Protein AF-0000000076349949 (afdb_homodimer)

Foldseek 3Di:
DPPVVVVVLVVLVVQQAAWEDFAFQELQETETPNQLVVLLQVLLLVQFFKHWDDKDKDAPDQVPFDHHPADHPPRHRGGHAMEMETEMEGAPPDDPVVSVVSSVVSNVVSCVLQRHRYDYYHYDYDYHDYPVCRNPDPPDPPPPPDPPQPPPPPPPPDDPDLQVLLQVLLVVQAFFPHFDQSVHDQKDWDFPDPPDDLGFIEIEGETEGESVHHNSVSQSSSQVRSLVSGPSSHHYHYYHRHYD/DPPVVVVVLVVLVVQQAAWEDFAFQELQETETPNQLVVLLQVLLLVQFFKHWDDKDKDAPDQVPFDHHPADHPPRHRGGHAMEMETEMEGAPPDDPVVSVVSSVVSNVVSCVLQRHRYDYYHYDYDYHDYPVCRNPDPPDPPPPPDPPQPPPPPPPPDDPDLQVLLQVLLVVQAFFPHFDQSVHDQKDWDFPDPPDDLGFIEIEGETEGESVHHNSVSQSSSQVRSLVSGPSSHHYHYYHRHYD

pLDDT: mean 86.03, std 18.36, range [30.42, 98.69]

Secondary structure (DSSP, 8-state):
--HHHHHHHHHHHHHH--EEEPS-TTT-EEEEHHHHHHHHHHHHTTSTTEEEEEEEEEES-GGG----SSPPPTTBPPSS-EEEEEEEEEETTS-HHHHHHHHHHHHHHHHHHHT--EEEEEEEEEEEEPGGGGGS---------------------S---HHHHHHHHHHTSTTEEEE--TTS-SEEEEPPPTTSSS---EEEEEEEE-SSS-HHHHHHHHHHHHHHHSTT--EEEEEEEEE-/--HHHHHHHHHHHHHH--EEEPS-TTT-EEEEHHHHHHHHHHHHTTSTTEEEEEEEEEES-GGG----SSPPPTTBPPSS-EEEEEEEEEETTS-HHHHHHHHHHHHHHHHHHHT--EEEEEEEEEEEEPGGGGG----------------------S---HHHHHHHHHHTSTTEEEE--TTS-SEEEEPPPTTSSS---EEEEEEEE-SSS-HHHHHHHHHHHHHHHSTT--EEEEEEEEE-

Structure (mmCIF, N/CA/C/O backbone):
data_AF-0000000076349949-model_v1
#
loop_
_entity.id
_entity.type
_entity.pdbx_description
1 polymer 'Nucleopolyhedrovirus P10 family protein'
#
loop_
_atom_site.group_PDB
_atom_site.id
_atom_site.type_symbol
_atom_site.label_atom_id
_atom_site.label_alt_id
_atom_site.label_comp_id
_atom_site.label_asym_id
_atom_site.label_entity_id
_atom_site.label_seq_id
_atom_site.pdbx_PDB_ins_code
_atom_site.Cartn_x
_atom_site.Cartn_y
_atom_site.Cartn_z
_atom_site.occupancy
_atom_site.B_iso_or_equiv
_atom_site.auth_seq_id
_atom_site.auth_comp_id
_atom_site.auth_asym_id
_atom_site.auth_atom_id
_atom_site.pdbx_PDB_model_num
ATOM 1 N N . MET A 1 1 ? -25.75 19.453 9.922 1 50.38 1 MET A N 1
ATOM 2 C CA . MET A 1 1 ? -25.016 19.578 8.664 1 50.38 1 MET A CA 1
ATOM 3 C C . MET A 1 1 ? -25.766 18.891 7.531 1 50.38 1 MET A C 1
ATOM 5 O O . MET A 1 1 ? -26.281 17.781 7.703 1 50.38 1 MET A O 1
ATOM 9 N N . THR A 1 2 ? -26.109 19.594 6.531 1 60.91 2 THR A N 1
ATOM 10 C CA . THR A 1 2 ? -26.844 18.969 5.434 1 60.91 2 THR A CA 1
ATOM 11 C C . THR A 1 2 ? -26.031 17.828 4.816 1 60.91 2 THR A C 1
ATOM 13 O O . THR A 1 2 ? -24.812 17.75 5.035 1 60.91 2 THR A O 1
ATOM 16 N N . GLY A 1 3 ? -26.688 16.828 4.199 1 65.12 3 GLY A N 1
ATOM 17 C CA . GLY A 1 3 ? -26.078 15.703 3.508 1 65.12 3 GLY A CA 1
ATOM 18 C C . GLY A 1 3 ? -24.906 16.109 2.629 1 65.12 3 GLY A C 1
ATOM 19 O O . GLY A 1 3 ? -23.859 15.445 2.635 1 65.12 3 GLY A O 1
ATOM 20 N N . GLU A 1 4 ? -24.984 17.234 2.047 1 73.5 4 GLU A N 1
ATOM 21 C CA . GLU A 1 4 ? -23.953 17.75 1.141 1 73.5 4 GLU A CA 1
ATOM 22 C C . GLU A 1 4 ? -22.75 18.266 1.91 1 73.5 4 GLU A C 1
ATOM 24 O O . GLU A 1 4 ? -21.609 18.062 1.489 1 73.5 4 GLU A O 1
ATOM 29 N N . GLY A 1 5 ? -23.094 18.875 3.004 1 77.94 5 GLY A N 1
ATOM 30 C CA . GLY A 1 5 ? -22.016 19.391 3.824 1 77.94 5 GLY A CA 1
ATOM 31 C C . GLY A 1 5 ? -21.125 18.312 4.395 1 77.94 5 GLY A C 1
ATOM 32 O O . GLY A 1 5 ? -19.891 18.453 4.402 1 77.94 5 GLY A O 1
ATOM 33 N N . TRP A 1 6 ? -21.734 17.297 4.746 1 81.62 6 TRP A N 1
ATOM 34 C CA . TRP A 1 6 ? -20.984 16.172 5.285 1 81.62 6 TRP A CA 1
ATOM 35 C C . TRP A 1 6 ? -20.109 15.531 4.215 1 81.62 6 TRP A C 1
ATOM 37 O O . TRP A 1 6 ? -18.938 15.234 4.461 1 81.62 6 TRP A O 1
ATOM 47 N N . THR A 1 7 ? -20.641 15.359 3.012 1 84.56 7 THR A N 1
ATOM 48 C CA . THR A 1 7 ? -19.906 14.766 1.902 1 84.56 7 THR A CA 1
ATOM 49 C C . THR A 1 7 ? -18.672 15.594 1.561 1 84.56 7 THR A C 1
ATOM 51 O O . THR A 1 7 ? -17.594 15.047 1.309 1 84.56 7 THR A O 1
ATOM 54 N N . GLN A 1 8 ? -18.844 16.844 1.572 1 85 8 GLN A N 1
ATOM 55 C CA . GLN A 1 8 ? -17.734 17.734 1.272 1 85 8 GLN A CA 1
ATOM 56 C C . GLN A 1 8 ? -16.656 17.656 2.357 1 85 8 GLN A C 1
ATOM 58 O O . GLN A 1 8 ? -15.469 17.672 2.061 1 85 8 GLN A O 1
ATOM 63 N N . ALA A 1 9 ? -17.141 17.578 3.557 1 84.06 9 ALA A N 1
ATOM 64 C CA . ALA A 1 9 ? -16.203 17.469 4.676 1 84.06 9 ALA A CA 1
ATOM 65 C C . ALA A 1 9 ? -15.414 16.172 4.594 1 84.06 9 ALA A C 1
ATOM 67 O O . ALA A 1 9 ? -14.203 16.156 4.836 1 84.06 9 ALA A O 1
ATOM 68 N N . VAL A 1 10 ? -16.094 15.172 4.234 1 88.12 10 VAL A N 1
ATOM 69 C CA . VAL A 1 10 ? -15.43 13.867 4.117 1 88.12 10 VAL A CA 1
ATOM 70 C C . VAL A 1 10 ? -14.438 13.898 2.957 1 88.12 10 VAL A C 1
ATOM 72 O O . VAL A 1 10 ? -13.32 13.398 3.08 1 88.12 10 VAL A O 1
ATOM 75 N N . ARG A 1 11 ? -14.836 14.484 1.86 1 88.06 11 ARG A N 1
ATOM 76 C CA . ARG A 1 11 ? -13.945 14.586 0.71 1 88.06 11 ARG A CA 1
ATOM 77 C C . ARG A 1 11 ? -12.68 15.367 1.064 1 88.06 11 ARG A C 1
ATOM 79 O O . ARG A 1 11 ? -11.586 14.992 0.647 1 88.06 11 ARG A O 1
ATOM 86 N N . ARG A 1 12 ? -12.891 16.375 1.789 1 87 12 ARG A N 1
ATOM 87 C CA . ARG A 1 12 ? -11.75 17.172 2.229 1 87 12 ARG A CA 1
ATOM 88 C C . ARG A 1 12 ? -10.82 16.344 3.111 1 87 12 ARG A C 1
ATOM 90 O O . ARG A 1 12 ? -9.594 16.375 2.932 1 87 12 ARG A O 1
ATOM 97 N N . GLN A 1 13 ? -11.453 15.688 4.012 1 86.94 13 GLN A N 1
ATOM 98 C CA . GLN A 1 13 ? -10.672 14.852 4.914 1 86.94 13 GLN A CA 1
ATOM 99 C C . GLN A 1 13 ? -9.906 13.781 4.145 1 86.94 13 GLN A C 1
ATOM 101 O O . GLN A 1 13 ? -8.742 13.508 4.438 1 86.94 13 GLN A O 1
ATOM 106 N N . LEU A 1 14 ? -10.57 13.148 3.197 1 89.81 14 LEU A N 1
ATOM 107 C CA . LEU A 1 14 ? -9.922 12.141 2.371 1 89.81 14 LEU A CA 1
ATOM 108 C C . LEU A 1 14 ? -8.781 12.75 1.566 1 89.81 14 LEU A C 1
ATOM 110 O O . LEU A 1 14 ? -7.75 12.102 1.354 1 89.81 14 LEU A O 1
ATOM 114 N N . GLY A 1 15 ? -8.922 13.945 1.173 1 91.31 15 GLY A N 1
ATOM 115 C CA . GLY A 1 15 ? -7.883 14.648 0.44 1 91.31 15 GLY A CA 1
ATOM 116 C C . GLY A 1 15 ? -6.652 14.93 1.277 1 91.31 15 GLY A C 1
ATOM 117 O O . GLY A 1 15 ? -5.531 14.953 0.758 1 91.31 15 GLY A O 1
ATOM 118 N N . LEU A 1 16 ? -6.871 15.164 2.58 1 93.06 16 LEU A N 1
ATOM 119 C CA . LEU A 1 16 ? -5.766 15.422 3.496 1 93.06 16 LEU A CA 1
ATOM 120 C C . LEU A 1 16 ? -4.992 14.141 3.787 1 93.06 16 LEU A C 1
ATOM 122 O O . LEU A 1 16 ? -3.785 14.18 4.031 1 93.06 16 LEU A O 1
ATOM 126 N N . GLY A 1 17 ? -5.707 12.984 3.656 1 93.88 17 GLY A N 1
ATOM 127 C CA . GLY A 1 17 ? -5.109 11.719 4.039 1 93.88 17 GLY A CA 1
ATOM 128 C C . GLY A 1 17 ? -4.91 11.578 5.535 1 93.88 17 GLY A C 1
ATOM 129 O O . GLY A 1 17 ? -5.551 12.281 6.32 1 93.88 17 GLY A O 1
ATOM 130 N N . ARG A 1 18 ? -4.098 10.703 5.93 1 94.06 18 ARG A N 1
ATOM 131 C CA . ARG A 1 18 ? -3.789 10.469 7.336 1 94.06 18 ARG A CA 1
ATOM 132 C C . ARG A 1 18 ? -3.102 11.688 7.949 1 94.06 18 ARG A C 1
ATOM 134 O O . ARG A 1 18 ? -2.561 12.531 7.23 1 94.06 18 ARG A O 1
ATOM 141 N N . VAL A 1 19 ? -3.227 11.758 9.219 1 96.56 19 VAL A N 1
ATOM 142 C CA . VAL A 1 19 ? -2.492 12.758 9.992 1 96.56 19 VAL A CA 1
ATOM 143 C C . VAL A 1 19 ? -1.3 12.102 10.688 1 96.56 19 VAL A C 1
ATOM 145 O O . VAL A 1 19 ? -1.471 11.336 11.641 1 96.56 19 VAL A O 1
ATOM 148 N N . LEU A 1 20 ? -0.158 12.391 10.203 1 97.88 20 LEU A N 1
ATOM 149 C CA . LEU A 1 20 ? 1.065 11.672 10.531 1 97.88 20 LEU A CA 1
ATOM 150 C C . LEU A 1 20 ? 1.826 12.375 11.648 1 97.88 20 LEU A C 1
ATOM 152 O O . LEU A 1 20 ? 1.926 13.602 11.664 1 97.88 20 LEU A O 1
ATOM 156 N N . PRO A 1 21 ? 2.381 11.586 12.562 1 97.81 21 PRO A N 1
ATOM 157 C CA . PRO A 1 21 ? 3.258 12.227 13.547 1 97.81 21 PRO A CA 1
ATOM 158 C C . PRO A 1 21 ? 4.555 12.742 12.93 1 97.81 21 PRO A C 1
ATOM 160 O O . PRO A 1 21 ? 5.168 12.062 12.102 1 97.81 21 PRO A O 1
ATOM 163 N N . LEU A 1 22 ? 4.844 13.883 13.242 1 97.38 22 LEU A N 1
ATOM 164 C CA . LEU A 1 22 ? 6.117 14.484 12.867 1 97.38 22 LEU A CA 1
ATOM 165 C C . LEU A 1 22 ? 7.07 14.516 14.062 1 97.38 22 LEU A C 1
ATOM 167 O O . LEU A 1 22 ? 6.77 15.133 15.086 1 97.38 22 LEU A O 1
ATOM 171 N N . GLY A 1 23 ? 8.195 13.844 13.953 1 96.38 23 GLY A N 1
ATOM 172 C CA . GLY A 1 23 ? 9.086 13.719 15.094 1 96.38 23 GLY A CA 1
ATOM 173 C C . GLY A 1 23 ? 8.656 12.648 16.078 1 96.38 23 GLY A C 1
ATOM 174 O O . GLY A 1 23 ? 8.164 11.594 15.68 1 96.38 23 GLY A O 1
ATOM 175 N N . GLY A 1 24 ? 8.922 12.852 17.344 1 95.19 24 GLY A N 1
ATOM 176 C CA . GLY A 1 24 ? 8.641 11.859 18.375 1 95.19 24 GLY A CA 1
ATOM 177 C C . GLY A 1 24 ? 7.414 12.188 19.203 1 95.19 24 GLY A C 1
ATOM 178 O O . GLY A 1 24 ? 6.75 13.203 18.953 1 95.19 24 GLY A O 1
ATOM 179 N N . ALA A 1 25 ? 7.113 11.359 20.156 1 94.94 25 ALA A N 1
ATOM 180 C CA . ALA A 1 25 ? 5.914 11.422 20.984 1 94.94 25 ALA A CA 1
ATOM 181 C C . ALA A 1 25 ? 5.855 12.734 21.766 1 94.94 25 ALA A C 1
ATOM 183 O O . ALA A 1 25 ? 4.77 13.242 22.047 1 94.94 25 ALA A O 1
ATOM 184 N N . ALA A 1 26 ? 6.977 13.289 22.078 1 95.56 26 ALA A N 1
ATOM 185 C CA . ALA A 1 26 ? 7.031 14.461 22.953 1 95.56 26 ALA A CA 1
ATOM 186 C C . ALA A 1 26 ? 6.867 15.742 22.141 1 95.56 26 ALA A C 1
ATOM 188 O O . ALA A 1 26 ? 6.648 16.812 22.719 1 95.56 26 ALA A O 1
ATOM 189 N N . ASP A 1 27 ? 6.859 15.711 20.906 1 96.38 27 ASP A N 1
ATOM 190 C CA . ASP A 1 27 ? 7.027 16.906 20.078 1 96.38 27 ASP A CA 1
ATOM 191 C C . ASP A 1 27 ? 5.695 17.641 19.891 1 96.38 27 ASP A C 1
ATOM 193 O O . ASP A 1 27 ? 5.668 18.859 19.734 1 96.38 27 ASP A O 1
ATOM 197 N N . GLY A 1 28 ? 4.543 16.875 19.844 1 96.81 28 GLY A N 1
ATOM 198 C CA . GLY A 1 28 ? 3.238 17.5 19.703 1 96.81 28 GLY A CA 1
ATOM 199 C C . GLY A 1 28 ? 3.01 18.125 18.344 1 96.81 28 GLY A C 1
ATOM 200 O O . GLY A 1 28 ? 2.324 19.141 18.219 1 96.81 28 GLY A O 1
ATOM 201 N N . VAL A 1 29 ? 3.623 17.594 17.281 1 97.94 29 VAL A N 1
ATOM 202 C CA . VAL A 1 29 ? 3.527 18.109 15.93 1 97.94 29 VAL A CA 1
ATOM 203 C C . VAL A 1 29 ? 3.102 16.984 14.977 1 97.94 29 VAL A C 1
ATOM 205 O O . VAL A 1 29 ? 3.52 15.836 15.141 1 97.94 29 VAL A O 1
ATOM 208 N N . TRP A 1 30 ? 2.275 17.375 14.031 1 98.12 30 TRP A N 1
ATOM 209 C CA . TRP A 1 30 ? 1.759 16.438 13.039 1 98.12 30 TRP A CA 1
ATOM 210 C C . TRP A 1 30 ? 1.784 17.047 11.641 1 98.12 30 TRP A C 1
ATOM 212 O O . TRP A 1 30 ? 1.993 18.25 11.492 1 98.12 30 TRP A O 1
ATOM 222 N N . MET A 1 31 ? 1.613 16.219 10.688 1 98 31 MET A N 1
ATOM 223 C CA . MET A 1 31 ? 1.549 16.625 9.289 1 98 31 MET A CA 1
ATOM 224 C C . MET A 1 31 ? 0.515 15.805 8.531 1 98 31 MET A C 1
ATOM 226 O O . MET A 1 31 ? 0.372 14.609 8.773 1 98 31 MET A O 1
ATOM 230 N N . THR A 1 32 ? -0.203 16.453 7.625 1 97.25 32 THR A N 1
ATOM 231 C CA . THR A 1 32 ? -1.118 15.68 6.785 1 97.25 32 THR A CA 1
ATOM 232 C C . THR A 1 32 ? -0.348 14.836 5.777 1 97.25 32 THR A C 1
ATOM 234 O O . THR A 1 32 ? 0.725 15.227 5.316 1 97.25 32 THR A O 1
ATOM 237 N N . GLU A 1 33 ? -0.917 13.703 5.387 1 97.06 33 GLU A N 1
ATOM 238 C CA . GLU A 1 33 ? -0.312 12.82 4.395 1 97.06 33 GLU A CA 1
ATOM 239 C C . GLU A 1 33 ? -0.15 13.516 3.051 1 97.06 33 GLU A C 1
ATOM 241 O O . GLU A 1 33 ? 0.842 13.305 2.352 1 97.06 33 GLU A O 1
ATOM 246 N N . SER A 1 34 ? -1.111 14.352 2.676 1 95.62 34 SER A N 1
ATOM 247 C CA . SER A 1 34 ? -1.037 15.086 1.415 1 95.62 34 SER A CA 1
ATOM 248 C C . SER A 1 34 ? 0.166 16.016 1.391 1 95.62 34 SER A C 1
ATOM 250 O O . SER A 1 34 ? 0.83 16.156 0.361 1 95.62 34 SER A O 1
ATOM 252 N N . ALA A 1 35 ? 0.419 16.672 2.529 1 96.94 35 ALA A N 1
ATOM 253 C CA . ALA A 1 35 ? 1.593 17.531 2.617 1 96.94 35 ALA A CA 1
ATOM 254 C C . ALA A 1 35 ? 2.879 16.734 2.447 1 96.94 35 ALA A C 1
ATOM 256 O O . ALA A 1 35 ? 3.785 17.141 1.72 1 96.94 35 ALA A O 1
ATOM 257 N N . ALA A 1 36 ? 2.945 15.641 3.139 1 98 36 ALA A N 1
ATOM 258 C CA . ALA A 1 36 ? 4.109 14.773 3.012 1 98 36 ALA A CA 1
ATOM 259 C C . ALA A 1 36 ? 4.262 14.266 1.581 1 98 36 ALA A C 1
ATOM 261 O O . ALA A 1 36 ? 5.363 14.273 1.024 1 98 36 ALA A O 1
ATOM 262 N N . ASP A 1 37 ? 3.186 13.781 1.003 1 96.75 37 ASP A N 1
ATOM 263 C CA . ASP A 1 37 ? 3.193 13.25 -0.356 1 96.75 37 ASP A CA 1
ATOM 264 C C . ASP A 1 37 ? 3.725 14.281 -1.348 1 96.75 37 ASP A C 1
ATOM 266 O O . ASP A 1 37 ? 4.5 13.945 -2.244 1 96.75 37 ASP A O 1
ATOM 270 N N . GLY A 1 38 ? 3.246 15.484 -1.176 1 96.06 38 GLY A N 1
ATOM 271 C CA . GLY A 1 38 ? 3.744 16.547 -2.031 1 96.06 38 GLY A CA 1
ATOM 272 C C . GLY A 1 38 ? 5.254 16.688 -1.994 1 96.06 38 GLY A C 1
ATOM 273 O O . GLY A 1 38 ? 5.898 16.797 -3.039 1 96.06 38 GLY A O 1
ATOM 274 N N . ALA A 1 39 ? 5.766 16.656 -0.831 1 95.81 39 ALA A N 1
ATOM 275 C CA . ALA A 1 39 ? 7.211 16.781 -0.67 1 95.81 39 ALA A CA 1
ATOM 276 C C . ALA A 1 39 ? 7.93 15.555 -1.242 1 95.81 39 ALA A C 1
ATOM 278 O O . ALA A 1 39 ? 8.977 15.688 -1.874 1 95.81 39 ALA A O 1
ATOM 279 N N . LEU A 1 40 ? 7.402 14.398 -1.033 1 97.25 40 LEU A N 1
ATOM 280 C CA . LEU A 1 40 ? 7.988 13.172 -1.555 1 97.25 40 LEU A CA 1
ATOM 281 C C . LEU A 1 40 ? 8.016 13.188 -3.08 1 97.25 40 LEU A C 1
ATOM 283 O O . LEU A 1 40 ? 9.031 12.844 -3.688 1 97.25 40 LEU A O 1
ATOM 287 N N . ARG A 1 41 ? 6.961 13.594 -3.678 1 96.31 41 ARG A N 1
ATOM 288 C CA . ARG A 1 41 ? 6.859 13.633 -5.133 1 96.31 41 ARG A CA 1
ATOM 289 C C . ARG A 1 41 ? 7.844 14.633 -5.723 1 96.31 41 ARG A C 1
ATOM 291 O O . ARG A 1 41 ? 8.453 14.375 -6.762 1 96.31 41 ARG A O 1
ATOM 298 N N . GLN A 1 42 ? 7.914 15.695 -5.078 1 95.06 42 GLN A N 1
ATOM 299 C CA . GLN A 1 42 ? 8.852 16.703 -5.555 1 95.06 42 GLN A CA 1
ATOM 300 C C . GL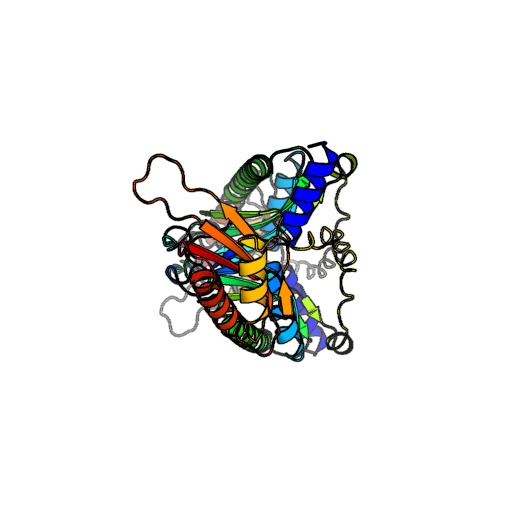N A 1 42 ? 10.281 16.172 -5.57 1 95.06 42 GLN A C 1
ATOM 302 O O . GLN A 1 42 ? 11.023 16.406 -6.523 1 95.06 42 GLN A O 1
ATOM 307 N N . MET A 1 43 ? 10.641 15.477 -4.535 1 95.94 43 MET A N 1
ATOM 308 C CA . MET A 1 43 ? 11.969 14.883 -4.48 1 95.94 43 MET A CA 1
ATOM 309 C C . MET A 1 43 ? 12.117 13.773 -5.516 1 95.94 43 MET A C 1
ATOM 311 O O . MET A 1 43 ? 13.148 13.664 -6.172 1 95.94 43 MET A O 1
ATOM 315 N N . ALA A 1 44 ? 11.125 12.984 -5.672 1 96.94 44 ALA A N 1
ATOM 316 C CA . ALA A 1 44 ? 11.141 11.867 -6.613 1 96.94 44 ALA A CA 1
ATOM 317 C C . ALA A 1 44 ? 11.336 12.359 -8.047 1 96.94 44 ALA A C 1
ATOM 319 O O . ALA A 1 44 ? 11.93 11.656 -8.867 1 96.94 44 ALA A O 1
ATOM 320 N N . GLU A 1 45 ? 10.797 13.508 -8.32 1 95.31 45 GLU A N 1
ATOM 321 C CA . GLU A 1 45 ? 10.914 14.078 -9.656 1 95.31 45 GLU A CA 1
ATOM 322 C C . GLU A 1 45 ? 12.375 14.305 -10.031 1 95.31 45 GLU A C 1
ATOM 324 O O . GLU A 1 45 ? 12.711 14.406 -11.211 1 95.31 45 GLU A O 1
ATOM 329 N N . ARG A 1 46 ? 13.203 14.375 -9.078 1 95.19 46 ARG A N 1
ATOM 330 C CA . ARG A 1 46 ? 14.625 14.617 -9.32 1 95.19 46 ARG A CA 1
ATOM 331 C C . ARG A 1 46 ? 15.359 13.32 -9.641 1 95.19 46 ARG A C 1
ATOM 333 O O . ARG A 1 46 ? 16.531 13.336 -10 1 95.19 46 ARG A O 1
ATOM 340 N N . VAL A 1 47 ? 14.75 12.203 -9.5 1 96.06 47 VAL A N 1
ATOM 341 C CA . VAL A 1 47 ? 15.367 10.906 -9.742 1 96.06 47 VAL A CA 1
ATOM 342 C C . VAL A 1 47 ? 15.172 10.5 -11.195 1 96.06 47 VAL A C 1
ATOM 344 O O . VAL A 1 47 ? 14.047 10.211 -11.625 1 96.06 47 VAL A O 1
ATOM 347 N N . PRO A 1 48 ? 16.219 10.453 -11.945 1 92.94 48 PRO A N 1
ATOM 348 C CA . PRO A 1 48 ? 16.078 10.109 -13.359 1 92.94 48 PRO A CA 1
ATOM 349 C C . PRO A 1 48 ? 15.547 8.688 -13.562 1 92.94 48 PRO A C 1
ATOM 351 O O . PRO A 1 48 ? 15.883 7.785 -12.797 1 92.94 48 PRO A O 1
ATOM 354 N N . GLY A 1 49 ? 14.688 8.586 -14.562 1 92.81 49 GLY A N 1
ATOM 355 C CA . GLY A 1 49 ? 14.289 7.281 -15.07 1 92.81 49 GLY A CA 1
ATOM 356 C C . GLY A 1 49 ? 13.188 6.633 -14.25 1 92.81 49 GLY A C 1
ATOM 357 O O . GLY A 1 49 ? 12.922 5.438 -14.383 1 92.81 49 GLY A O 1
ATOM 358 N N . VAL A 1 50 ? 12.68 7.34 -13.266 1 95.69 50 VAL A N 1
ATOM 359 C CA . VAL A 1 50 ? 11.602 6.754 -12.469 1 95.69 50 VAL A CA 1
ATOM 360 C C . VAL A 1 50 ? 10.438 7.734 -12.367 1 95.69 50 VAL A C 1
ATOM 362 O O . VAL A 1 50 ? 10.633 8.945 -12.5 1 95.69 50 VAL A O 1
ATOM 365 N N . ARG A 1 51 ? 9.312 7.203 -12.195 1 96.06 51 ARG A N 1
ATOM 366 C CA . ARG A 1 51 ? 8.102 7.953 -11.883 1 96.06 51 ARG A CA 1
ATOM 367 C C . ARG A 1 51 ? 7.395 7.367 -10.664 1 96.06 51 ARG A C 1
ATOM 369 O O . ARG A 1 51 ? 7.004 6.199 -10.664 1 96.06 51 ARG A O 1
ATOM 376 N N . LEU A 1 52 ? 7.23 8.203 -9.711 1 96.69 52 LEU A N 1
ATOM 377 C CA . LEU A 1 52 ? 6.555 7.781 -8.492 1 96.69 52 LEU A CA 1
ATOM 378 C C . LEU A 1 52 ? 5.043 7.73 -8.695 1 96.69 52 LEU A C 1
ATOM 380 O O . LEU A 1 52 ? 4.453 8.664 -9.234 1 96.69 52 LEU A O 1
ATOM 384 N N . GLY A 1 53 ? 4.418 6.648 -8.367 1 94.25 53 GLY A N 1
ATOM 385 C CA . GLY A 1 53 ? 2.973 6.477 -8.406 1 94.25 53 GLY A CA 1
ATOM 386 C C . GLY A 1 53 ? 2.316 6.676 -7.055 1 94.25 53 GLY A C 1
ATOM 387 O O . GLY A 1 53 ? 2.643 7.617 -6.328 1 94.25 53 GLY A O 1
ATOM 388 N N . ALA A 1 54 ? 1.354 5.797 -6.723 1 91.25 54 ALA A N 1
ATOM 389 C CA . ALA A 1 54 ? 0.625 5.887 -5.461 1 91.25 54 ALA A CA 1
ATOM 390 C C . ALA A 1 54 ? 1.564 5.719 -4.27 1 91.25 54 ALA A C 1
ATOM 392 O O . ALA A 1 54 ? 2.475 4.887 -4.305 1 91.25 54 ALA A O 1
ATOM 393 N N . VAL A 1 55 ? 1.319 6.469 -3.27 1 94.31 55 VAL A N 1
ATOM 394 C CA . VAL A 1 55 ? 2.113 6.426 -2.045 1 94.31 55 VAL A CA 1
ATOM 395 C C . VAL A 1 55 ? 1.192 6.293 -0.835 1 94.31 55 VAL A C 1
ATOM 397 O O . VAL A 1 55 ? 0.125 6.91 -0.787 1 94.31 55 VAL A O 1
ATOM 400 N N . ARG A 1 56 ? 1.598 5.492 0.098 1 92.19 56 ARG A N 1
ATOM 401 C CA . ARG A 1 56 ? 0.91 5.34 1.376 1 92.19 56 ARG A CA 1
ATOM 402 C C . ARG A 1 56 ? 1.892 5.43 2.541 1 92.19 56 ARG A C 1
ATOM 404 O O . ARG A 1 56 ? 3.002 4.902 2.465 1 92.19 56 ARG A O 1
ATOM 411 N N . ILE A 1 57 ? 1.463 6.09 3.549 1 95.56 57 ILE A N 1
ATOM 412 C CA . ILE A 1 57 ? 2.283 6.211 4.75 1 95.56 57 ILE A CA 1
ATOM 413 C C . ILE A 1 57 ? 1.508 5.691 5.957 1 95.56 57 ILE A C 1
ATOM 415 O O . ILE A 1 57 ? 0.353 6.07 6.172 1 95.56 57 ILE A O 1
ATOM 419 N N . ALA A 1 58 ? 2.104 4.805 6.719 1 92.56 58 ALA A N 1
ATOM 420 C CA . ALA A 1 58 ? 1.469 4.207 7.891 1 92.56 58 ALA A CA 1
ATOM 421 C C . ALA A 1 58 ? 2.49 3.951 8.992 1 92.56 58 ALA A C 1
ATOM 423 O O . ALA A 1 58 ? 3.697 4.039 8.766 1 92.56 58 ALA A O 1
ATOM 424 N N . LEU A 1 59 ? 1.973 3.713 10.156 1 93.31 59 LEU A N 1
ATOM 425 C CA . LEU A 1 59 ? 2.863 3.266 11.219 1 93.31 59 LEU A CA 1
ATOM 426 C C . LEU A 1 59 ? 3.484 1.915 10.883 1 93.31 59 LEU A C 1
ATOM 428 O O . LEU A 1 59 ? 2.791 1.008 10.414 1 93.31 59 LEU A O 1
ATOM 432 N N . ALA A 1 60 ? 4.758 1.784 11.07 1 90.19 60 ALA A N 1
ATOM 433 C CA . ALA A 1 60 ? 5.441 0.517 10.828 1 90.19 60 ALA A CA 1
ATOM 434 C C . ALA A 1 60 ? 4.98 -0.552 11.812 1 90.19 60 ALA A C 1
ATOM 436 O O . ALA A 1 60 ? 4.934 -1.738 11.477 1 90.19 60 ALA A O 1
ATOM 437 N N . ALA A 1 61 ? 4.684 -0.092 13.008 1 88.31 61 ALA A N 1
ATOM 438 C CA . ALA A 1 61 ? 4.188 -0.959 14.078 1 88.31 61 ALA A CA 1
ATOM 439 C C . ALA A 1 61 ? 3.018 -0.311 14.812 1 88.31 61 ALA A C 1
ATOM 441 O O . ALA A 1 61 ? 3.191 0.236 15.906 1 88.31 61 ALA A O 1
ATOM 442 N N . PRO A 1 62 ? 1.851 -0.462 14.289 1 86.31 62 PRO A N 1
ATOM 443 C CA . PRO A 1 62 ? 0.688 0.228 14.859 1 86.31 62 PRO A CA 1
ATOM 444 C C . PRO A 1 62 ? 0.401 -0.183 16.297 1 86.31 62 PRO A C 1
ATOM 446 O O . PRO A 1 62 ? -0.089 0.627 17.094 1 86.31 62 PRO A O 1
ATOM 449 N N . ASP A 1 63 ? 0.654 -1.489 16.594 1 86.12 63 ASP A N 1
ATOM 450 C CA . ASP A 1 63 ? 0.343 -1.999 17.938 1 86.12 63 ASP A CA 1
ATOM 451 C C . ASP A 1 63 ? 1.317 -1.45 18.969 1 86.12 63 ASP A C 1
ATOM 453 O O . ASP A 1 63 ? 1.106 -1.615 20.172 1 86.12 63 ASP A O 1
ATOM 457 N N . ARG A 1 64 ? 2.35 -0.734 18.547 1 89 64 ARG A N 1
ATOM 458 C CA . ARG A 1 64 ? 3.365 -0.214 19.453 1 89 64 ARG A CA 1
ATOM 459 C C . ARG A 1 64 ? 3.393 1.311 19.438 1 89 64 ARG A C 1
ATOM 461 O O . ARG A 1 64 ? 4.379 1.925 19.844 1 89 64 ARG A O 1
ATOM 468 N N . ALA A 1 65 ? 2.371 1.905 18.969 1 91.88 65 ALA A N 1
ATOM 469 C CA . ALA A 1 65 ? 2.299 3.363 18.906 1 91.88 65 ALA A CA 1
ATOM 470 C C . ALA A 1 65 ? 2.402 3.977 20.297 1 91.88 65 ALA A C 1
ATOM 472 O O . ALA A 1 65 ? 1.842 3.447 21.266 1 91.88 65 ALA A O 1
ATOM 473 N N . GLY A 1 66 ? 3.057 5.113 20.453 1 94.12 66 GLY A N 1
ATOM 474 C CA . GLY A 1 66 ? 3.205 5.809 21.719 1 94.12 66 GLY A CA 1
ATOM 475 C C . GLY A 1 66 ? 2.029 6.707 22.047 1 94.12 66 GLY A C 1
ATOM 476 O O . GLY A 1 66 ? 1.004 6.672 21.359 1 94.12 66 GLY A O 1
ATOM 477 N N . THR A 1 67 ? 2.18 7.371 23.109 1 95 67 THR A N 1
ATOM 478 C CA . THR A 1 67 ? 1.204 8.367 23.547 1 95 67 THR A CA 1
ATOM 479 C C . THR A 1 67 ? 1.731 9.781 23.312 1 95 67 THR A C 1
ATOM 481 O O . THR A 1 67 ? 2.822 10.117 23.766 1 95 67 THR A O 1
ATOM 484 N N . PRO A 1 68 ? 1.02 10.516 22.594 1 95.19 68 PRO A N 1
ATOM 485 C CA . PRO A 1 68 ? 1.487 11.891 22.359 1 95.19 68 PRO A CA 1
ATOM 486 C C . PRO A 1 68 ? 1.489 12.734 23.625 1 95.19 68 PRO A C 1
ATOM 488 O O . PRO A 1 68 ? 0.67 12.516 24.531 1 95.19 68 PRO A O 1
ATOM 491 N N . ALA A 1 69 ? 2.291 13.734 23.672 1 94.19 69 ALA A N 1
ATOM 492 C CA . ALA A 1 69 ? 2.457 14.609 24.828 1 94.19 69 ALA A CA 1
ATOM 493 C C . ALA A 1 69 ? 1.304 15.602 24.938 1 94.19 69 ALA A C 1
ATOM 495 O O . ALA A 1 69 ? 1.07 16.188 26 1 94.19 69 ALA A O 1
ATOM 496 N N . VAL A 1 70 ? 0.666 15.891 23.859 1 94.38 70 VAL A N 1
ATOM 497 C CA . VAL A 1 70 ? -0.458 16.828 23.828 1 94.38 70 VAL A CA 1
ATOM 498 C C . VAL A 1 70 ? -1.625 16.188 23.062 1 94.38 70 VAL A C 1
ATOM 500 O O . VAL A 1 70 ? -1.442 15.219 22.328 1 94.38 70 VAL A O 1
ATOM 503 N N . PRO A 1 71 ? -2.811 16.688 23.344 1 93 71 PRO A N 1
ATOM 504 C CA . PRO A 1 71 ? -3.941 16.156 22.578 1 93 71 PRO A CA 1
ATOM 505 C C . PRO A 1 71 ? -3.721 16.234 21.062 1 93 71 PRO A C 1
ATOM 507 O O . PRO A 1 71 ? -3.41 17.312 20.547 1 93 71 PRO A O 1
ATOM 510 N N . PRO A 1 72 ? -3.834 15.125 20.375 1 94.81 72 PRO A N 1
ATOM 511 C CA . PRO A 1 72 ? -3.611 15.117 18.922 1 94.81 72 PRO A CA 1
ATOM 512 C C . PRO A 1 72 ? -4.785 15.703 18.141 1 94.81 72 PRO A C 1
ATOM 514 O O . PRO A 1 72 ? -5.906 15.758 18.656 1 94.81 72 PRO A O 1
ATOM 517 N N . PRO A 1 73 ? -4.516 16.203 16.938 1 93.44 73 PRO A N 1
ATOM 518 C CA . PRO A 1 73 ? -5.641 16.531 16.062 1 93.44 73 PRO A CA 1
ATOM 519 C C . PRO A 1 73 ? -6.543 15.328 15.789 1 93.44 73 PRO A C 1
ATOM 521 O O . PRO A 1 73 ? -6.152 14.188 16.047 1 93.44 73 PRO A O 1
ATOM 524 N N . PRO A 1 74 ? -7.73 15.617 15.328 1 88.25 74 PRO A N 1
ATOM 525 C CA . PRO A 1 74 ? -8.656 14.523 15.023 1 88.25 74 PRO A CA 1
ATOM 526 C C . PRO A 1 74 ? -8.062 13.5 14.047 1 88.25 74 PRO A C 1
ATOM 528 O O . PRO A 1 74 ? -7.438 13.883 13.055 1 88.25 74 PRO A O 1
ATOM 531 N N . SER A 1 75 ? -8.156 12.203 14.352 1 88.38 75 SER A N 1
ATOM 532 C CA . SER A 1 75 ? -7.828 11.062 13.508 1 88.38 75 SER A CA 1
ATOM 533 C C . SER A 1 75 ? -6.32 10.938 13.312 1 88.38 75 SER A C 1
ATOM 535 O O . SER A 1 75 ? -5.863 10.234 12.414 1 88.38 75 SER A O 1
ATOM 537 N N . ALA A 1 76 ? -5.527 11.641 14.141 1 95.56 76 ALA A N 1
ATOM 538 C CA . ALA A 1 76 ? -4.07 11.562 14.039 1 95.56 76 ALA A CA 1
ATOM 539 C C . ALA A 1 76 ? -3.574 10.164 14.406 1 95.56 76 ALA A C 1
ATOM 541 O O . ALA A 1 76 ? -4.086 9.547 15.344 1 95.56 76 ALA A O 1
ATOM 542 N N . LEU A 1 77 ? -2.607 9.727 13.695 1 95 77 LEU A N 1
ATOM 543 C CA . LEU A 1 77 ? -1.904 8.508 14.086 1 95 77 LEU A CA 1
ATOM 544 C C . LEU A 1 77 ? -1.102 8.734 15.367 1 95 77 LEU A C 1
ATOM 546 O O . LEU A 1 77 ? -0.628 9.844 15.625 1 95 77 LEU A O 1
ATOM 550 N N . GLY A 1 78 ? -0.964 7.668 16.172 1 95.06 78 GLY A N 1
ATOM 551 C CA . GLY A 1 78 ? -0.07 7.746 17.312 1 95.06 78 GLY A CA 1
ATOM 552 C C . GLY A 1 78 ? 1.388 7.902 16.922 1 95.06 78 GLY A C 1
ATOM 553 O O . GLY A 1 78 ? 1.764 7.625 15.781 1 95.06 78 GLY A O 1
ATOM 554 N N . PRO A 1 79 ? 2.133 8.406 17.859 1 95.75 79 PRO A N 1
ATOM 555 C CA . PRO A 1 79 ? 3.561 8.547 17.562 1 95.75 79 PRO A CA 1
ATOM 556 C C . PRO A 1 79 ? 4.246 7.203 17.344 1 95.75 79 PRO A C 1
ATOM 558 O O . PRO A 1 79 ? 3.895 6.207 17.984 1 95.75 79 PRO A O 1
ATOM 561 N N . GLY A 1 80 ? 5.223 7.215 16.438 1 94.88 80 GLY A N 1
ATOM 562 C CA . GLY A 1 80 ? 6 6.02 16.141 1 94.88 80 GLY A CA 1
ATOM 563 C C . GLY A 1 80 ? 6.609 6.035 14.742 1 94.88 80 GLY A C 1
ATOM 564 O O . GLY A 1 80 ? 6.301 6.914 13.938 1 94.88 80 GLY A O 1
ATOM 565 N N . PRO A 1 81 ? 7.465 5.051 14.547 1 95.44 81 PRO A N 1
ATOM 566 C CA . PRO A 1 81 ? 8.109 4.973 13.234 1 95.44 81 PRO A CA 1
ATOM 567 C C . PRO A 1 81 ? 7.113 4.719 12.102 1 95.44 81 PRO A C 1
ATOM 569 O O . PRO A 1 81 ? 6.117 4.02 12.297 1 95.44 81 PRO A O 1
ATOM 572 N N . LEU A 1 82 ? 7.465 5.312 10.93 1 96.81 82 LEU A N 1
ATOM 573 C CA . LEU A 1 82 ? 6.562 5.234 9.789 1 96.81 82 LEU A CA 1
ATOM 574 C C . LEU A 1 82 ? 7.16 4.367 8.688 1 96.81 82 LEU A C 1
ATOM 576 O O . LEU A 1 82 ? 8.383 4.234 8.586 1 96.81 82 LEU A O 1
ATOM 580 N N . ARG A 1 83 ? 6.281 3.789 7.969 1 94.69 83 ARG A N 1
ATOM 581 C CA . ARG A 1 83 ? 6.598 3.072 6.738 1 94.69 83 ARG A CA 1
ATOM 582 C C . ARG A 1 83 ? 5.973 3.76 5.527 1 94.69 83 ARG A C 1
ATOM 584 O O . ARG A 1 83 ? 4.797 4.129 5.555 1 94.69 83 ARG A O 1
ATOM 591 N N . ILE A 1 84 ? 6.762 3.938 4.539 1 96.31 84 ILE A N 1
ATOM 592 C CA . ILE A 1 84 ? 6.285 4.465 3.264 1 96.31 84 ILE A CA 1
ATOM 593 C C . ILE A 1 84 ? 6.191 3.336 2.242 1 96.31 84 ILE A C 1
ATOM 595 O O . ILE A 1 84 ? 7.172 2.621 2.004 1 96.31 84 ILE A O 1
ATOM 599 N N . THR A 1 85 ? 5.059 3.139 1.695 1 93.38 85 THR A N 1
ATOM 600 C CA . THR A 1 85 ? 4.879 2.215 0.581 1 93.38 85 THR A CA 1
ATOM 601 C C . THR A 1 85 ? 4.492 2.969 -0.689 1 93.38 85 THR A C 1
ATOM 603 O O . THR A 1 85 ? 3.742 3.945 -0.634 1 93.38 85 THR A O 1
ATOM 606 N N . GLY A 1 86 ? 5.047 2.549 -1.774 1 94.25 86 GLY A N 1
ATOM 607 C CA . GLY A 1 86 ? 4.75 3.242 -3.018 1 94.25 86 GLY A CA 1
ATOM 608 C C . GLY A 1 86 ? 4.949 2.375 -4.246 1 94.25 86 GLY A C 1
ATOM 609 O O . GLY A 1 86 ? 5.586 1.32 -4.172 1 94.25 86 GLY A O 1
ATOM 610 N N . GLU A 1 87 ? 4.312 2.791 -5.277 1 94.56 87 GLU A N 1
ATOM 611 C CA . GLU A 1 87 ? 4.52 2.23 -6.609 1 94.56 87 GLU A CA 1
ATOM 612 C C . GLU A 1 87 ? 5.375 3.152 -7.469 1 94.56 87 GLU A C 1
ATOM 614 O O . GLU A 1 87 ? 5.434 4.359 -7.227 1 94.56 87 GLU A O 1
ATOM 619 N N . PHE A 1 88 ? 6.074 2.494 -8.453 1 96.19 88 PHE A N 1
ATOM 620 C CA . PHE A 1 88 ? 6.816 3.332 -9.391 1 96.19 88 PHE A CA 1
ATOM 621 C C . PHE A 1 88 ? 6.949 2.645 -10.742 1 96.19 88 PHE A C 1
ATOM 623 O O . PHE A 1 88 ? 6.789 1.427 -10.844 1 96.19 88 PHE A O 1
ATOM 630 N N . ALA A 1 89 ? 7.133 3.477 -11.703 1 95.75 89 ALA A N 1
ATOM 631 C CA . ALA A 1 89 ? 7.516 3.041 -13.047 1 95.75 89 ALA A CA 1
ATOM 632 C C . ALA A 1 89 ? 8.969 3.404 -13.352 1 95.75 89 ALA A C 1
ATOM 634 O O . ALA A 1 89 ? 9.5 4.359 -12.781 1 95.75 89 ALA A O 1
ATOM 635 N N . ALA A 1 90 ? 9.539 2.617 -14.141 1 94.88 90 ALA A N 1
ATOM 636 C CA . ALA A 1 90 ? 10.938 2.852 -14.484 1 94.88 90 ALA A CA 1
ATOM 637 C C . ALA A 1 90 ? 11.156 2.723 -15.992 1 94.88 90 ALA A C 1
ATOM 639 O O . ALA A 1 90 ? 10.406 2.029 -16.672 1 94.88 90 ALA A O 1
ATOM 640 N N . VAL A 1 91 ? 12.141 3.414 -16.375 1 91.38 91 VAL A N 1
ATOM 641 C CA . VAL A 1 91 ? 12.492 3.33 -17.797 1 91.38 91 VAL A CA 1
ATOM 642 C C . VAL A 1 91 ? 13.039 1.938 -18.109 1 91.38 91 VAL A C 1
ATOM 644 O O . VAL A 1 91 ? 13.734 1.338 -17.297 1 91.38 91 VAL A O 1
ATOM 647 N N . ALA A 1 92 ? 12.664 1.606 -19.359 1 84.44 92 ALA A N 1
ATOM 648 C CA . ALA A 1 92 ? 13.172 0.32 -19.844 1 84.44 92 ALA A CA 1
ATOM 649 C C . ALA A 1 92 ? 14.688 0.354 -20 1 84.44 92 ALA A C 1
ATOM 651 O O . ALA A 1 92 ? 15.258 1.396 -20.328 1 84.44 92 ALA A O 1
ATOM 652 N N . GLY A 1 93 ? 15.375 -0.742 -19.688 1 79.94 93 GLY A N 1
ATOM 653 C CA . GLY A 1 93 ? 16.812 -0.833 -19.938 1 79.94 93 GLY A CA 1
ATOM 654 C C . GLY A 1 93 ? 17.641 -0.711 -18.672 1 79.94 93 GLY A C 1
ATOM 655 O O . GLY A 1 93 ? 18.844 -0.976 -18.688 1 79.94 93 GLY A O 1
ATOM 656 N N . GLU A 1 94 ? 17.109 -0.169 -17.672 1 83.06 94 GLU A N 1
ATOM 657 C CA . GLU A 1 94 ? 17.812 -0.11 -16.391 1 83.06 94 GLU A CA 1
ATOM 658 C C . GLU A 1 94 ? 17.312 -1.197 -15.438 1 83.06 94 GLU A C 1
ATOM 660 O O . GLU A 1 94 ? 16.125 -1.531 -15.43 1 83.06 94 GLU A O 1
ATOM 665 N N . PRO A 1 95 ? 18.297 -1.71 -14.695 1 88.44 95 PRO A N 1
ATOM 666 C CA . PRO A 1 95 ? 17.859 -2.693 -13.703 1 88.44 95 PRO A CA 1
ATOM 667 C C . PRO A 1 95 ? 16.844 -2.117 -12.703 1 88.44 95 PRO A C 1
ATOM 669 O O . PRO A 1 95 ? 17.078 -1.042 -12.141 1 88.44 95 PRO A O 1
ATOM 672 N N . LEU A 1 96 ? 15.781 -2.799 -12.531 1 92.19 96 LEU A N 1
ATOM 673 C CA . LEU A 1 96 ? 14.695 -2.328 -11.68 1 92.19 96 LEU A CA 1
ATOM 674 C C . LEU A 1 96 ? 15.172 -2.148 -10.242 1 92.19 96 LEU A C 1
ATOM 676 O O . LEU A 1 96 ? 14.828 -1.163 -9.586 1 92.19 96 LEU A O 1
ATOM 680 N N . PRO A 1 97 ? 16.062 -3.064 -9.734 1 92.06 97 PRO A N 1
ATOM 681 C CA . PRO A 1 97 ? 16.516 -2.863 -8.352 1 92.06 97 PRO A CA 1
ATOM 682 C C . PRO A 1 97 ? 17.328 -1.584 -8.188 1 92.06 97 PRO A C 1
ATOM 684 O O . PRO A 1 97 ? 17.234 -0.915 -7.156 1 92.06 97 PRO A O 1
ATOM 687 N N . ALA A 1 98 ? 18.078 -1.238 -9.164 1 94.38 98 ALA A N 1
ATOM 688 C CA . ALA A 1 98 ? 18.859 -0.015 -9.086 1 94.38 98 ALA A CA 1
ATOM 689 C C . ALA A 1 98 ? 17.969 1.221 -9.086 1 94.38 98 ALA A C 1
ATOM 691 O O . ALA A 1 98 ? 18.219 2.168 -8.336 1 94.38 98 ALA A O 1
ATOM 692 N N . ALA A 1 99 ? 17.016 1.202 -9.977 1 95 99 ALA A N 1
ATOM 693 C CA . ALA A 1 99 ? 16.047 2.297 -10.016 1 95 99 ALA A CA 1
ATOM 694 C C . ALA A 1 99 ? 15.32 2.438 -8.68 1 95 99 ALA A C 1
ATOM 696 O O . ALA A 1 99 ? 15.141 3.549 -8.18 1 95 99 ALA A O 1
ATOM 697 N N . ALA A 1 100 ? 14.938 1.342 -8.109 1 96.5 100 ALA A N 1
ATOM 698 C CA . ALA A 1 100 ? 14.258 1.347 -6.82 1 96.5 100 ALA A CA 1
ATOM 699 C C . ALA A 1 100 ? 15.156 1.929 -5.73 1 96.5 100 ALA A C 1
ATOM 701 O O . ALA A 1 100 ? 14.695 2.709 -4.891 1 96.5 100 ALA A O 1
ATOM 702 N N . ASP A 1 101 ? 16.391 1.538 -5.758 1 96.75 101 ASP A N 1
ATOM 703 C CA . ASP A 1 101 ? 17.344 2.016 -4.75 1 96.75 101 ASP A CA 1
ATOM 704 C C . ASP A 1 101 ? 17.5 3.531 -4.816 1 96.75 101 ASP A C 1
ATOM 706 O O . ASP A 1 101 ? 17.531 4.203 -3.785 1 96.75 101 ASP A O 1
ATOM 710 N N . ARG A 1 102 ? 17.562 4.023 -5.98 1 97.12 102 ARG A N 1
ATOM 711 C CA . ARG A 1 102 ? 17.672 5.465 -6.152 1 97.12 102 ARG A CA 1
ATOM 712 C C . ARG A 1 102 ? 16.438 6.184 -5.629 1 97.12 102 ARG A C 1
ATOM 714 O O . ARG A 1 102 ? 16.547 7.195 -4.93 1 97.12 102 ARG A O 1
ATOM 721 N N . LEU A 1 103 ? 15.352 5.637 -5.996 1 97.88 103 LEU A N 1
ATOM 722 C CA . LEU A 1 103 ? 14.102 6.246 -5.547 1 97.88 103 LEU A CA 1
ATOM 723 C C . LEU A 1 103 ? 13.961 6.145 -4.031 1 97.88 103 LEU A C 1
ATOM 725 O O . LEU A 1 103 ? 13.539 7.098 -3.377 1 97.88 103 LEU A O 1
ATOM 729 N N . ARG A 1 104 ? 14.336 5.027 -3.477 1 98.12 104 ARG A N 1
ATOM 730 C CA . ARG A 1 104 ? 14.281 4.832 -2.029 1 98.12 104 ARG A CA 1
ATOM 731 C C . ARG A 1 104 ? 15.141 5.871 -1.311 1 98.12 104 ARG A C 1
ATOM 733 O O . ARG A 1 104 ? 14.703 6.469 -0.323 1 98.12 104 ARG A O 1
ATOM 740 N N . ALA A 1 105 ? 16.266 6.047 -1.808 1 97.88 105 ALA A N 1
ATOM 741 C CA . ALA A 1 105 ? 17.156 7.027 -1.211 1 97.88 105 ALA A CA 1
ATOM 742 C C . ALA A 1 105 ? 16.547 8.422 -1.239 1 97.88 105 ALA A C 1
ATOM 744 O O . ALA A 1 105 ? 16.625 9.164 -0.253 1 97.88 105 ALA A O 1
ATOM 745 N N . ALA A 1 106 ? 15.938 8.766 -2.324 1 98.06 106 ALA A N 1
ATOM 746 C CA . ALA A 1 106 ? 15.297 10.07 -2.477 1 98.06 106 ALA A CA 1
ATOM 747 C C . ALA A 1 106 ? 14.141 10.234 -1.497 1 98.06 106 ALA A C 1
ATOM 749 O O . ALA A 1 106 ? 13.969 11.297 -0.895 1 98.06 106 ALA A O 1
ATOM 750 N N . LEU A 1 107 ? 13.406 9.188 -1.38 1 98.44 107 LEU A N 1
ATOM 751 C CA . LEU A 1 107 ? 12.25 9.242 -0.491 1 98.44 107 LEU A CA 1
ATOM 752 C C . LEU A 1 107 ? 12.688 9.336 0.967 1 98.44 107 LEU A C 1
ATOM 754 O O . LEU A 1 107 ? 12.078 10.055 1.761 1 98.44 107 LEU A O 1
ATOM 758 N N . TYR A 1 108 ? 13.75 8.664 1.33 1 97.88 108 TYR A N 1
ATOM 759 C CA . TYR A 1 108 ? 14.312 8.789 2.67 1 97.88 108 TYR A CA 1
ATOM 760 C C . TYR A 1 108 ? 14.781 10.211 2.934 1 97.88 108 TYR A C 1
ATOM 762 O O . TYR A 1 108 ? 14.539 10.766 4.012 1 97.88 108 TYR A O 1
ATOM 770 N N . GLU A 1 109 ? 15.43 10.695 1.979 1 97.06 109 GLU A N 1
ATOM 771 C CA . GLU A 1 109 ? 15.914 12.07 2.109 1 97.06 109 GLU A CA 1
ATOM 772 C C . GLU A 1 109 ? 14.766 13.055 2.291 1 97.06 109 GLU A C 1
ATOM 774 O O . GLU A 1 109 ? 14.828 13.938 3.145 1 97.06 109 GLU A O 1
ATOM 779 N N . ALA A 1 110 ? 13.758 12.914 1.495 1 97.44 110 ALA A N 1
ATOM 780 C CA . ALA A 1 110 ? 12.594 13.781 1.594 1 97.44 110 ALA A CA 1
ATOM 781 C C . ALA A 1 110 ? 11.93 13.656 2.961 1 97.44 110 ALA A C 1
ATOM 783 O O . ALA A 1 110 ? 11.586 14.664 3.588 1 97.44 110 ALA A O 1
ATOM 784 N N . ALA A 1 111 ? 11.758 12.43 3.387 1 98.06 111 ALA A N 1
ATOM 785 C CA . ALA A 1 111 ? 11.133 12.195 4.684 1 98.06 111 ALA A CA 1
ATOM 786 C C . ALA A 1 111 ? 11.953 12.82 5.812 1 98.06 111 ALA A C 1
ATOM 788 O O . ALA A 1 111 ? 11.391 13.461 6.707 1 98.06 111 ALA A O 1
ATOM 789 N N . ALA A 1 112 ? 13.227 12.656 5.75 1 96.38 112 ALA A N 1
ATOM 790 C CA . ALA A 1 112 ? 14.109 13.242 6.754 1 96.38 112 ALA A CA 1
ATOM 791 C C . ALA A 1 112 ? 14.023 14.766 6.746 1 96.38 112 ALA A C 1
ATOM 793 O O . ALA A 1 112 ? 14.031 15.398 7.805 1 96.38 112 ALA A O 1
ATOM 794 N N . GLY A 1 113 ? 13.938 15.266 5.59 1 96.12 113 GLY A N 1
ATOM 795 C CA . GLY A 1 113 ? 13.828 16.703 5.434 1 96.12 113 GLY A CA 1
ATOM 796 C C . GLY A 1 113 ? 12.555 17.281 6.023 1 96.12 113 GLY A C 1
ATOM 797 O O . GLY A 1 113 ? 12.492 18.469 6.34 1 96.12 113 GLY A O 1
ATOM 798 N N . LEU A 1 114 ? 11.57 16.484 6.109 1 97.81 114 LEU A N 1
ATOM 799 C CA . LEU A 1 114 ? 10.312 16.906 6.719 1 97.81 114 LEU A CA 1
ATOM 800 C C . LEU A 1 114 ? 10.336 16.656 8.227 1 97.81 114 LEU A C 1
ATOM 802 O O . LEU A 1 114 ? 9.586 17.297 8.969 1 97.81 114 LEU A O 1
ATOM 806 N N . GLY A 1 115 ? 11.133 15.727 8.672 1 97.75 115 GLY A N 1
ATOM 807 C CA . GLY A 1 115 ? 11.141 15.32 10.07 1 97.75 115 GLY A CA 1
ATOM 808 C C . GLY A 1 115 ? 10.312 14.078 10.336 1 97.75 115 GLY A C 1
ATOM 809 O O . GLY A 1 115 ? 9.953 13.805 11.484 1 97.75 115 GLY A O 1
ATOM 810 N N . LEU A 1 116 ? 9.922 13.289 9.312 1 98 116 LEU A N 1
ATOM 811 C CA . LEU A 1 116 ? 9.234 12.016 9.484 1 98 116 LEU A CA 1
ATOM 812 C C . LEU A 1 116 ? 10.203 10.93 9.938 1 98 116 LEU A C 1
ATOM 814 O O . LEU A 1 116 ? 11.266 10.742 9.328 1 98 116 LEU A O 1
ATOM 818 N N . VAL A 1 117 ? 9.859 10.281 10.992 1 97.19 117 VAL A N 1
ATOM 819 C CA . VAL A 1 117 ? 10.656 9.141 11.43 1 97.19 117 VAL A CA 1
ATOM 820 C C . VAL A 1 117 ? 10.305 7.914 10.594 1 97.19 117 VAL A C 1
ATOM 822 O O . VAL A 1 117 ? 9.344 7.199 10.906 1 97.19 117 VAL A O 1
ATOM 825 N N . THR A 1 118 ? 11.047 7.66 9.562 1 97.12 118 THR A N 1
ATOM 826 C CA . THR A 1 118 ? 10.766 6.598 8.609 1 97.12 118 THR A CA 1
ATOM 827 C C . THR A 1 118 ? 11.742 5.441 8.773 1 97.12 118 THR A C 1
ATOM 829 O O . THR A 1 118 ? 12.961 5.637 8.719 1 97.12 118 THR A O 1
ATOM 832 N N . THR A 1 119 ? 11.258 4.246 8.914 1 94.62 119 THR A N 1
ATOM 833 C CA . THR A 1 119 ? 12.148 3.104 9.102 1 94.62 119 THR A CA 1
ATOM 834 C C . THR A 1 119 ? 12.18 2.232 7.852 1 94.62 119 THR A C 1
ATOM 836 O O . THR A 1 119 ? 13.125 1.464 7.645 1 94.62 119 THR A O 1
ATOM 839 N N . GLU A 1 120 ? 11.117 2.318 7.062 1 92.75 120 GLU A N 1
ATOM 840 C CA . GLU A 1 120 ? 11.023 1.443 5.895 1 92.75 120 GLU A CA 1
ATOM 841 C C . GLU A 1 120 ? 10.414 2.176 4.703 1 92.75 120 GLU A C 1
ATOM 843 O O . GLU A 1 120 ? 9.469 2.949 4.859 1 92.75 120 GLU A O 1
ATOM 848 N N . VAL A 1 121 ? 10.969 1.981 3.631 1 95.5 121 VAL A N 1
ATOM 849 C CA . VAL A 1 121 ? 10.383 2.371 2.35 1 95.5 121 VAL A CA 1
ATOM 850 C C . VAL A 1 121 ? 10.25 1.146 1.448 1 95.5 121 VAL A C 1
ATOM 852 O O . VAL A 1 121 ? 11.25 0.593 0.987 1 95.5 121 VAL A O 1
ATOM 855 N N . ASP A 1 122 ? 9.055 0.753 1.167 1 91.75 122 ASP A N 1
ATOM 856 C CA . ASP A 1 122 ? 8.758 -0.412 0.341 1 91.75 122 ASP A CA 1
ATOM 857 C C . ASP A 1 122 ? 8.211 0.005 -1.022 1 91.75 122 ASP A C 1
ATOM 859 O O . ASP A 1 122 ? 7.094 0.512 -1.117 1 91.75 122 ASP A O 1
ATOM 863 N N . LEU A 1 123 ? 8.93 -0.29 -2.041 1 94.81 123 LEU A N 1
ATOM 864 C CA . LEU A 1 123 ? 8.57 0.14 -3.387 1 94.81 123 LEU A CA 1
ATOM 865 C C . LEU A 1 123 ? 8.25 -1.059 -4.273 1 94.81 123 LEU A C 1
ATOM 867 O O . LEU A 1 123 ? 8.945 -2.08 -4.215 1 94.81 123 LEU A O 1
ATOM 871 N N . LYS A 1 124 ? 7.27 -0.909 -5.031 1 91.69 124 LYS A N 1
ATOM 872 C CA . LYS A 1 124 ? 6.879 -1.916 -6.012 1 91.69 124 LYS A CA 1
ATOM 873 C C . LYS A 1 124 ? 6.906 -1.342 -7.426 1 91.69 124 LYS A C 1
ATOM 875 O O . LYS A 1 124 ? 6.199 -0.376 -7.723 1 91.69 124 LYS A O 1
ATOM 880 N N . ALA A 1 125 ? 7.672 -1.901 -8.258 1 93.69 125 ALA A N 1
ATOM 881 C CA . ALA A 1 125 ? 7.625 -1.534 -9.664 1 93.69 125 ALA A CA 1
ATOM 882 C C . ALA A 1 125 ? 6.344 -2.047 -10.32 1 93.69 125 ALA A C 1
ATOM 884 O O . ALA A 1 125 ? 6.008 -3.227 -10.203 1 93.69 125 ALA A O 1
ATOM 885 N N . THR A 1 126 ? 5.66 -1.2 -11.055 1 91.94 126 THR A N 1
ATOM 886 C CA . THR A 1 126 ? 4.371 -1.62 -11.602 1 91.94 126 THR A CA 1
ATOM 887 C C . THR A 1 126 ? 4.355 -1.471 -13.117 1 91.94 126 THR A C 1
ATOM 889 O O . THR A 1 126 ? 3.486 -2.029 -13.789 1 91.94 126 THR A O 1
ATOM 892 N N . ALA A 1 127 ? 5.305 -0.694 -13.656 1 92.12 127 ALA A N 1
ATOM 893 C CA . ALA A 1 127 ? 5.277 -0.455 -15.094 1 92.12 127 ALA A CA 1
ATOM 894 C C . ALA A 1 127 ? 6.664 -0.085 -15.609 1 92.12 127 ALA A C 1
ATOM 896 O O . ALA A 1 127 ? 7.543 0.296 -14.836 1 92.12 127 ALA A O 1
ATOM 897 N N . LEU A 1 128 ? 6.816 -0.305 -16.922 1 92.44 128 LEU A N 1
ATOM 898 C CA . LEU A 1 128 ? 7.988 0.197 -17.625 1 92.44 128 LEU A CA 1
ATOM 899 C C . LEU A 1 128 ? 7.641 1.429 -18.453 1 92.44 128 LEU A C 1
ATOM 901 O O . LEU A 1 128 ? 6.594 1.471 -19.094 1 92.44 128 LEU A O 1
ATOM 905 N N . LEU A 1 129 ? 8.461 2.416 -18.266 1 90.06 129 LEU A N 1
ATOM 906 C CA . LEU A 1 129 ? 8.281 3.645 -19.031 1 90.06 129 LEU A CA 1
ATOM 907 C C . LEU A 1 129 ? 8.984 3.547 -20.391 1 90.06 129 LEU A C 1
ATOM 909 O O . LEU A 1 129 ? 10.016 2.885 -20.516 1 90.06 129 LEU A O 1
ATOM 913 N N . ASP A 1 130 ? 8.289 4.098 -21.422 1 78.38 130 ASP A N 1
ATOM 914 C CA . ASP A 1 130 ? 8.992 4.23 -22.703 1 78.38 130 ASP A CA 1
ATOM 915 C C . ASP A 1 130 ? 10.109 5.262 -22.609 1 78.38 130 ASP A C 1
ATOM 917 O O . ASP A 1 130 ? 10.047 6.188 -21.797 1 78.38 130 ASP A O 1
ATOM 921 N N . GLU A 1 131 ? 11.32 4.961 -23.109 1 64.5 131 GLU A N 1
ATOM 922 C CA . GLU A 1 131 ? 12.477 5.848 -23.047 1 64.5 131 GLU A CA 1
ATOM 923 C C . GLU A 1 131 ? 12.062 7.312 -23.172 1 64.5 131 GLU A C 1
ATOM 925 O O . GLU A 1 131 ? 12.633 8.188 -22.531 1 64.5 131 GLU A O 1
ATOM 930 N N . ALA A 1 132 ? 11.188 7.598 -24.156 1 55.78 132 ALA A N 1
ATOM 931 C CA . ALA A 1 132 ? 10.797 8.984 -24.359 1 55.78 132 ALA A CA 1
ATOM 932 C C . ALA A 1 132 ? 9.953 9.5 -23.203 1 55.78 132 ALA A C 1
ATOM 934 O O . ALA A 1 132 ? 9.93 10.695 -22.922 1 55.78 132 ALA A O 1
ATOM 935 N N . ASP A 1 133 ? 9.258 8.617 -22.609 1 56.41 133 ASP A N 1
ATOM 936 C CA . ASP A 1 133 ? 8.281 8.977 -21.594 1 56.41 133 ASP A CA 1
ATOM 937 C C . ASP A 1 133 ? 8.961 9.273 -20.25 1 56.41 133 ASP A C 1
ATOM 939 O O . ASP A 1 133 ? 8.305 9.664 -19.281 1 56.41 133 ASP A O 1
ATOM 943 N N . GLY A 1 134 ? 10.188 8.836 -20.141 1 50.66 134 GLY A N 1
ATOM 944 C CA . GLY A 1 134 ? 10.781 9.047 -18.828 1 50.66 134 GLY A CA 1
ATOM 945 C C . GLY A 1 134 ? 10.664 10.484 -18.344 1 50.66 134 GLY A C 1
ATOM 946 O O . GLY A 1 134 ? 10.992 10.789 -17.203 1 50.66 134 GLY A O 1
ATOM 947 N N . THR A 1 135 ? 10.758 11.219 -19.422 1 47.97 135 THR A N 1
ATOM 948 C CA . THR A 1 135 ? 10.711 12.617 -19.031 1 47.97 135 THR A CA 1
ATOM 949 C C . THR A 1 135 ? 9.266 13.094 -18.906 1 47.97 135 THR A C 1
ATOM 951 O O . THR A 1 135 ? 9.016 14.266 -18.609 1 47.97 135 THR A O 1
ATOM 954 N N . ASP A 1 136 ? 8.398 12.203 -19.516 1 47.28 136 ASP A N 1
ATOM 955 C CA . ASP A 1 136 ? 7.102 12.867 -19.625 1 47.28 136 ASP A CA 1
ATOM 956 C C . ASP A 1 136 ? 6.387 12.891 -18.266 1 47.28 136 ASP A C 1
ATOM 958 O O . ASP A 1 136 ? 6.375 11.883 -17.547 1 47.28 136 ASP A O 1
ATOM 962 N N . GLU A 1 137 ? 6.156 13.977 -17.812 1 42.44 137 GLU A N 1
ATOM 963 C CA . GLU A 1 137 ? 5.398 14.328 -16.609 1 42.44 137 GLU A CA 1
ATOM 964 C C . GLU A 1 137 ? 4.035 13.641 -16.609 1 42.44 137 GLU A C 1
ATOM 966 O O . GLU A 1 137 ? 3.287 13.719 -17.578 1 42.44 137 GLU A O 1
ATOM 971 N N . ALA A 1 138 ? 3.807 12.5 -16.078 1 43.41 138 ALA A N 1
ATOM 972 C CA . ALA A 1 138 ? 2.434 12.031 -15.906 1 43.41 138 ALA A CA 1
ATOM 973 C C . ALA A 1 138 ? 1.465 13.211 -15.805 1 43.41 138 ALA A C 1
ATOM 975 O O . ALA A 1 138 ? 1.763 14.219 -15.164 1 43.41 138 ALA A O 1
ATOM 976 N N . PRO A 1 139 ? 0.454 13.289 -16.688 1 38.12 139 PRO A N 1
ATOM 977 C CA . PRO A 1 139 ? -0.426 14.438 -16.453 1 38.12 139 PRO A CA 1
ATOM 978 C C . PRO A 1 139 ? -0.88 14.531 -15 1 38.12 139 PRO A C 1
ATOM 980 O O . PRO A 1 139 ? -1.174 13.516 -14.367 1 38.12 139 PRO A O 1
ATOM 983 N N . ALA A 1 140 ? -0.513 15.445 -14.312 1 34.28 140 ALA A N 1
ATOM 984 C CA . ALA A 1 140 ? -1.006 15.758 -12.969 1 34.28 140 ALA A CA 1
ATOM 985 C C . ALA A 1 140 ? -2.514 15.539 -12.875 1 34.28 140 ALA A C 1
ATOM 987 O O . ALA A 1 140 ? -3.258 15.898 -13.789 1 34.28 140 ALA A O 1
ATOM 988 N N . ARG A 1 141 ? -2.996 14.367 -12.398 1 37.78 141 ARG A N 1
ATOM 989 C CA . ARG A 1 141 ? -4.426 14.445 -12.109 1 37.78 141 ARG A CA 1
ATOM 990 C C . ARG A 1 141 ? -4.848 15.891 -11.844 1 37.78 141 ARG A C 1
ATOM 992 O O . ARG A 1 141 ? -4.121 16.641 -11.188 1 37.78 141 ARG A O 1
ATOM 999 N N . PRO A 1 142 ? -5.742 16.484 -12.656 1 30.75 142 PRO A N 1
ATOM 1000 C CA . PRO A 1 142 ? -6.156 17.844 -12.305 1 30.75 142 PRO A CA 1
ATOM 1001 C C . PRO A 1 142 ? -6.387 18.016 -10.805 1 30.75 142 PRO A C 1
ATOM 1003 O O . PRO A 1 142 ? -7.082 17.219 -10.188 1 30.75 142 PRO A O 1
ATOM 1006 N N . ALA A 1 143 ? -5.402 18.438 -10.039 1 33.97 143 ALA A N 1
ATOM 1007 C CA . ALA A 1 143 ? -5.734 18.844 -8.672 1 33.97 143 ALA A CA 1
ATOM 1008 C C . ALA A 1 143 ? -7.082 19.562 -8.633 1 33.97 143 ALA A C 1
ATOM 1010 O O . ALA A 1 143 ? -7.395 20.375 -9.508 1 33.97 143 ALA A O 1
ATOM 1011 N N . ASP A 1 144 ? -8.18 18.859 -8.391 1 36.75 144 ASP A N 1
ATOM 1012 C CA . ASP A 1 144 ? -9.234 19.812 -8.094 1 36.75 144 ASP A CA 1
ATOM 1013 C C . ASP A 1 144 ? -8.656 21.125 -7.566 1 36.75 144 ASP A C 1
ATOM 1015 O O . ASP A 1 144 ? -7.625 21.125 -6.895 1 36.75 144 ASP A O 1
ATOM 1019 N N . GLY A 1 145 ? -8.805 22.281 -8.273 1 33.75 145 GLY A N 1
ATOM 1020 C CA . GLY A 1 145 ? -8.352 23.594 -7.832 1 33.75 145 GLY A CA 1
ATOM 1021 C C . GLY A 1 145 ? -8.203 23.703 -6.328 1 33.75 145 GLY A C 1
ATOM 1022 O O . GLY A 1 145 ? -8.727 22.875 -5.586 1 33.75 145 GLY A O 1
ATOM 1023 N N . PRO A 1 146 ? -7.105 24.219 -5.867 1 37.19 146 PRO A N 1
ATOM 1024 C CA . PRO A 1 146 ? -7 24.453 -4.426 1 37.19 146 PRO A CA 1
ATOM 1025 C C . PRO A 1 146 ? -8.352 24.734 -3.771 1 37.19 146 PRO A C 1
ATOM 1027 O O . PRO A 1 146 ? -9.258 25.266 -4.422 1 37.19 146 PRO A O 1
ATOM 1030 N N . PRO A 1 147 ? -8.844 23.891 -3.027 1 39.78 147 PRO A N 1
ATOM 1031 C CA . PRO A 1 147 ? -10.055 24.422 -2.398 1 39.78 147 PRO A CA 1
ATOM 1032 C C . PRO A 1 147 ? -10.031 25.938 -2.264 1 39.78 147 PRO A C 1
ATOM 1034 O O . PRO A 1 147 ? -8.961 26.531 -2.178 1 39.78 147 PRO A O 1
ATOM 1037 N N . HIS A 1 148 ? -10.914 26.688 -3.006 1 38.94 148 HIS A N 1
ATOM 1038 C CA . HIS A 1 148 ? -11.055 28.109 -2.754 1 38.94 148 HIS A CA 1
ATOM 1039 C C . HIS A 1 148 ? -10.766 28.453 -1.294 1 38.94 148 HIS A C 1
ATOM 1041 O O . HIS A 1 148 ? -11.18 27.719 -0.393 1 38.94 148 HIS A O 1
ATOM 1047 N N . PRO A 1 149 ? -9.664 29.141 -1.048 1 39.91 149 PRO A N 1
ATOM 1048 C CA . PRO A 1 149 ? -9.539 29.562 0.351 1 39.91 149 PRO A CA 1
ATOM 1049 C C . PRO A 1 149 ? -10.875 29.938 0.975 1 39.91 149 PRO A C 1
ATOM 1051 O O . PRO A 1 149 ? -11.703 30.578 0.321 1 39.91 149 PRO A O 1
ATOM 1054 N N . SER A 1 150 ? -11.516 29.109 1.598 1 42.28 150 SER A N 1
ATOM 1055 C CA . SER A 1 150 ? -12.664 29.672 2.311 1 42.28 150 SER A CA 1
ATOM 1056 C C . SER A 1 150 ? -12.398 31.125 2.732 1 42.28 150 SER A C 1
ATOM 1058 O O . SER A 1 150 ? -11.266 31.469 3.072 1 42.28 150 SER A O 1
ATOM 1060 N N . PRO A 1 151 ? -13.188 32.062 2.225 1 40.53 151 PRO A N 1
ATOM 1061 C CA . PRO A 1 151 ? -12.938 33.438 2.67 1 40.53 151 PRO A CA 1
ATOM 1062 C C . PRO A 1 151 ? -12.469 33.5 4.121 1 40.53 151 PRO A C 1
ATOM 1064 O O . PRO A 1 151 ? -12.961 32.75 4.973 1 40.53 151 PRO A O 1
ATOM 1067 N N . GLU A 1 152 ? -11.125 33.719 4.293 1 43.31 152 GLU A N 1
ATOM 1068 C CA . GLU A 1 152 ? -10.672 34.031 5.645 1 43.31 152 GLU A CA 1
ATOM 1069 C C . GLU A 1 152 ? -11.688 34.875 6.395 1 43.31 152 GLU A C 1
ATOM 1071 O O . GLU A 1 152 ? -12.25 35.844 5.836 1 43.31 152 GLU A O 1
ATOM 1076 N N . PRO A 1 153 ? -12.453 34.375 7.285 1 43.22 153 PRO A N 1
ATOM 1077 C CA . PRO A 1 153 ? -13.297 35.344 7.965 1 43.22 153 PRO A CA 1
ATOM 1078 C C . PRO A 1 153 ? -12.602 36.719 8.141 1 43.22 153 PRO A C 1
ATOM 1080 O O . PRO A 1 153 ? -11.367 36.781 8.195 1 43.22 153 PRO A O 1
ATOM 1083 N N . PRO A 1 154 ? -13.141 37.781 7.66 1 43.03 154 PRO A N 1
ATOM 1084 C CA . PRO A 1 154 ? -12.523 39.094 7.859 1 43.03 154 PRO A CA 1
ATOM 1085 C C . PRO A 1 154 ? -11.805 39.219 9.203 1 43.03 154 PRO A C 1
ATOM 1087 O O . PRO A 1 154 ? -12.195 38.562 10.172 1 43.03 154 PRO A O 1
ATOM 1090 N N . PRO A 1 155 ? -10.492 39.5 9.156 1 41.81 155 PRO A N 1
ATOM 1091 C CA . PRO A 1 155 ? -9.859 39.75 10.453 1 41.81 155 PRO A CA 1
ATOM 1092 C C . PRO A 1 155 ? -10.766 40.469 11.43 1 41.81 155 PRO A C 1
ATOM 1094 O O . PRO A 1 155 ? -11.422 41.469 11.047 1 41.81 155 PRO A O 1
ATOM 1097 N N . ALA A 1 156 ? -11.445 39.844 12.234 1 39.62 156 ALA A N 1
ATOM 1098 C CA . ALA A 1 156 ? -12.086 40.688 13.242 1 39.62 156 ALA A CA 1
ATOM 1099 C C . ALA A 1 156 ? -11.18 41.844 13.633 1 39.62 156 ALA A C 1
ATOM 1101 O O . ALA A 1 156 ? -9.969 41.688 13.797 1 39.62 156 ALA A O 1
ATOM 1102 N N . GLU A 1 157 ? -11.414 43.031 13.367 1 42.81 157 GLU A N 1
ATOM 1103 C CA . GLU A 1 157 ? -10.68 44.25 13.773 1 42.81 157 GLU A CA 1
ATOM 1104 C C . GLU A 1 157 ? -9.82 43.969 15.008 1 42.81 157 GLU A C 1
ATOM 1106 O O . GLU A 1 157 ? -8.625 43.688 14.898 1 42.81 157 GLU A O 1
ATOM 1111 N N . GLY A 1 158 ? -9.984 44.969 16.172 1 44.84 158 GLY A N 1
ATOM 1112 C CA . GLY A 1 158 ? -9.352 45.656 17.281 1 44.84 158 GLY A CA 1
ATOM 1113 C C . GLY A 1 158 ? -9.023 44.75 18.453 1 44.84 158 GLY A C 1
ATOM 1114 O O . GLY A 1 158 ? -8.477 45.219 19.469 1 44.84 158 GLY A O 1
ATOM 1115 N N . ALA A 1 159 ? -9.867 43.75 18.953 1 54.12 159 ALA A N 1
ATOM 1116 C CA . ALA A 1 159 ? -9.742 43.219 20.297 1 54.12 159 ALA A CA 1
ATOM 1117 C C . ALA A 1 159 ? -8.672 42.125 20.359 1 54.12 159 ALA A C 1
ATOM 1119 O O . ALA A 1 159 ? -8.562 41.312 19.453 1 54.12 159 ALA A O 1
ATOM 1120 N N . ASP A 1 160 ? -7.41 42.281 21 1 71.12 160 ASP A N 1
ATOM 1121 C CA . ASP A 1 160 ? -6.273 41.469 21.406 1 71.12 160 ASP A CA 1
ATOM 1122 C C . ASP A 1 160 ? -6.734 40.094 21.938 1 71.12 160 ASP A C 1
ATOM 1124 O O . ASP A 1 160 ? -6.598 39.812 23.125 1 71.12 160 ASP A O 1
ATOM 1128 N N . THR A 1 161 ? -7.496 39.281 21.062 1 88.38 161 THR A N 1
ATOM 1129 C CA . THR A 1 161 ? -7.953 37.969 21.5 1 88.38 161 THR A CA 1
ATOM 1130 C C . THR A 1 161 ? -6.793 37 21.547 1 88.38 161 THR A C 1
ATOM 1132 O O . THR A 1 161 ? -5.727 37.25 20.969 1 88.38 161 THR A O 1
ATOM 1135 N N . ASP A 1 162 ? -6.988 36.062 22.281 1 90.38 162 ASP A N 1
ATOM 1136 C CA . ASP A 1 162 ? -5.992 35 22.375 1 90.38 162 ASP A CA 1
ATOM 1137 C C . ASP A 1 162 ? -5.715 34.375 21.016 1 90.38 162 ASP A C 1
ATOM 1139 O O . ASP A 1 162 ? -4.578 34 20.703 1 90.38 162 ASP A O 1
ATOM 1143 N N . GLU A 1 163 ? -6.703 34.219 20.172 1 91.75 163 GLU A N 1
ATOM 1144 C CA . GLU A 1 163 ? -6.547 33.688 18.828 1 91.75 163 GLU A CA 1
ATOM 1145 C C . GLU A 1 163 ? -5.621 34.562 17.984 1 91.75 163 GLU A C 1
ATOM 1147 O O . GLU A 1 163 ? -4.738 34.062 17.297 1 91.75 163 GLU A O 1
ATOM 1152 N N . ALA A 1 164 ? -5.836 35.812 18.078 1 92.88 164 ALA A N 1
ATOM 1153 C CA . ALA A 1 164 ? -5.016 36.75 17.312 1 92.88 164 ALA A CA 1
ATOM 1154 C C . ALA A 1 164 ? -3.561 36.688 17.766 1 92.88 164 ALA A C 1
ATOM 1156 O O . ALA A 1 164 ? -2.641 36.781 16.953 1 92.88 164 ALA A O 1
ATOM 1157 N N . ARG A 1 165 ? -3.391 36.656 19.062 1 94.88 165 ARG A N 1
ATOM 1158 C CA . ARG A 1 165 ? -2.041 36.562 19.625 1 94.88 165 ARG A CA 1
ATOM 1159 C C . ARG A 1 165 ? -1.326 35.312 19.125 1 94.88 165 ARG A C 1
ATOM 1161 O O . ARG A 1 165 ? -0.157 35.375 18.734 1 94.88 165 ARG A O 1
ATOM 1168 N N . ALA A 1 166 ? -2.002 34.188 19.172 1 95.88 166 ALA A N 1
ATOM 1169 C CA . ALA A 1 166 ? -1.434 32.938 18.703 1 95.88 166 ALA A CA 1
ATOM 1170 C C . ALA A 1 166 ? -1.089 33 17.219 1 95.88 166 ALA A C 1
ATOM 1172 O O . ALA A 1 166 ? -0.038 32.531 16.797 1 95.88 166 ALA A O 1
ATOM 1173 N N . GLU A 1 167 ? -1.943 33.562 16.422 1 96.75 167 GLU A N 1
ATOM 1174 C CA . GLU A 1 167 ? -1.721 33.688 14.977 1 96.75 167 GLU A CA 1
ATOM 1175 C C . GLU A 1 167 ? -0.475 34.531 14.688 1 96.75 167 GLU A C 1
ATOM 1177 O O . GLU A 1 167 ? 0.351 34.125 13.852 1 96.75 167 GLU A O 1
ATOM 1182 N N . ARG A 1 168 ? -0.422 35.656 15.359 1 96.5 168 ARG A N 1
ATOM 1183 C CA . ARG A 1 168 ? 0.732 36.531 15.164 1 96.5 168 ARG A CA 1
ATOM 1184 C C . ARG A 1 168 ? 2.025 35.844 15.555 1 96.5 168 ARG A C 1
ATOM 1186 O O . ARG A 1 168 ? 3.033 35.938 14.852 1 96.5 168 ARG A O 1
ATOM 1193 N N . ALA A 1 169 ? 1.956 35.125 16.656 1 97.62 169 ALA A N 1
ATOM 1194 C CA . ALA A 1 169 ? 3.133 34.406 17.125 1 97.62 169 ALA A CA 1
ATOM 1195 C C . ALA A 1 169 ? 3.555 33.344 16.109 1 97.62 169 ALA A C 1
ATOM 1197 O O . ALA A 1 169 ? 4.738 33.219 15.789 1 97.62 169 ALA A O 1
ATOM 1198 N N . ALA A 1 170 ? 2.633 32.562 15.586 1 98.19 170 ALA A N 1
ATOM 1199 C CA . ALA A 1 170 ? 2.916 31.516 14.617 1 98.19 170 ALA A CA 1
ATOM 1200 C C . ALA A 1 170 ? 3.514 32.094 13.336 1 98.19 170 ALA A C 1
ATOM 1202 O O . ALA A 1 170 ? 4.496 31.578 12.805 1 98.19 170 ALA A O 1
ATOM 1203 N N . LEU A 1 171 ? 2.957 33.156 12.852 1 97.94 171 LEU A N 1
ATOM 1204 C CA . LEU A 1 171 ? 3.367 33.781 11.594 1 97.94 171 LEU A CA 1
ATOM 1205 C C . LEU A 1 171 ? 4.75 34.406 11.719 1 97.94 171 LEU A C 1
ATOM 1207 O O . LEU A 1 171 ? 5.41 34.688 10.711 1 97.94 171 LEU A O 1
ATOM 1211 N N . SER A 1 172 ? 5.113 34.719 12.922 1 97.88 172 SER A N 1
ATOM 1212 C CA . SER A 1 172 ? 6.406 35.344 13.141 1 97.88 172 SER A CA 1
ATOM 1213 C C . SER A 1 172 ? 7.547 34.344 13.039 1 97.88 172 SER A C 1
ATOM 1215 O O . SER A 1 172 ? 8.719 34.719 12.938 1 97.88 172 SER A O 1
ATOM 1217 N N . VAL A 1 173 ? 7.285 33.062 13.055 1 98.5 173 VAL A N 1
ATOM 1218 C CA . VAL A 1 173 ? 8.305 32.031 13.039 1 98.5 173 VAL A CA 1
ATOM 1219 C C . VAL A 1 173 ? 8.844 31.859 11.617 1 98.5 173 VAL A C 1
ATOM 1221 O O . VAL A 1 173 ? 8.078 31.625 10.68 1 98.5 173 VAL A O 1
ATOM 1224 N N . PRO A 1 174 ? 10.188 31.953 11.453 1 98.25 174 PRO A N 1
ATOM 1225 C CA . PRO A 1 174 ? 10.758 31.688 10.125 1 98.25 174 PRO A CA 1
ATOM 1226 C C . PRO A 1 174 ? 10.375 30.312 9.586 1 98.25 174 PRO A C 1
ATOM 1228 O O . PRO A 1 174 ? 10.414 29.328 10.32 1 98.25 174 PRO A O 1
ATOM 1231 N N . GLY A 1 175 ? 9.969 30.266 8.273 1 98.44 175 GLY A N 1
ATOM 1232 C CA . GLY A 1 175 ? 9.586 29.016 7.621 1 98.44 175 GLY A CA 1
ATOM 1233 C C . GLY A 1 175 ? 8.086 28.859 7.477 1 98.44 175 GLY A C 1
ATOM 1234 O O . GLY A 1 175 ? 7.621 28.031 6.688 1 98.44 175 GLY A O 1
ATOM 1235 N N . VAL A 1 176 ? 7.328 29.562 8.352 1 98.5 176 VAL A N 1
ATOM 1236 C CA . VAL A 1 176 ? 5.879 29.562 8.195 1 98.5 176 VAL A CA 1
ATOM 1237 C C . VAL A 1 176 ? 5.492 30.422 6.988 1 98.5 176 VAL A C 1
ATOM 1239 O O . VAL A 1 176 ? 5.848 31.594 6.91 1 98.5 176 VAL A O 1
ATOM 1242 N N . THR A 1 177 ? 4.797 29.875 6.047 1 97.88 177 THR A N 1
ATOM 1243 C CA . THR A 1 177 ? 4.406 30.625 4.859 1 97.88 177 THR A CA 1
ATOM 1244 C C . THR A 1 177 ? 3.008 31.219 5.023 1 97.88 177 THR A C 1
ATOM 1246 O O . THR A 1 177 ? 2.717 32.312 4.504 1 97.88 177 THR A O 1
ATOM 1249 N N . ARG A 1 178 ? 2.148 30.484 5.691 1 97.56 178 ARG A N 1
ATOM 1250 C CA . ARG A 1 178 ? 0.803 30.953 5.996 1 97.56 178 ARG A CA 1
ATOM 1251 C C . ARG A 1 178 ? 0.126 30.047 7.023 1 97.56 178 ARG A C 1
ATOM 1253 O O . ARG A 1 178 ? 0.568 28.922 7.258 1 97.56 178 ARG A O 1
ATOM 1260 N N . LEU A 1 179 ? -0.861 30.562 7.645 1 97.44 179 LEU A N 1
ATOM 1261 C CA . LEU A 1 179 ? -1.739 29.734 8.453 1 97.44 179 LEU A CA 1
ATOM 1262 C C . LEU A 1 179 ? -2.799 29.062 7.59 1 97.44 179 LEU A C 1
ATOM 1264 O O . LEU A 1 179 ? -3.17 29.578 6.539 1 97.44 179 LEU A O 1
ATOM 1268 N N . THR A 1 180 ? -3.215 27.891 7.98 1 95.25 180 THR A N 1
ATOM 1269 C CA . THR A 1 180 ? -4.203 27.109 7.23 1 95.25 180 THR A CA 1
ATOM 1270 C C . THR A 1 180 ? -5.352 26.672 8.141 1 95.25 180 THR A C 1
ATOM 1272 O O . THR A 1 180 ? -5.285 26.859 9.359 1 95.25 180 THR A O 1
ATOM 1275 N N . GLY A 1 181 ? -6.477 26.266 7.586 1 92.25 181 GLY A N 1
ATOM 1276 C CA . GLY A 1 181 ? -7.648 25.844 8.336 1 92.25 181 GLY A CA 1
ATOM 1277 C C . GLY A 1 181 ? -8.352 24.656 7.723 1 92.25 181 GLY A C 1
ATOM 1278 O O . GLY A 1 181 ? -9.57 24.688 7.508 1 92.25 181 GLY A O 1
ATOM 1279 N N . VAL A 1 182 ? -7.574 23.656 7.453 1 89.19 182 VAL A N 1
ATOM 1280 C CA . VAL A 1 182 ? -8.148 22.516 6.742 1 89.19 182 VAL A CA 1
ATOM 1281 C C . VAL A 1 182 ? -9.07 21.734 7.672 1 89.19 182 VAL A C 1
ATOM 1283 O O . VAL A 1 182 ? -9.977 21.031 7.211 1 89.19 182 VAL A O 1
ATOM 1286 N N . LEU A 1 183 ? -8.852 21.719 8.922 1 84.69 183 LEU A N 1
ATOM 1287 C CA . LEU A 1 183 ? -9.719 21.062 9.898 1 84.69 183 LEU A CA 1
ATOM 1288 C C . LEU A 1 183 ? -10.688 22.062 10.516 1 84.69 183 LEU A C 1
ATOM 1290 O O . LEU A 1 183 ? -11.414 21.734 11.461 1 84.69 183 LEU A O 1
ATOM 1294 N N . GLY A 1 184 ? -10.703 23.266 10.023 1 83.5 184 GLY A N 1
ATOM 1295 C CA . GLY A 1 184 ? -11.523 24.359 10.531 1 83.5 184 GLY A CA 1
ATOM 1296 C C . GLY A 1 184 ? -10.789 25.688 10.57 1 83.5 184 GLY A C 1
ATOM 1297 O O . GLY A 1 184 ? -10.344 26.188 9.531 1 83.5 184 GLY A O 1
ATOM 1298 N N . ARG A 1 185 ? -10.555 26.062 11.906 1 86.44 185 ARG A N 1
ATOM 1299 C CA . ARG A 1 185 ? -9.844 27.328 12.07 1 86.44 185 ARG A CA 1
ATOM 1300 C C . ARG A 1 185 ? -8.344 27.094 12.211 1 86.44 185 ARG A C 1
ATOM 1302 O O . ARG A 1 185 ? -7.914 26.047 12.703 1 86.44 185 ARG A O 1
ATOM 1309 N N . ALA A 1 186 ? -7.641 28.078 11.781 1 88.06 186 ALA A N 1
ATOM 1310 C CA . ALA A 1 186 ? -6.184 27.984 11.836 1 88.06 186 ALA A CA 1
ATOM 1311 C C . ALA A 1 186 ? -5.699 27.812 13.273 1 88.06 186 ALA A C 1
ATOM 1313 O O . ALA A 1 186 ? -4.754 27.078 13.539 1 88.06 186 ALA A O 1
ATOM 1314 N N . VAL A 1 187 ? -6.332 28.5 14.148 1 90.62 187 VAL A N 1
ATOM 1315 C CA . VAL A 1 187 ? -6.074 28.359 15.578 1 90.62 187 VAL A CA 1
ATOM 1316 C C . VAL A 1 187 ? -7.359 27.938 16.297 1 90.62 187 VAL A C 1
ATOM 1318 O O . VAL A 1 187 ? -8.383 28.625 16.203 1 90.62 187 VAL A O 1
ATOM 1321 N N . HIS A 1 188 ? -7.234 26.797 16.938 1 91.19 188 HIS A N 1
ATOM 1322 C CA . HIS A 1 188 ? -8.383 26.234 17.641 1 91.19 188 HIS A CA 1
ATOM 1323 C C . HIS A 1 188 ? -8.062 26 19.109 1 91.19 188 HIS A C 1
ATOM 1325 O O . HIS A 1 188 ? -7.051 25.359 19.438 1 91.19 188 HIS A O 1
ATOM 1331 N N . PHE A 1 189 ? -8.93 26.516 19.969 1 90.94 189 PHE A N 1
ATOM 1332 C CA . PHE A 1 189 ? -8.742 26.312 21.391 1 90.94 189 PHE A CA 1
ATOM 1333 C C . PHE A 1 189 ? -9.766 25.297 21.922 1 90.94 189 PHE A C 1
ATOM 1335 O O . PHE A 1 189 ? -10.93 25.328 21.531 1 90.94 189 PHE A O 1
ATOM 1342 N N . GLU A 1 190 ? -9.281 24.391 22.562 1 86.5 190 GLU A N 1
ATOM 1343 C CA . GLU A 1 190 ? -10.172 23.484 23.281 1 86.5 190 GLU A CA 1
ATOM 1344 C C . GLU A 1 190 ? -10.016 23.656 24.781 1 86.5 190 GLU A C 1
ATOM 1346 O O . GLU A 1 190 ? -8.898 23.766 25.297 1 86.5 190 GLU A O 1
ATOM 1351 N N . GLU A 1 191 ? -11.164 23.781 25.406 1 77.5 191 GLU A N 1
ATOM 1352 C CA . GLU A 1 191 ? -11.18 23.859 26.859 1 77.5 191 GLU A CA 1
ATOM 1353 C C . GLU A 1 191 ? -11.109 22.484 27.484 1 77.5 191 GLU A C 1
ATOM 1355 O O . GLU A 1 191 ? -11.734 21.531 26.984 1 77.5 191 GLU A O 1
ATOM 1360 N N . PRO A 1 192 ? -10.133 22.25 28.406 1 66.69 192 PRO A N 1
ATOM 1361 C CA . PRO A 1 192 ? -10.047 20.953 29.078 1 66.69 192 PRO A CA 1
ATOM 1362 C C . PRO A 1 192 ? -11.359 20.547 29.75 1 66.69 192 PRO A C 1
ATOM 1364 O O . PRO A 1 192 ? -12.172 21.422 30.078 1 66.69 192 PRO A O 1
ATOM 1367 N N . PRO A 1 193 ? -11.625 19.172 29.656 1 58.16 193 PRO A N 1
ATOM 1368 C CA . PRO A 1 193 ? -12.797 18.812 30.453 1 58.16 193 PRO A CA 1
ATOM 1369 C C . PRO A 1 193 ? -12.672 19.234 31.922 1 58.16 193 PRO A C 1
ATOM 1371 O O . PRO A 1 193 ? -11.555 19.375 32.438 1 58.16 193 PRO A O 1
ATOM 1374 N N . ALA A 1 194 ? -13.703 19.844 32.5 1 57.38 194 ALA A N 1
ATOM 1375 C CA . ALA A 1 194 ? -13.852 20.391 33.844 1 57.38 194 ALA A CA 1
ATOM 1376 C C . ALA A 1 194 ? -13.203 19.5 34.875 1 57.38 194 ALA A C 1
ATOM 1378 O O . ALA A 1 194 ? -12.914 19.938 36 1 57.38 194 ALA A O 1
ATOM 1379 N N . THR A 1 195 ? -13.273 18.234 34.656 1 53.84 195 THR A N 1
ATOM 1380 C CA . THR A 1 195 ? -13.008 17.422 35.844 1 53.84 195 THR A CA 1
ATOM 1381 C C . THR A 1 195 ? -11.539 17.547 36.25 1 53.84 195 THR A C 1
ATOM 1383 O O . THR A 1 195 ? -11.148 17.094 37.344 1 53.84 195 THR A O 1
ATOM 1386 N N . GLY A 1 196 ? -10.617 17.75 35.375 1 50.25 196 GLY A N 1
ATOM 1387 C CA . GLY A 1 196 ? -9.258 17.719 35.906 1 50.25 196 GLY A CA 1
ATOM 1388 C C . GLY A 1 196 ? -8.828 19.031 36.531 1 50.25 196 GLY A C 1
ATOM 1389 O O . GLY A 1 196 ? -9.516 20.047 36.406 1 50.25 196 GLY A O 1
ATOM 1390 N N . THR A 1 197 ? -8 19.062 37.75 1 51.09 197 THR A N 1
ATOM 1391 C CA . THR A 1 197 ? -7.473 20.234 38.438 1 51.09 197 THR A CA 1
ATOM 1392 C C . THR A 1 197 ? -7.203 21.375 37.469 1 51.09 197 THR A C 1
ATOM 1394 O O . THR A 1 197 ? -7.676 22.484 37.688 1 51.09 197 THR A O 1
ATOM 1397 N N . LEU A 1 198 ? -5.93 21.75 37.125 1 52.81 198 LEU A N 1
ATOM 1398 C CA . LEU A 1 198 ? -5.492 22.891 36.344 1 52.81 198 LEU A CA 1
ATOM 1399 C C . LEU A 1 198 ? -5.57 22.578 34.844 1 52.81 198 LEU A C 1
ATOM 1401 O O . LEU A 1 198 ? -4.586 22.141 34.25 1 52.81 198 LEU A O 1
ATOM 1405 N N . PRO A 1 199 ? -6.766 22.344 34.375 1 59.03 199 PRO A N 1
ATOM 1406 C CA . PRO A 1 199 ? -6.855 21.922 32.969 1 59.03 199 PRO A CA 1
ATOM 1407 C C . PRO A 1 199 ? -6.289 22.969 32.031 1 59.03 199 PRO A C 1
ATOM 1409 O O . PRO A 1 199 ? -6.559 24.156 32.156 1 59.03 199 PRO A O 1
ATOM 1412 N N . ARG A 1 200 ? -5.051 22.891 31.609 1 78.06 200 ARG A N 1
ATOM 1413 C CA . ARG A 1 200 ? -4.52 23.844 30.656 1 78.06 200 ARG A CA 1
ATOM 1414 C C . ARG A 1 200 ? -5.254 23.734 29.312 1 78.06 200 ARG A C 1
ATOM 1416 O O . ARG A 1 200 ? -5.688 22.656 28.922 1 78.06 200 ARG A O 1
ATOM 1423 N N . ARG A 1 201 ? -5.629 24.922 28.891 1 90 201 ARG A N 1
ATOM 1424 C CA . ARG A 1 201 ? -6.219 25.016 27.562 1 90 201 ARG A CA 1
ATOM 1425 C C . ARG A 1 201 ? -5.297 24.391 26.516 1 90 201 ARG A C 1
ATOM 1427 O O . ARG A 1 201 ? -4.102 24.219 26.766 1 90 201 ARG A O 1
ATOM 1434 N N . HIS A 1 202 ? -5.949 23.891 25.609 1 93.31 202 HIS A N 1
ATOM 1435 C CA . HIS A 1 202 ? -5.207 23.312 24.5 1 93.31 202 HIS A CA 1
ATOM 1436 C C . HIS A 1 202 ? -5.438 24.078 23.203 1 93.31 202 HIS A C 1
ATOM 1438 O O . HIS A 1 202 ? -6.574 24.422 22.875 1 93.31 202 HIS A O 1
ATOM 1444 N N . ALA A 1 203 ? -4.348 24.422 22.609 1 94.88 203 ALA A N 1
ATOM 1445 C CA . ALA A 1 203 ? -4.43 25.109 21.328 1 94.88 203 ALA A CA 1
ATOM 1446 C C . ALA A 1 203 ? -3.9 24.219 20.203 1 94.88 203 ALA A C 1
ATOM 1448 O O . ALA A 1 203 ? -2.896 23.531 20.359 1 94.88 203 ALA A O 1
ATOM 1449 N N . ARG A 1 204 ? -4.547 24.234 19.062 1 96.25 204 ARG A N 1
ATOM 1450 C CA . ARG A 1 204 ? -4.078 23.609 17.828 1 96.25 204 ARG A CA 1
ATOM 1451 C C . ARG A 1 204 ? -3.859 24.656 16.75 1 96.25 204 ARG A C 1
ATOM 1453 O O . ARG A 1 204 ? -4.766 25.438 16.438 1 96.25 204 ARG A O 1
ATOM 1460 N N . VAL A 1 205 ? -2.721 24.672 16.156 1 97.62 205 VAL A N 1
ATOM 1461 C CA . VAL A 1 205 ? -2.363 25.625 15.117 1 97.62 205 VAL A CA 1
ATOM 1462 C C . VAL A 1 205 ? -2.111 24.891 13.805 1 97.62 205 VAL A C 1
ATOM 1464 O O . VAL A 1 205 ? -1.355 23.922 13.758 1 97.62 205 VAL A O 1
ATOM 1467 N N . GLU A 1 206 ? -2.744 25.281 12.75 1 97.75 206 GLU A N 1
ATOM 1468 C CA . GLU A 1 206 ? -2.547 24.719 11.414 1 97.75 206 GLU A CA 1
ATOM 1469 C C . GLU A 1 206 ? -1.792 25.688 10.508 1 97.75 206 GLU A C 1
ATOM 1471 O O . GLU A 1 206 ? -2.123 26.875 10.445 1 97.75 206 GLU A O 1
ATOM 1476 N N . LEU A 1 207 ? -0.811 25.141 9.75 1 98.12 207 LEU A N 1
ATOM 1477 C CA . LEU A 1 207 ? 0.008 26.078 8.984 1 98.12 207 LEU A CA 1
ATOM 1478 C C . LEU A 1 207 ? 0.669 25.375 7.801 1 98.12 207 LEU A C 1
ATOM 1480 O O . LEU A 1 207 ? 0.629 24.156 7.695 1 98.12 207 LEU A O 1
ATOM 1484 N N . ALA A 1 208 ? 1.152 26.141 6.891 1 98 208 ALA A N 1
ATOM 1485 C CA . ALA A 1 208 ? 2.01 25.734 5.781 1 98 208 ALA A CA 1
ATOM 1486 C C . ALA A 1 208 ? 3.455 26.156 6.016 1 98 208 ALA A C 1
ATOM 1488 O O . ALA A 1 208 ? 3.709 27.234 6.57 1 98 208 ALA A O 1
ATOM 1489 N N . THR A 1 209 ? 4.355 25.328 5.621 1 98.19 209 THR A N 1
ATOM 1490 C CA . THR A 1 209 ? 5.773 25.656 5.75 1 98.19 209 THR A CA 1
ATOM 1491 C C . THR A 1 209 ? 6.438 25.734 4.379 1 98.19 209 THR A C 1
ATOM 1493 O O . THR A 1 209 ? 5.918 25.188 3.398 1 98.19 209 THR A O 1
ATOM 1496 N N . ASP A 1 210 ? 7.531 26.406 4.332 1 96.94 210 ASP A N 1
ATOM 1497 C CA . ASP A 1 210 ? 8.328 26.438 3.109 1 96.94 210 ASP A CA 1
ATOM 1498 C C . ASP A 1 210 ? 9.227 25.203 3.012 1 96.94 210 ASP A C 1
ATOM 1500 O O . ASP A 1 210 ? 9.25 24.375 3.922 1 96.94 210 ASP A O 1
ATOM 1504 N N . ARG A 1 211 ? 9.93 25.062 1.908 1 94.5 211 ARG A N 1
ATOM 1505 C CA . ARG A 1 211 ? 10.734 23.875 1.656 1 94.5 211 ARG A CA 1
ATOM 1506 C C . ARG A 1 211 ? 12.172 24.062 2.125 1 94.5 211 ARG A C 1
ATOM 1508 O O . ARG A 1 211 ? 12.961 23.125 2.131 1 94.5 211 ARG A O 1
ATOM 1515 N N . GLU A 1 212 ? 12.5 25.188 2.52 1 94.06 212 GLU A N 1
ATOM 1516 C CA . GLU A 1 212 ? 13.883 25.484 2.883 1 94.06 212 GLU A CA 1
ATOM 1517 C C . GLU A 1 212 ? 14.18 25.078 4.32 1 94.06 212 GLU A C 1
ATOM 1519 O O . GLU A 1 212 ? 15.312 24.734 4.652 1 94.06 212 GLU A O 1
ATOM 1524 N N . HIS A 1 213 ? 13.156 25.125 5.148 1 96.31 213 HIS A N 1
ATOM 1525 C CA . HIS A 1 213 ? 13.289 24.719 6.543 1 96.31 213 HIS A CA 1
ATOM 1526 C C . HIS A 1 213 ? 12.711 23.328 6.77 1 96.31 213 HIS A C 1
ATOM 1528 O O . HIS A 1 213 ? 11.75 22.938 6.105 1 96.31 213 HIS A O 1
ATOM 1534 N N . ARG A 1 214 ? 13.328 22.609 7.68 1 97.5 214 ARG A N 1
ATOM 1535 C CA . ARG A 1 214 ? 12.734 21.344 8.102 1 97.5 214 ARG A CA 1
ATOM 1536 C C . ARG A 1 214 ? 11.391 21.578 8.781 1 97.5 214 ARG A C 1
ATOM 1538 O O . ARG A 1 214 ? 11.305 22.312 9.773 1 97.5 214 ARG A O 1
ATOM 1545 N N . ALA A 1 215 ? 10.414 20.953 8.234 1 98.31 215 ALA A N 1
ATOM 1546 C CA . ALA A 1 215 ? 9.055 21.172 8.719 1 98.31 215 ALA A CA 1
ATOM 1547 C C . ALA A 1 215 ? 8.953 20.922 10.219 1 98.31 215 ALA A C 1
ATOM 1549 O O . ALA A 1 215 ? 8.281 21.672 10.938 1 98.31 215 ALA A O 1
ATOM 1550 N N . LEU A 1 216 ? 9.602 19.906 10.695 1 98.5 216 LEU A N 1
ATOM 1551 C CA . LEU A 1 216 ? 9.594 19.609 12.125 1 98.5 216 LEU A CA 1
ATOM 1552 C C . LEU A 1 216 ? 10.133 20.781 12.938 1 98.5 216 LEU A C 1
ATOM 1554 O O . LEU A 1 216 ? 9.523 21.172 13.938 1 98.5 216 LEU A O 1
ATOM 1558 N N . ASP A 1 217 ? 11.203 21.328 12.555 1 98.44 217 ASP A N 1
ATOM 1559 C CA . ASP A 1 217 ? 11.828 22.422 13.281 1 98.44 217 ASP A CA 1
ATOM 1560 C C . ASP A 1 217 ? 10.922 23.656 13.305 1 98.44 217 ASP A C 1
ATOM 1562 O O . ASP A 1 217 ? 10.805 24.328 14.328 1 98.44 217 ASP A O 1
ATOM 1566 N N . VAL A 1 218 ? 10.352 23.922 12.133 1 98.69 218 VAL A N 1
ATOM 1567 C CA . VAL A 1 218 ? 9.43 25.062 12.047 1 98.69 218 VAL A CA 1
ATOM 1568 C C . VAL A 1 218 ? 8.258 24.844 13.008 1 98.69 218 VAL A C 1
ATOM 1570 O O . VAL A 1 218 ? 7.902 25.75 13.766 1 98.69 218 VAL A O 1
ATOM 1573 N N . ALA A 1 219 ? 7.703 23.703 12.969 1 98.69 219 ALA A N 1
ATOM 1574 C CA . ALA A 1 219 ? 6.535 23.391 13.797 1 98.69 219 ALA A CA 1
ATOM 1575 C C . ALA A 1 219 ? 6.879 23.484 15.281 1 98.69 219 ALA A C 1
ATOM 1577 O O . ALA A 1 219 ? 6.086 23.984 16.078 1 98.69 219 ALA A O 1
ATOM 1578 N N . LEU A 1 220 ? 8.023 23 15.664 1 98.5 220 LEU A N 1
ATOM 1579 C CA . LEU A 1 220 ? 8.461 23.062 17.047 1 98.5 220 LEU A CA 1
ATOM 1580 C C . LEU A 1 220 ? 8.641 24.516 17.484 1 98.5 220 LEU A C 1
ATOM 1582 O O . LEU A 1 220 ? 8.266 24.875 18.609 1 98.5 220 LEU A O 1
ATOM 1586 N N . ALA A 1 221 ? 9.188 25.297 16.609 1 98.69 221 ALA A N 1
ATOM 1587 C CA . ALA A 1 221 ? 9.367 26.719 16.906 1 98.69 221 ALA A CA 1
ATOM 1588 C C . ALA A 1 221 ? 8.016 27.406 17.078 1 98.69 221 ALA A C 1
ATOM 1590 O O . ALA A 1 221 ? 7.863 28.266 17.953 1 98.69 221 ALA A O 1
ATOM 1591 N N . VAL A 1 222 ? 7.09 27.016 16.234 1 98.69 222 VAL A N 1
ATOM 1592 C CA . VAL A 1 222 ? 5.754 27.594 16.328 1 98.69 222 VAL A CA 1
ATOM 1593 C C . VAL A 1 222 ? 5.121 27.203 17.672 1 98.69 222 VAL A C 1
ATOM 1595 O O . VAL A 1 222 ? 4.52 28.047 18.344 1 98.69 222 VAL A O 1
ATOM 1598 N N . ARG A 1 223 ? 5.23 25.984 18.031 1 97.94 223 ARG A N 1
ATOM 1599 C CA . ARG A 1 223 ? 4.684 25.531 19.297 1 97.94 223 ARG A CA 1
ATOM 1600 C C . ARG A 1 223 ? 5.223 26.359 20.453 1 97.94 223 ARG A C 1
ATOM 1602 O O . ARG A 1 223 ? 4.461 26.797 21.328 1 97.94 223 ARG A O 1
ATOM 1609 N N . GLU A 1 224 ? 6.457 26.578 20.469 1 97.31 224 GLU A N 1
ATOM 1610 C CA . GLU A 1 224 ? 7.105 27.359 21.516 1 97.31 224 GLU A CA 1
ATOM 1611 C C . GLU A 1 224 ? 6.641 28.812 21.484 1 97.31 224 GLU A C 1
ATOM 1613 O O . GLU A 1 224 ? 6.312 29.391 22.531 1 97.31 224 GLU A O 1
ATOM 1618 N N . ALA A 1 225 ? 6.605 29.391 20.312 1 98.19 225 ALA A N 1
ATOM 1619 C CA . ALA A 1 225 ? 6.234 30.781 20.141 1 98.19 225 ALA A CA 1
ATOM 1620 C C . ALA A 1 225 ? 4.801 31.031 20.594 1 98.19 225 ALA A C 1
ATOM 1622 O O . ALA A 1 225 ? 4.523 32 21.312 1 98.19 225 ALA A O 1
ATOM 1623 N N . VAL A 1 226 ? 3.928 30.156 20.172 1 97.44 226 VAL A N 1
ATOM 1624 C CA . VAL A 1 226 ? 2.518 30.312 20.516 1 97.44 226 VAL A CA 1
ATOM 1625 C C . VAL A 1 226 ? 2.334 30.094 22.016 1 97.44 226 VAL A C 1
ATOM 1627 O O . VAL A 1 226 ? 1.609 30.844 22.672 1 97.44 226 VAL A O 1
ATOM 1630 N N . GLY A 1 227 ? 2.963 29.109 22.547 1 95.38 227 GLY A N 1
ATOM 1631 C CA . GLY A 1 227 ? 2.9 28.891 23.984 1 95.38 227 GLY A CA 1
ATOM 1632 C C . GLY A 1 227 ? 3.344 30.094 24.781 1 95.38 227 GLY A C 1
ATOM 1633 O O . GLY A 1 227 ? 2.727 30.438 25.797 1 95.38 227 GLY A O 1
ATOM 1634 N N . ALA A 1 228 ? 4.355 30.734 24.344 1 95.38 228 ALA A N 1
ATOM 1635 C CA . ALA A 1 228 ? 4.93 31.875 25.062 1 95.38 228 ALA A CA 1
ATOM 1636 C C . ALA A 1 228 ? 4.055 33.125 24.906 1 95.38 228 ALA A C 1
ATOM 1638 O O . ALA A 1 228 ? 4.074 34 25.75 1 95.38 228 ALA A O 1
ATOM 1639 N N . ALA A 1 229 ? 3.301 33.125 23.828 1 95.06 229 ALA A N 1
ATOM 1640 C CA . ALA A 1 229 ? 2.518 34.312 23.5 1 95.06 229 ALA A CA 1
ATOM 1641 C C . ALA A 1 229 ? 1.216 34.344 24.297 1 95.06 229 ALA A C 1
ATOM 1643 O O . ALA A 1 229 ? 0.56 35.375 24.391 1 95.06 229 ALA A O 1
ATOM 1644 N N . LEU A 1 230 ? 0.863 33.219 24.781 1 92.44 230 LEU A N 1
ATOM 1645 C CA . LEU A 1 230 ? -0.415 33.125 25.484 1 92.44 230 LEU A CA 1
ATOM 1646 C C . LEU A 1 230 ? -0.211 33.156 27 1 92.44 230 LEU A C 1
ATOM 1648 O O . LEU A 1 230 ? 0.685 32.469 27.516 1 92.44 230 LEU A O 1
ATOM 1652 N N . PRO A 1 231 ? -1.005 33.875 27.75 1 87.62 231 PRO A N 1
ATOM 1653 C CA . PRO A 1 231 ? -0.782 34.125 29.172 1 87.62 231 PRO A CA 1
ATOM 1654 C C . PRO A 1 231 ? -0.935 32.875 30.016 1 87.62 231 PRO A C 1
ATOM 1656 O O . PRO A 1 231 ? -0.25 32.719 31.031 1 87.62 231 PRO A O 1
ATOM 1659 N N . ASP A 1 232 ? -1.838 31.875 29.641 1 86.94 232 ASP A N 1
ATOM 1660 C CA . ASP A 1 232 ? -2.096 30.719 30.469 1 86.94 232 ASP A CA 1
ATOM 1661 C C . ASP A 1 232 ? -1.156 29.562 30.109 1 86.94 232 ASP A C 1
ATOM 1663 O O . ASP A 1 232 ? -1.204 28.5 30.734 1 86.94 232 ASP A O 1
ATOM 1667 N N . GLY A 1 233 ? -0.265 29.75 29.156 1 87.5 233 GLY A N 1
ATOM 1668 C CA . GLY A 1 233 ? 0.689 28.734 28.75 1 87.5 233 GLY A CA 1
ATOM 1669 C C . GLY A 1 233 ? 0.034 27.422 28.375 1 87.5 233 GLY A C 1
ATOM 1670 O O . GLY A 1 233 ? 0.393 26.359 28.922 1 87.5 233 GLY A O 1
ATOM 1671 N N . PRO A 1 234 ? -0.861 27.453 27.5 1 91.5 234 PRO A N 1
ATOM 1672 C CA . PRO A 1 234 ? -1.568 26.219 27.109 1 91.5 234 PRO A CA 1
ATOM 1673 C C . PRO A 1 234 ? -0.661 25.203 26.422 1 91.5 234 PRO A C 1
ATOM 1675 O O . PRO A 1 234 ? 0.449 25.547 26 1 91.5 234 PRO A O 1
ATOM 1678 N N . SER A 1 235 ? -1.127 23.953 26.422 1 93.62 235 SER A N 1
ATOM 1679 C CA . SER A 1 235 ? -0.486 23.016 25.5 1 93.62 235 SER A CA 1
ATOM 1680 C C . SER A 1 235 ? -0.764 23.391 24.047 1 93.62 235 SER A C 1
ATOM 1682 O O . SER A 1 235 ? -1.802 23.984 23.75 1 93.62 235 SER A O 1
ATOM 1684 N N . VAL A 1 236 ? 0.197 23.203 23.25 1 96.19 236 VAL A N 1
ATOM 1685 C CA . VAL A 1 236 ? 0.063 23.594 21.844 1 96.19 236 VAL A CA 1
ATOM 1686 C C . VAL A 1 236 ? 0.394 22.422 20.938 1 96.19 236 VAL A C 1
ATOM 1688 O O . VAL A 1 236 ? 1.429 21.766 21.109 1 96.19 236 VAL A O 1
ATOM 1691 N N . ALA A 1 237 ? -0.497 22.125 20.047 1 97 237 ALA A N 1
ATOM 1692 C CA . ALA A 1 237 ? -0.243 21.203 18.938 1 97 237 ALA A CA 1
ATOM 1693 C C . ALA A 1 237 ? -0.147 21.953 17.609 1 97 237 ALA A C 1
ATOM 1695 O O . ALA A 1 237 ? -0.825 22.969 17.406 1 97 237 ALA A O 1
ATOM 1696 N N . VAL A 1 238 ? 0.708 21.469 16.734 1 98.19 238 VAL A N 1
ATOM 1697 C CA . VAL A 1 238 ? 0.848 22.078 15.414 1 98.19 238 VAL A CA 1
ATOM 1698 C C . VAL A 1 238 ? 0.603 21.031 14.328 1 98.19 238 VAL A C 1
ATOM 1700 O O . VAL A 1 238 ? 1.095 19.906 14.422 1 98.19 238 VAL A O 1
ATOM 1703 N N . LEU A 1 239 ? -0.169 21.391 13.336 1 97.94 239 LEU A N 1
ATOM 1704 C CA . LEU A 1 239 ? -0.451 20.562 12.164 1 97.94 239 LEU A CA 1
ATOM 1705 C C . LEU A 1 239 ? 0.038 21.234 10.891 1 97.94 239 LEU A C 1
ATOM 1707 O O . LEU A 1 239 ? -0.475 22.281 10.5 1 97.94 239 LEU A O 1
ATOM 1711 N N . VAL A 1 240 ? 0.986 20.641 10.281 1 98.44 240 VAL A N 1
ATOM 1712 C CA . VAL A 1 240 ? 1.467 21.125 8.992 1 98.44 240 VAL A CA 1
ATOM 1713 C C . VAL A 1 240 ? 0.602 20.562 7.871 1 98.44 240 VAL A C 1
ATOM 1715 O O . VAL A 1 240 ? 0.519 19.344 7.703 1 98.44 240 VAL A O 1
ATOM 1718 N N . THR A 1 241 ? 0.044 21.375 7.066 1 97.25 241 THR A N 1
ATOM 1719 C CA . THR A 1 241 ? -0.918 20.906 6.078 1 97.25 241 THR A CA 1
ATOM 1720 C C . THR A 1 241 ? -0.394 21.109 4.66 1 97.25 241 THR A C 1
ATOM 1722 O O . THR A 1 241 ? -0.973 20.609 3.695 1 97.25 241 THR A O 1
ATOM 1725 N N . GLU A 1 242 ? 0.69 21.812 4.539 1 96.44 242 GLU A N 1
ATOM 1726 C CA . GLU A 1 242 ? 1.299 22.062 3.236 1 96.44 242 GLU A CA 1
ATOM 1727 C C . GLU A 1 242 ? 2.789 22.359 3.373 1 96.44 242 GLU A C 1
ATOM 1729 O O . GLU A 1 242 ? 3.217 22.984 4.348 1 96.44 242 GLU A O 1
ATOM 1734 N N . VAL A 1 243 ? 3.492 21.906 2.402 1 96.38 243 VAL A N 1
ATOM 1735 C CA . VAL A 1 243 ? 4.898 22.266 2.258 1 96.38 243 VAL A CA 1
ATOM 1736 C C . VAL A 1 243 ? 5.156 22.812 0.854 1 96.38 243 VAL A C 1
ATOM 1738 O O . VAL A 1 243 ? 4.906 22.125 -0.139 1 96.38 243 VAL A O 1
ATOM 1741 N N . ARG A 1 244 ? 5.648 23.938 0.741 1 90.5 244 ARG A N 1
ATOM 1742 C CA . ARG A 1 244 ? 5.836 24.547 -0.574 1 90.5 244 ARG A CA 1
ATOM 1743 C C . ARG A 1 244 ? 7.141 25.328 -0.636 1 90.5 244 ARG A C 1
ATOM 1745 O O . ARG A 1 244 ? 7.617 25.844 0.382 1 90.5 244 ARG A O 1
ATOM 1752 N N . MET B 1 1 ? 19.141 -12.016 -25.734 1 50.19 1 MET B N 1
ATOM 1753 C CA . MET B 1 1 ? 17.766 -11.508 -25.859 1 50.19 1 MET B CA 1
ATOM 1754 C C . MET B 1 1 ? 17.766 -10.055 -26.328 1 50.19 1 MET B C 1
ATOM 1756 O O . MET B 1 1 ? 18.562 -9.242 -25.859 1 50.19 1 MET B O 1
ATOM 1760 N N . THR B 1 2 ? 17.156 -9.781 -27.391 1 60.94 2 THR B N 1
ATOM 1761 C CA . THR B 1 2 ? 17.156 -8.398 -27.875 1 60.94 2 THR B CA 1
ATOM 1762 C C . THR B 1 2 ? 16.516 -7.477 -26.844 1 60.94 2 THR B C 1
ATOM 1764 O O . THR B 1 2 ? 15.844 -7.938 -25.922 1 60.94 2 THR B O 1
ATOM 1767 N N . GLY B 1 3 ? 16.891 -6.191 -26.828 1 65.06 3 GLY B N 1
ATOM 1768 C CA . GLY B 1 3 ? 16.359 -5.148 -25.969 1 65.06 3 GLY B CA 1
ATOM 1769 C C . GLY B 1 3 ? 14.844 -5.207 -25.812 1 65.06 3 GLY B C 1
ATOM 1770 O O . GLY B 1 3 ? 14.32 -5.082 -24.703 1 65.06 3 GLY B O 1
ATOM 1771 N N . GLU B 1 4 ? 14.18 -5.582 -26.828 1 73.75 4 GLU B N 1
ATOM 1772 C CA . GLU B 1 4 ? 12.719 -5.652 -26.875 1 73.75 4 GLU B CA 1
ATOM 1773 C C . GLU B 1 4 ? 12.211 -6.883 -26.141 1 73.75 4 GLU B C 1
ATOM 1775 O O . GLU B 1 4 ? 11.195 -6.82 -25.438 1 73.75 4 GLU B O 1
ATOM 1780 N N . GLY B 1 5 ? 12.977 -7.926 -26.344 1 78.19 5 GLY B N 1
ATOM 1781 C CA . GLY B 1 5 ? 12.586 -9.156 -25.672 1 78.19 5 GLY B CA 1
ATOM 1782 C C . GLY B 1 5 ? 12.656 -9.062 -24.156 1 78.19 5 GLY B C 1
ATOM 1783 O O . GLY B 1 5 ? 11.75 -9.531 -23.469 1 78.19 5 GLY B O 1
ATOM 1784 N N . TRP B 1 6 ? 13.609 -8.406 -23.75 1 81.69 6 TRP B N 1
ATOM 1785 C CA . TRP B 1 6 ? 13.781 -8.211 -22.312 1 81.69 6 TRP B CA 1
ATOM 1786 C C . TRP B 1 6 ? 12.672 -7.336 -21.75 1 81.69 6 TRP B C 1
ATOM 1788 O O . TRP B 1 6 ? 12.094 -7.652 -20.703 1 81.69 6 TRP B O 1
ATOM 1798 N N . THR B 1 7 ? 12.312 -6.258 -22.453 1 84.56 7 THR B N 1
ATOM 1799 C CA . THR B 1 7 ? 11.266 -5.344 -22.016 1 84.56 7 THR B CA 1
ATOM 1800 C C . THR B 1 7 ? 9.93 -6.066 -21.906 1 84.56 7 THR B C 1
ATOM 1802 O O . THR B 1 7 ? 9.172 -5.855 -20.953 1 84.56 7 THR B O 1
ATOM 1805 N N . GLN B 1 8 ? 9.68 -6.875 -22.828 1 85 8 GLN B N 1
ATOM 1806 C CA . GLN B 1 8 ? 8.43 -7.625 -22.812 1 85 8 GLN B CA 1
ATOM 1807 C C . GLN B 1 8 ? 8.398 -8.617 -21.656 1 85 8 GLN B C 1
ATOM 1809 O O . GLN B 1 8 ? 7.363 -8.805 -21.016 1 85 8 GLN B O 1
ATOM 1814 N N . ALA B 1 9 ? 9.531 -9.219 -21.438 1 84 9 ALA B N 1
ATOM 1815 C CA . ALA B 1 9 ? 9.625 -10.164 -20.328 1 84 9 ALA B CA 1
ATOM 1816 C C . ALA B 1 9 ? 9.414 -9.461 -19 1 84 9 ALA B C 1
ATOM 1818 O O . ALA B 1 9 ? 8.727 -9.984 -18.109 1 84 9 ALA B O 1
ATOM 1819 N N . VAL B 1 10 ? 9.961 -8.336 -18.906 1 88.06 10 VAL B N 1
ATOM 1820 C CA . VAL B 1 10 ? 9.812 -7.57 -17.688 1 88.06 10 VAL B CA 1
ATOM 1821 C C . VAL B 1 10 ? 8.359 -7.129 -17.516 1 88.06 10 VAL B C 1
ATOM 1823 O O . VAL B 1 10 ? 7.805 -7.211 -16.422 1 88.06 10 VAL B O 1
ATOM 1826 N N . ARG B 1 11 ? 7.758 -6.684 -18.594 1 88 11 ARG B N 1
ATOM 1827 C CA . ARG B 1 11 ? 6.359 -6.27 -18.531 1 88 11 ARG B CA 1
ATOM 1828 C C . ARG B 1 11 ? 5.461 -7.418 -18.094 1 88 11 ARG B C 1
ATOM 1830 O O . ARG B 1 11 ? 4.535 -7.227 -17.297 1 88 11 ARG B O 1
ATOM 1837 N N . ARG B 1 12 ? 5.77 -8.523 -18.609 1 86.94 12 ARG B N 1
ATOM 1838 C CA . ARG B 1 12 ? 5.004 -9.711 -18.234 1 86.94 12 ARG B CA 1
ATOM 1839 C C . ARG B 1 12 ? 5.168 -10.008 -16.75 1 86.94 12 ARG B C 1
ATOM 1841 O O . ARG B 1 12 ? 4.184 -10.273 -16.047 1 86.94 12 ARG B O 1
ATOM 1848 N N . GLN B 1 13 ? 6.395 -9.953 -16.375 1 86.75 13 GLN B N 1
ATOM 1849 C CA . GLN B 1 13 ? 6.676 -10.211 -14.961 1 86.75 13 GLN B CA 1
ATOM 1850 C C . GLN B 1 13 ? 5.973 -9.195 -14.062 1 86.75 13 GLN B C 1
ATOM 1852 O O . GLN B 1 13 ? 5.422 -9.562 -13.023 1 86.75 13 GLN B O 1
ATOM 1857 N N . LEU B 1 14 ? 6.02 -7.941 -14.438 1 89.75 14 LEU B N 1
ATOM 1858 C CA . LEU B 1 14 ? 5.34 -6.898 -13.672 1 89.75 14 LEU B CA 1
ATOM 1859 C C . LEU B 1 14 ? 3.832 -7.133 -13.656 1 89.75 14 LEU B C 1
ATOM 1861 O O . LEU B 1 14 ? 3.17 -6.859 -12.648 1 89.75 14 LEU B O 1
ATOM 1865 N N . GLY B 1 15 ? 3.32 -7.645 -14.688 1 91.25 15 GLY B N 1
ATOM 1866 C CA . GLY B 1 15 ? 1.903 -7.961 -14.773 1 91.25 15 GLY B CA 1
ATOM 1867 C C . GLY B 1 15 ? 1.485 -9.086 -13.844 1 91.25 15 GLY B C 1
ATOM 1868 O O . GLY B 1 15 ? 0.36 -9.094 -13.344 1 91.25 15 GLY B O 1
ATOM 1869 N N . LEU B 1 16 ? 2.406 -10.039 -13.625 1 93 16 LEU B N 1
ATOM 1870 C CA . LEU B 1 16 ? 2.133 -11.156 -12.727 1 93 16 LEU B CA 1
ATOM 1871 C C . LEU B 1 16 ? 2.168 -10.703 -11.266 1 93 16 LEU B C 1
ATOM 1873 O O . LEU B 1 16 ? 1.465 -11.266 -10.422 1 93 16 LEU B O 1
ATOM 1877 N N . GLY B 1 17 ? 2.928 -9.602 -11.016 1 93.75 17 GLY B N 1
ATOM 1878 C CA . GLY B 1 17 ? 3.139 -9.172 -9.648 1 93.75 17 GLY B CA 1
ATOM 1879 C C . GLY B 1 17 ? 4 -10.125 -8.844 1 93.75 17 GLY B C 1
ATOM 1880 O O . GLY B 1 17 ? 4.738 -10.93 -9.414 1 93.75 17 GLY B O 1
ATOM 1881 N N . ARG B 1 18 ? 3.947 -10.031 -7.594 1 94 18 ARG B N 1
ATOM 1882 C CA . ARG B 1 18 ? 4.699 -10.898 -6.695 1 94 18 ARG B CA 1
ATOM 1883 C C . ARG B 1 18 ? 4.238 -12.344 -6.82 1 94 18 ARG B C 1
ATOM 1885 O O . ARG B 1 18 ? 3.139 -12.617 -7.309 1 94 18 ARG B O 1
ATOM 1892 N N . VAL B 1 19 ? 5.125 -13.195 -6.445 1 96.56 19 VAL B N 1
ATOM 1893 C CA . VAL B 1 19 ? 4.801 -14.617 -6.332 1 96.56 19 VAL B CA 1
ATOM 1894 C C . VAL B 1 19 ? 4.598 -14.984 -4.867 1 96.56 19 VAL B C 1
ATOM 1896 O O . VAL B 1 19 ? 5.562 -15.039 -4.098 1 96.56 19 VAL B O 1
ATOM 1899 N N . LEU B 1 20 ? 3.389 -15.219 -4.527 1 97.94 20 LEU B N 1
ATOM 1900 C CA . LEU B 1 20 ? 2.957 -15.312 -3.135 1 97.94 20 LEU B CA 1
ATOM 1901 C C . LEU B 1 20 ? 2.926 -16.766 -2.676 1 97.94 20 LEU B C 1
ATOM 1903 O O . LEU B 1 20 ? 2.49 -17.641 -3.42 1 97.94 20 LEU B O 1
ATOM 1907 N N . PRO B 1 21 ? 3.365 -16.984 -1.442 1 97.81 21 PRO B N 1
ATOM 1908 C CA . PRO B 1 21 ? 3.184 -18.344 -0.919 1 97.81 21 PRO B CA 1
ATOM 1909 C C . PRO B 1 21 ? 1.717 -18.688 -0.669 1 97.81 21 PRO B C 1
ATOM 1911 O O . PRO B 1 21 ? 0.963 -17.859 -0.156 1 97.81 21 PRO B O 1
ATOM 1914 N N . LEU B 1 22 ? 1.362 -19.766 -1.123 1 97.44 22 LEU B N 1
ATOM 1915 C CA . LEU B 1 22 ? 0.043 -20.328 -0.85 1 97.44 22 LEU B CA 1
ATOM 1916 C C . LEU B 1 22 ? 0.127 -21.422 0.205 1 97.44 22 LEU B C 1
ATOM 1918 O O . LEU B 1 22 ? 0.817 -22.422 0.009 1 97.44 22 LEU B O 1
ATOM 1922 N N . GLY B 1 23 ? -0.532 -21.234 1.326 1 96.44 23 GLY B N 1
ATOM 1923 C CA . GLY B 1 23 ? -0.395 -22.172 2.428 1 96.44 23 GLY B CA 1
ATOM 1924 C C . GLY B 1 23 ? 0.866 -21.969 3.242 1 96.44 23 GLY B C 1
ATOM 1925 O O . GLY B 1 23 ? 1.281 -20.828 3.465 1 96.44 23 GLY B O 1
ATOM 1926 N N . GLY B 1 24 ? 1.406 -23.016 3.787 1 95.25 24 GLY B N 1
ATOM 1927 C CA . GLY B 1 24 ? 2.564 -22.922 4.664 1 95.25 24 GLY B CA 1
ATOM 1928 C C . GLY B 1 24 ? 3.859 -23.328 3.982 1 95.25 24 GLY B C 1
ATOM 1929 O O . GLY B 1 24 ? 3.867 -23.656 2.795 1 95.25 24 GLY B O 1
ATOM 1930 N N . ALA B 1 25 ? 4.93 -23.297 4.715 1 95.06 25 ALA B N 1
ATOM 1931 C CA . ALA B 1 25 ? 6.289 -23.531 4.23 1 95.06 25 ALA B CA 1
ATOM 1932 C C . ALA B 1 25 ? 6.43 -24.922 3.629 1 95.06 25 ALA B C 1
ATOM 1934 O O . ALA B 1 25 ? 7.227 -25.125 2.709 1 95.06 25 ALA B O 1
ATOM 1935 N N . ALA B 1 26 ? 5.68 -25.859 4.109 1 95.69 26 ALA B N 1
ATOM 1936 C CA . ALA B 1 26 ? 5.84 -27.25 3.711 1 95.69 26 ALA B CA 1
ATOM 1937 C C . ALA B 1 26 ? 5.051 -27.547 2.439 1 95.69 26 ALA B C 1
ATOM 1939 O O . ALA B 1 26 ? 5.246 -28.594 1.815 1 95.69 26 ALA B O 1
ATOM 1940 N N . ASP B 1 27 ? 4.281 -26.703 1.964 1 96.38 27 ASP B N 1
ATOM 1941 C CA . ASP B 1 27 ? 3.275 -27.031 0.96 1 96.38 27 ASP B CA 1
ATOM 1942 C C . ASP B 1 27 ? 3.869 -27 -0.446 1 96.38 27 ASP B C 1
ATOM 1944 O O . ASP B 1 27 ? 3.412 -27.719 -1.336 1 96.38 27 ASP B O 1
ATOM 1948 N N . GLY B 1 28 ? 4.883 -26.094 -0.69 1 96.81 28 GLY B N 1
ATOM 1949 C CA . GLY B 1 28 ? 5.527 -26.047 -1.992 1 96.81 28 GLY B CA 1
ATOM 1950 C C . GLY B 1 28 ? 4.625 -25.484 -3.082 1 96.81 28 GLY B C 1
ATOM 1951 O O . GLY B 1 28 ? 4.727 -25.891 -4.242 1 96.81 28 GLY B O 1
ATOM 1952 N N . VAL B 1 29 ? 3.686 -24.609 -2.752 1 97.88 29 VAL B N 1
ATOM 1953 C CA . VAL B 1 29 ? 2.723 -24.047 -3.686 1 97.88 29 VAL B CA 1
ATOM 1954 C C . VAL B 1 29 ? 2.756 -22.516 -3.59 1 97.88 29 VAL B C 1
ATOM 1956 O O . VAL B 1 29 ? 2.922 -21.969 -2.502 1 97.88 29 VAL B O 1
ATOM 1959 N N . TRP B 1 30 ? 2.611 -21.906 -4.746 1 98.12 30 TRP B N 1
ATOM 1960 C CA . TRP B 1 30 ? 2.627 -20.453 -4.844 1 98.12 30 TRP B CA 1
ATOM 1961 C C . TRP B 1 30 ? 1.529 -19.953 -5.781 1 98.12 30 TRP B C 1
ATOM 1963 O O . TRP B 1 30 ? 0.918 -20.75 -6.504 1 98.12 30 TRP B O 1
ATOM 1973 N N . MET B 1 31 ? 1.29 -18.703 -5.73 1 98 31 MET B N 1
ATOM 1974 C CA . MET B 1 31 ? 0.316 -18.047 -6.59 1 98 31 MET B CA 1
ATOM 1975 C C . MET B 1 31 ? 0.809 -16.656 -7.004 1 98 31 MET B C 1
ATOM 1977 O O . MET B 1 31 ? 1.427 -15.953 -6.203 1 98 31 MET B O 1
ATOM 1981 N N . THR B 1 32 ? 0.546 -16.281 -8.242 1 97.25 32 THR B N 1
ATOM 1982 C CA . THR B 1 32 ? 0.888 -14.922 -8.648 1 97.25 32 THR B CA 1
ATOM 1983 C C . THR B 1 32 ? -0.048 -13.906 -7.992 1 97.25 32 THR B C 1
ATOM 1985 O O . THR B 1 32 ? -1.221 -14.203 -7.754 1 97.25 32 THR B O 1
ATOM 1988 N N . GLU B 1 33 ? 0.442 -12.711 -7.758 1 97.06 33 GLU B N 1
ATOM 1989 C CA . GLU B 1 33 ? -0.35 -11.633 -7.172 1 97.06 33 GLU B CA 1
ATOM 1990 C C . GLU B 1 33 ? -1.538 -11.273 -8.055 1 97.06 33 GLU B C 1
ATOM 1992 O O . GLU B 1 33 ? -2.623 -10.977 -7.559 1 97.06 33 GLU B O 1
ATOM 1997 N N . SER B 1 34 ? -1.353 -11.297 -9.375 1 95.62 34 SER B N 1
ATOM 1998 C CA . SER B 1 34 ? -2.434 -10.992 -10.297 1 95.62 34 SER B CA 1
ATOM 1999 C C . SER B 1 34 ? -3.582 -11.984 -10.164 1 95.62 34 SER B C 1
ATOM 2001 O O . SER B 1 34 ? -4.754 -11.609 -10.234 1 95.62 34 SER B O 1
ATOM 2003 N N . ALA B 1 35 ? -3.223 -13.266 -9.992 1 96.94 35 ALA B N 1
ATOM 2004 C CA . ALA B 1 35 ? -4.254 -14.273 -9.773 1 96.94 35 ALA B CA 1
ATOM 2005 C C . ALA B 1 35 ? -5.031 -14.008 -8.492 1 96.94 35 ALA B C 1
ATOM 2007 O O . ALA B 1 35 ? -6.262 -14.086 -8.469 1 96.94 35 ALA B O 1
ATOM 2008 N N . ALA B 1 36 ? -4.309 -13.727 -7.453 1 98.06 36 ALA B N 1
ATOM 2009 C CA . ALA B 1 36 ? -4.949 -13.398 -6.184 1 98.06 36 ALA B CA 1
ATOM 2010 C C . ALA B 1 36 ? -5.82 -12.156 -6.312 1 98.06 36 ALA B C 1
ATOM 2012 O O . ALA B 1 36 ? -6.957 -12.133 -5.836 1 98.06 36 ALA B O 1
ATOM 2013 N N . ASP B 1 37 ? -5.281 -11.109 -6.906 1 96.75 37 ASP B N 1
ATOM 2014 C CA . ASP B 1 37 ? -5.996 -9.852 -7.078 1 96.75 37 ASP B CA 1
ATOM 2015 C C . ASP B 1 37 ? -7.32 -10.07 -7.809 1 96.75 37 ASP B C 1
ATOM 2017 O O . ASP B 1 37 ? -8.344 -9.484 -7.441 1 96.75 37 ASP B O 1
ATOM 2021 N N . GLY B 1 38 ? -7.234 -10.859 -8.844 1 96.12 38 GLY B N 1
ATOM 2022 C CA . GLY B 1 38 ? -8.453 -11.18 -9.562 1 96.12 38 GLY B CA 1
ATOM 2023 C C . GLY B 1 38 ? -9.539 -11.758 -8.672 1 96.12 38 GLY B C 1
ATOM 2024 O O . GLY B 1 38 ? -10.703 -11.344 -8.75 1 96.12 38 GLY B O 1
ATOM 2025 N N . ALA B 1 39 ? -9.148 -12.656 -7.875 1 95.88 39 ALA B N 1
ATOM 2026 C CA . ALA B 1 39 ? -10.102 -13.281 -6.965 1 95.88 39 ALA B CA 1
ATOM 2027 C C . ALA B 1 39 ? -10.602 -12.289 -5.922 1 95.88 39 ALA B C 1
ATOM 2029 O O . ALA B 1 39 ? -11.789 -12.281 -5.582 1 95.88 39 ALA B O 1
ATOM 2030 N N . LEU B 1 40 ? -9.742 -11.477 -5.41 1 97.31 40 LEU B N 1
ATOM 2031 C CA . LEU B 1 40 ? -10.117 -10.469 -4.426 1 97.31 40 LEU B CA 1
ATOM 2032 C C . LEU B 1 40 ? -11.125 -9.477 -5.008 1 97.31 40 LEU B C 1
ATOM 2034 O O . LEU B 1 40 ? -12.125 -9.156 -4.371 1 97.31 40 LEU B O 1
ATOM 2038 N N . ARG B 1 41 ? -10.891 -9.039 -6.184 1 96.38 41 ARG B N 1
ATOM 2039 C CA . ARG B 1 41 ? -11.766 -8.078 -6.848 1 96.38 41 ARG B CA 1
ATOM 2040 C C . ARG B 1 41 ? -13.141 -8.672 -7.109 1 96.38 41 ARG B C 1
ATOM 2042 O O . ARG B 1 41 ? -14.156 -7.996 -6.949 1 96.38 41 ARG B O 1
ATOM 2049 N N . GLN B 1 42 ? -13.094 -9.852 -7.527 1 95.06 42 GLN B N 1
ATOM 2050 C CA . GLN B 1 42 ? -14.367 -10.516 -7.777 1 95.06 42 GLN B CA 1
ATOM 2051 C C . GLN B 1 42 ? -15.219 -10.562 -6.512 1 95.06 42 GLN B C 1
ATOM 2053 O O . GLN B 1 42 ? -16.422 -10.32 -6.562 1 95.06 42 GLN B O 1
ATOM 2058 N N . MET B 1 43 ? -14.602 -10.891 -5.418 1 96 43 MET B N 1
ATOM 2059 C CA . MET B 1 43 ? -15.328 -10.922 -4.152 1 96 43 MET B CA 1
ATOM 2060 C C . MET B 1 43 ? -15.75 -9.523 -3.73 1 96 43 MET B C 1
ATOM 2062 O O . MET B 1 43 ? -16.875 -9.328 -3.246 1 96 43 MET B O 1
ATOM 2066 N N . ALA B 1 44 ? -14.914 -8.578 -3.9 1 97 44 ALA B N 1
ATOM 2067 C CA . ALA B 1 44 ? -15.18 -7.191 -3.52 1 97 44 ALA B CA 1
ATOM 2068 C C . ALA B 1 44 ? -16.391 -6.637 -4.277 1 97 44 ALA B C 1
ATOM 2070 O O . ALA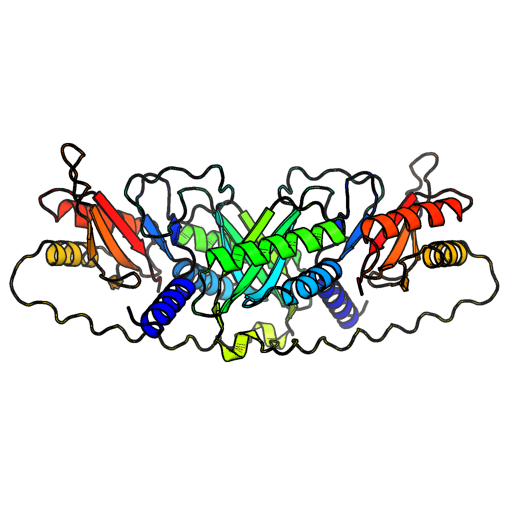 B 1 44 ? -17.109 -5.793 -3.76 1 97 44 ALA B O 1
ATOM 2071 N N . GLU B 1 45 ? -16.531 -7.086 -5.484 1 95.31 45 GLU B N 1
ATOM 2072 C CA . GLU B 1 45 ? -17.641 -6.629 -6.316 1 95.31 45 GLU B CA 1
ATOM 2073 C C . GLU B 1 45 ? -18.984 -6.98 -5.684 1 95.31 45 GLU B C 1
ATOM 2075 O O . GLU B 1 45 ? -20 -6.367 -5.996 1 95.31 45 GLU B O 1
ATOM 2080 N N . ARG B 1 46 ? -18.969 -7.91 -4.824 1 95.19 46 ARG B N 1
ATOM 2081 C CA . ARG B 1 46 ? -20.203 -8.344 -4.18 1 95.19 46 ARG B CA 1
ATOM 2082 C C . ARG B 1 46 ? -20.531 -7.465 -2.977 1 95.19 46 ARG B C 1
ATOM 2084 O O . ARG B 1 46 ? -21.594 -7.602 -2.373 1 95.19 46 ARG B O 1
ATOM 2091 N N . VAL B 1 47 ? -19.688 -6.605 -2.576 1 96.12 47 VAL B N 1
ATOM 2092 C CA . VAL B 1 47 ? -19.875 -5.742 -1.417 1 96.12 47 VAL B CA 1
ATOM 2093 C C . VAL B 1 47 ? -20.547 -4.441 -1.85 1 96.12 47 VAL B C 1
ATOM 2095 O O . VAL B 1 47 ? -19.953 -3.623 -2.545 1 96.12 47 VAL B O 1
ATOM 2098 N N . PRO B 1 48 ? -21.766 -4.242 -1.444 1 92.94 48 PRO B N 1
ATOM 2099 C CA . PRO B 1 48 ? -22.453 -3.025 -1.867 1 92.94 48 PRO B CA 1
ATOM 2100 C C . PRO B 1 48 ? -21.781 -1.755 -1.349 1 92.94 48 PRO B C 1
ATOM 2102 O O . PRO B 1 48 ? -21.25 -1.741 -0.234 1 92.94 48 PRO B O 1
ATOM 2105 N N . GLY B 1 49 ? -21.797 -0.759 -2.207 1 92.75 49 GLY B N 1
ATOM 2106 C CA . GLY B 1 49 ? -21.438 0.591 -1.798 1 92.75 49 GLY B CA 1
ATOM 2107 C C . GLY B 1 49 ? -19.938 0.829 -1.753 1 92.75 49 GLY B C 1
ATOM 2108 O O . GLY B 1 49 ? -19.484 1.82 -1.184 1 92.75 49 GLY B O 1
ATOM 2109 N N . VAL B 1 50 ? -19.172 -0.156 -2.168 1 95.75 50 VAL B N 1
ATOM 2110 C CA . VAL B 1 50 ? -17.719 0.047 -2.156 1 95.75 50 VAL B CA 1
ATOM 2111 C C . VAL B 1 50 ? -17.125 -0.341 -3.51 1 95.75 50 VAL B C 1
ATOM 2113 O O . VAL B 1 50 ? -17.719 -1.142 -4.242 1 95.75 50 VAL B O 1
ATOM 2116 N N . ARG B 1 51 ? -16.062 0.262 -3.807 1 96.06 51 ARG B N 1
ATOM 2117 C CA . ARG B 1 51 ? -15.234 -0.091 -4.957 1 96.06 51 ARG B CA 1
ATOM 2118 C C . ARG B 1 51 ? -13.773 -0.279 -4.547 1 96.06 51 ARG B C 1
ATOM 2120 O O . ARG B 1 51 ? -13.148 0.647 -4.031 1 96.06 51 ARG B O 1
ATOM 2127 N N . LEU B 1 52 ? -13.305 -1.429 -4.828 1 96.75 52 LEU B N 1
ATOM 2128 C CA . LEU B 1 52 ? -11.914 -1.744 -4.504 1 96.75 52 LEU B CA 1
ATOM 2129 C C . LEU B 1 52 ? -10.969 -1.115 -5.516 1 96.75 52 LEU B C 1
ATOM 2131 O O . LEU B 1 52 ? -11.18 -1.222 -6.727 1 96.75 52 LEU B O 1
ATOM 2135 N N . GLY B 1 53 ? -9.992 -0.389 -5.078 1 94.25 53 GLY B N 1
ATOM 2136 C CA . GLY B 1 53 ? -8.938 0.187 -5.906 1 94.25 53 GLY B CA 1
ATOM 2137 C C . GLY B 1 53 ? -7.672 -0.643 -5.926 1 94.25 53 GLY B C 1
ATOM 2138 O O . GLY B 1 53 ? -7.727 -1.868 -6.051 1 94.25 53 GLY B O 1
ATOM 2139 N N . ALA B 1 54 ? -6.512 0.024 -5.828 1 91.25 54 ALA B N 1
ATOM 2140 C CA . ALA B 1 54 ? -5.215 -0.651 -5.859 1 91.25 54 ALA B CA 1
ATOM 2141 C C . ALA B 1 54 ? -5.066 -1.606 -4.68 1 91.25 54 ALA B C 1
ATOM 2143 O O . ALA B 1 54 ? -5.48 -1.292 -3.561 1 91.25 54 ALA B O 1
ATOM 2144 N N . VAL B 1 55 ? -4.477 -2.707 -4.941 1 94.38 55 VAL B N 1
ATOM 2145 C CA . VAL B 1 55 ? -4.238 -3.727 -3.928 1 94.38 55 VAL B CA 1
ATOM 2146 C C . VAL B 1 55 ? -2.773 -4.152 -3.953 1 94.38 55 VAL B C 1
ATOM 2148 O O . VAL B 1 55 ? -2.18 -4.285 -5.027 1 94.38 55 VAL B O 1
ATOM 2151 N N . ARG B 1 56 ? -2.215 -4.344 -2.795 1 92.25 56 ARG B N 1
ATOM 2152 C CA . ARG B 1 56 ? -0.866 -4.871 -2.635 1 92.25 56 ARG B CA 1
ATOM 2153 C C . ARG B 1 56 ? -0.841 -6 -1.606 1 92.25 56 ARG B C 1
ATOM 2155 O O . ARG B 1 56 ? -1.509 -5.922 -0.574 1 92.25 56 ARG B O 1
ATOM 2162 N N . ILE B 1 57 ? -0.092 -6.996 -1.921 1 95.56 57 ILE B N 1
ATOM 2163 C CA . ILE B 1 57 ? 0.063 -8.117 -1 1 95.56 57 ILE B CA 1
ATOM 2164 C C . ILE B 1 57 ? 1.542 -8.328 -0.683 1 95.56 57 ILE B C 1
ATOM 2166 O O . ILE B 1 57 ? 2.377 -8.375 -1.59 1 95.56 57 ILE B O 1
ATOM 2170 N N . ALA B 1 58 ? 1.881 -8.391 0.585 1 92.69 58 ALA B N 1
ATOM 2171 C CA . ALA B 1 58 ? 3.262 -8.57 1.03 1 92.69 58 ALA B CA 1
ATOM 2172 C C . ALA B 1 58 ? 3.326 -9.438 2.285 1 92.69 58 ALA B C 1
ATOM 2174 O O . ALA B 1 58 ? 2.299 -9.711 2.912 1 92.69 58 ALA B O 1
ATOM 2175 N N . LEU B 1 59 ? 4.504 -9.891 2.566 1 93.44 59 LEU B N 1
ATOM 2176 C CA . LEU B 1 59 ? 4.691 -10.555 3.85 1 93.44 59 LEU B CA 1
ATOM 2177 C C . LEU B 1 59 ? 4.449 -9.586 5.004 1 93.44 59 LEU B C 1
ATOM 2179 O O . LEU B 1 59 ? 4.922 -8.453 4.977 1 93.44 59 LEU B O 1
ATOM 2183 N N . ALA B 1 60 ? 3.713 -10.008 5.98 1 90.25 60 ALA B N 1
ATOM 2184 C CA . ALA B 1 60 ? 3.463 -9.188 7.164 1 90.25 60 ALA B CA 1
ATOM 2185 C C . ALA B 1 60 ? 4.746 -8.969 7.957 1 90.25 60 ALA B C 1
ATOM 2187 O O . ALA B 1 60 ? 4.922 -7.918 8.586 1 90.25 60 ALA B O 1
ATOM 2188 N N . ALA B 1 61 ? 5.578 -9.984 7.922 1 88.44 61 ALA B N 1
ATOM 2189 C CA . ALA B 1 61 ? 6.875 -9.945 8.594 1 88.44 61 ALA B CA 1
ATOM 2190 C C . ALA B 1 61 ? 7.973 -10.516 7.703 1 88.44 61 ALA B C 1
ATOM 2192 O O . ALA B 1 61 ? 8.391 -11.664 7.879 1 88.44 61 ALA B O 1
ATOM 2193 N N . PRO B 1 62 ? 8.5 -9.719 6.848 1 86.38 62 PRO B N 1
ATOM 2194 C CA . PRO B 1 62 ? 9.477 -10.211 5.867 1 86.38 62 PRO B CA 1
ATOM 2195 C C . PRO B 1 62 ? 10.727 -10.789 6.52 1 86.38 62 PRO B C 1
ATOM 2197 O O . PRO B 1 62 ? 11.336 -11.711 5.977 1 86.38 62 PRO B O 1
ATOM 2200 N N . ASP B 1 63 ? 11.141 -10.148 7.66 1 86.19 63 ASP B N 1
ATOM 2201 C CA . ASP B 1 63 ? 12.367 -10.586 8.312 1 86.19 63 ASP B CA 1
ATOM 2202 C C . ASP B 1 63 ? 12.188 -11.945 8.984 1 86.19 63 ASP B C 1
ATOM 2204 O O . ASP B 1 63 ? 13.156 -12.555 9.438 1 86.19 63 ASP B O 1
ATOM 2208 N N . ARG B 1 64 ? 10.977 -12.477 9.023 1 89.06 64 ARG B N 1
ATOM 2209 C CA . ARG B 1 64 ? 10.688 -13.742 9.688 1 89.06 64 ARG B CA 1
ATOM 2210 C C . ARG B 1 64 ? 10.188 -14.781 8.695 1 89.06 64 ARG B C 1
ATOM 2212 O O . ARG B 1 64 ? 9.562 -15.773 9.086 1 89.06 64 ARG B O 1
ATOM 2219 N N . ALA B 1 65 ? 10.414 -14.578 7.445 1 92.19 65 ALA B N 1
ATOM 2220 C CA . ALA B 1 65 ? 9.984 -15.516 6.418 1 92.19 65 ALA B CA 1
ATOM 2221 C C . ALA B 1 65 ? 10.617 -16.891 6.625 1 92.19 65 ALA B C 1
ATOM 2223 O O . ALA B 1 65 ? 11.789 -17 6.988 1 92.19 65 ALA B O 1
ATOM 2224 N N . GLY B 1 66 ? 9.898 -17.969 6.352 1 94.25 66 GLY B N 1
ATOM 2225 C CA . GLY B 1 66 ? 10.398 -19.328 6.488 1 94.25 66 GLY B CA 1
ATOM 2226 C C . GLY B 1 66 ? 11.164 -19.797 5.27 1 94.25 66 GLY B C 1
ATOM 2227 O O . GLY B 1 66 ? 11.461 -19.016 4.371 1 94.25 66 GLY B O 1
ATOM 2228 N N . THR B 1 67 ? 11.516 -21.016 5.348 1 95.06 67 THR B N 1
ATOM 2229 C CA . THR B 1 67 ? 12.18 -21.688 4.238 1 95.06 67 THR B CA 1
ATOM 2230 C C . THR B 1 67 ? 11.234 -22.672 3.549 1 95.06 67 THR B C 1
ATOM 2232 O O . THR B 1 67 ? 10.656 -23.547 4.199 1 95.06 67 THR B O 1
ATOM 2235 N N . PRO B 1 68 ? 11.055 -22.484 2.32 1 95.25 68 PRO B N 1
ATOM 2236 C CA . PRO B 1 68 ? 10.156 -23.406 1.624 1 95.25 68 PRO B CA 1
ATOM 2237 C C . PRO B 1 68 ? 10.711 -24.828 1.56 1 95.25 68 PRO B C 1
ATOM 2239 O O . PRO B 1 68 ? 11.93 -25.016 1.523 1 95.25 68 PRO B O 1
ATOM 2242 N N . ALA B 1 69 ? 9.859 -25.781 1.431 1 94.25 69 ALA B N 1
ATOM 2243 C CA . ALA B 1 69 ? 10.219 -27.203 1.414 1 94.25 69 ALA B CA 1
ATOM 2244 C C . ALA B 1 69 ? 10.805 -27.594 0.062 1 94.25 69 ALA B C 1
ATOM 2246 O O . ALA B 1 69 ? 11.484 -28.625 -0.05 1 94.25 69 ALA B O 1
ATOM 2247 N N . VAL B 1 70 ? 10.477 -26.891 -0.95 1 94.56 70 VAL B N 1
ATOM 2248 C CA . VAL B 1 70 ? 10.961 -27.172 -2.299 1 94.56 70 VAL B CA 1
ATOM 2249 C C . VAL B 1 70 ? 11.492 -25.891 -2.926 1 94.56 70 VAL B C 1
ATOM 2251 O O . VAL B 1 70 ? 11.18 -24.781 -2.459 1 94.56 70 VAL B O 1
ATOM 2254 N N . PRO B 1 71 ? 12.352 -26.047 -3.898 1 93 71 PRO B N 1
ATOM 2255 C CA . PRO B 1 71 ? 12.828 -24.828 -4.574 1 93 71 PRO B CA 1
ATOM 2256 C C . PRO B 1 71 ? 11.68 -23.953 -5.078 1 93 71 PRO B C 1
ATOM 2258 O O . PRO B 1 71 ? 10.797 -24.438 -5.793 1 93 71 PRO B O 1
ATOM 2261 N N . PRO B 1 72 ? 11.664 -22.703 -4.691 1 94.81 72 PRO B N 1
ATOM 2262 C CA . PRO B 1 72 ? 10.586 -21.797 -5.109 1 94.81 72 PRO B CA 1
ATOM 2263 C C . PRO B 1 72 ? 10.742 -21.328 -6.555 1 94.81 72 PRO B C 1
ATOM 2265 O O . PRO B 1 72 ? 11.844 -21.375 -7.109 1 94.81 72 PRO B O 1
ATOM 2268 N N . PRO B 1 73 ? 9.625 -20.953 -7.188 1 93.38 73 PRO B N 1
ATOM 2269 C CA . PRO B 1 73 ? 9.758 -20.25 -8.469 1 93.38 73 PRO B CA 1
ATOM 2270 C C . PRO B 1 73 ? 10.586 -18.969 -8.359 1 93.38 73 PRO B C 1
ATOM 2272 O O . PRO B 1 73 ? 10.82 -18.484 -7.25 1 93.38 73 PRO B O 1
ATOM 2275 N N . PRO B 1 74 ? 11.023 -18.5 -9.492 1 88.25 74 PRO B N 1
ATOM 2276 C CA . PRO B 1 74 ? 11.82 -17.266 -9.477 1 88.25 74 PRO B CA 1
ATOM 2277 C C . PRO B 1 74 ? 11.086 -16.109 -8.805 1 88.25 74 PRO B C 1
ATOM 2279 O O . PRO B 1 74 ? 9.898 -15.898 -9.055 1 88.25 74 PRO B O 1
ATOM 2282 N N . SER B 1 75 ? 11.742 -15.398 -7.895 1 88.31 75 SER B N 1
ATOM 2283 C CA . SER B 1 75 ? 11.312 -14.156 -7.258 1 88.31 75 SER B CA 1
ATOM 2284 C C . SER B 1 75 ? 10.164 -14.398 -6.285 1 88.31 75 SER B C 1
ATOM 2286 O O . SER B 1 75 ? 9.477 -13.461 -5.875 1 88.31 75 SER B O 1
ATOM 2288 N N . ALA B 1 76 ? 9.93 -15.672 -5.922 1 95.56 76 ALA B N 1
ATOM 2289 C CA . ALA B 1 76 ? 8.859 -15.992 -4.977 1 95.56 76 ALA B CA 1
ATOM 2290 C C . ALA B 1 76 ? 9.172 -15.438 -3.59 1 95.56 76 ALA B C 1
ATOM 2292 O O . ALA B 1 76 ? 10.32 -15.469 -3.145 1 95.56 76 ALA B O 1
ATOM 2293 N N . LEU B 1 77 ? 8.164 -14.961 -2.959 1 95.06 77 LEU B N 1
ATOM 2294 C CA . LEU B 1 77 ? 8.289 -14.594 -1.553 1 95.06 77 LEU B CA 1
ATOM 2295 C C . LEU B 1 77 ? 8.477 -15.836 -0.685 1 95.06 77 LEU B C 1
ATOM 2297 O O . LEU B 1 77 ? 7.973 -16.906 -1.017 1 95.06 77 LEU B O 1
ATOM 2301 N N . GLY B 1 78 ? 9.211 -15.672 0.423 1 95.06 78 GLY B N 1
ATOM 2302 C CA . GLY 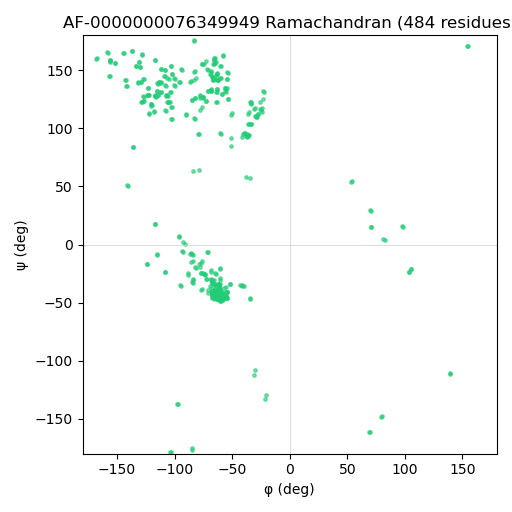B 1 78 ? 9.289 -16.75 1.392 1 95.06 78 GLY B CA 1
ATOM 2303 C C . GLY B 1 78 ? 7.965 -17.047 2.07 1 95.06 78 GLY B C 1
ATOM 2304 O O . GLY B 1 78 ? 7.055 -16.219 2.039 1 95.06 78 GLY B O 1
ATOM 2305 N N . PRO B 1 79 ? 7.895 -18.25 2.586 1 95.81 79 PRO B N 1
ATOM 2306 C CA . PRO B 1 79 ? 6.656 -18.578 3.293 1 95.81 79 PRO B CA 1
ATOM 2307 C C . PRO B 1 79 ? 6.434 -17.703 4.531 1 95.81 79 PRO B C 1
ATOM 2309 O O . PRO B 1 79 ? 7.395 -17.344 5.207 1 95.81 79 PRO B O 1
ATOM 2312 N N . GLY B 1 80 ? 5.156 -17.422 4.801 1 94.88 80 GLY B N 1
ATOM 2313 C CA . GLY B 1 80 ? 4.781 -16.641 5.969 1 94.88 80 GLY B CA 1
ATOM 2314 C C . GLY B 1 80 ? 3.459 -15.914 5.805 1 94.88 80 GLY B C 1
ATOM 2315 O O . GLY B 1 80 ? 2.893 -15.891 4.707 1 94.88 80 GLY B O 1
ATOM 2316 N N . PRO B 1 81 ? 3.037 -15.367 6.918 1 95.5 81 PRO B N 1
ATOM 2317 C CA . PRO B 1 81 ? 1.767 -14.641 6.867 1 95.5 81 PRO B CA 1
ATOM 2318 C C . PRO B 1 81 ? 1.821 -13.422 5.949 1 95.5 81 PRO B C 1
ATOM 2320 O O . PRO B 1 81 ? 2.863 -12.766 5.844 1 95.5 81 PRO B O 1
ATOM 2323 N N . LEU B 1 82 ? 0.642 -13.164 5.336 1 96.81 82 LEU B N 1
ATOM 2324 C CA . LEU B 1 82 ? 0.565 -12.078 4.359 1 96.81 82 LEU B CA 1
ATOM 2325 C C . LEU B 1 82 ? -0.298 -10.938 4.887 1 96.81 82 LEU B C 1
ATOM 2327 O O . LEU B 1 82 ? -1.182 -11.148 5.719 1 96.81 82 LEU B O 1
ATOM 2331 N N . ARG B 1 83 ? 0.039 -9.797 4.418 1 94.62 83 ARG B N 1
ATOM 2332 C CA . ARG B 1 83 ? -0.756 -8.586 4.609 1 94.62 83 ARG B CA 1
ATOM 2333 C C . ARG B 1 83 ? -1.299 -8.07 3.283 1 94.62 83 ARG B C 1
ATOM 2335 O O . ARG B 1 83 ? -0.563 -7.984 2.297 1 94.62 83 ARG B O 1
ATOM 2342 N N . ILE B 1 84 ? -2.543 -7.773 3.281 1 96.38 84 ILE B N 1
ATOM 2343 C CA . ILE B 1 84 ? -3.186 -7.152 2.131 1 96.38 84 ILE B CA 1
ATOM 2344 C C . ILE B 1 84 ? -3.432 -5.672 2.414 1 96.38 84 ILE B C 1
ATOM 2346 O O . ILE B 1 84 ? -4.055 -5.32 3.42 1 96.38 84 ILE B O 1
ATOM 2350 N N . THR B 1 85 ? -2.918 -4.832 1.608 1 93.38 85 THR B N 1
ATOM 2351 C CA . THR B 1 85 ? -3.223 -3.406 1.663 1 93.38 85 THR B CA 1
ATOM 2352 C C . THR B 1 85 ? -3.994 -2.969 0.42 1 93.38 85 THR B C 1
ATOM 2354 O O . THR B 1 85 ? -3.732 -3.457 -0.681 1 93.38 85 THR B O 1
ATOM 2357 N N . GLY B 1 86 ? -4.953 -2.125 0.617 1 94.38 86 GLY B N 1
ATOM 2358 C CA . GLY B 1 86 ? -5.754 -1.691 -0.519 1 94.38 86 GLY B CA 1
ATOM 2359 C C . GLY B 1 86 ? -6.422 -0.348 -0.3 1 94.38 86 GLY B C 1
ATOM 2360 O O . GLY B 1 86 ? -6.5 0.135 0.832 1 94.38 86 GLY B O 1
ATOM 2361 N N . GLU B 1 87 ? -6.758 0.235 -1.379 1 94.56 87 GLU B N 1
ATOM 2362 C CA . GLU B 1 87 ? -7.582 1.438 -1.399 1 94.56 87 GLU B CA 1
ATOM 2363 C C . GLU B 1 87 ? -9.023 1.114 -1.802 1 94.56 87 GLU B C 1
ATOM 2365 O O . GLU B 1 87 ? -9.273 0.113 -2.475 1 94.56 87 GLU B O 1
ATOM 2370 N N . PHE B 1 88 ? -9.945 2.006 -1.307 1 96.25 88 PHE B N 1
ATOM 2371 C CA . PHE B 1 88 ? -11.32 1.823 -1.756 1 96.25 88 PHE B CA 1
ATOM 2372 C C . PHE B 1 88 ? -12.078 3.148 -1.745 1 96.25 88 PHE B C 1
ATOM 2374 O O . PHE B 1 88 ? -11.656 4.102 -1.085 1 96.25 88 PHE B O 1
ATOM 2381 N N . ALA B 1 89 ? -13.07 3.16 -2.557 1 95.75 89 ALA B N 1
ATOM 2382 C CA . ALA B 1 89 ? -14.062 4.23 -2.549 1 95.75 89 ALA B CA 1
ATOM 2383 C C . ALA B 1 89 ? -15.391 3.74 -1.979 1 95.75 89 ALA B C 1
ATOM 2385 O O . ALA B 1 89 ? -15.703 2.547 -2.041 1 95.75 89 ALA B O 1
ATOM 2386 N N . ALA B 1 90 ? -16.062 4.621 -1.396 1 94.94 90 ALA B N 1
ATOM 2387 C CA . ALA B 1 90 ? -17.344 4.266 -0.792 1 94.94 90 ALA B CA 1
ATOM 2388 C C . ALA B 1 90 ? -18.422 5.277 -1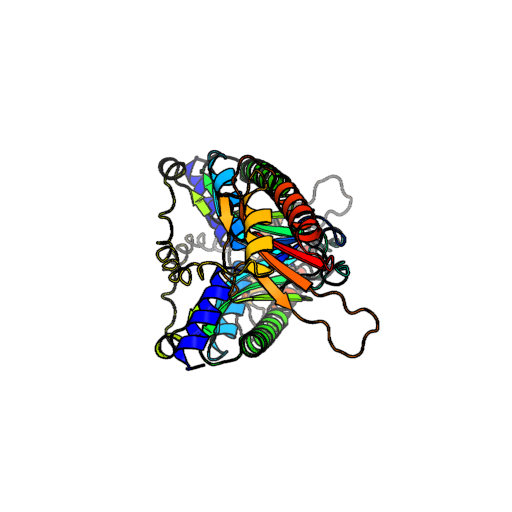.162 1 94.94 90 ALA B C 1
ATOM 2390 O O . ALA B 1 90 ? -18.125 6.438 -1.459 1 94.94 90 ALA B O 1
ATOM 2391 N N . VAL B 1 91 ? -19.578 4.766 -1.134 1 91.38 91 VAL B N 1
ATOM 2392 C CA . VAL B 1 91 ? -20.703 5.648 -1.41 1 91.38 91 VAL B CA 1
ATOM 2393 C C . VAL B 1 91 ? -20.875 6.645 -0.264 1 91.38 91 VAL B C 1
ATOM 2395 O O . VAL B 1 91 ? -20.656 6.301 0.9 1 91.38 91 VAL B O 1
ATOM 2398 N N . ALA B 1 92 ? -21.328 7.809 -0.767 1 84.44 92 ALA B N 1
ATOM 2399 C CA . ALA B 1 92 ? -21.594 8.844 0.226 1 84.44 92 ALA B CA 1
ATOM 2400 C C . ALA B 1 92 ? -22.781 8.461 1.104 1 84.44 92 ALA B C 1
ATOM 2402 O O . ALA B 1 92 ? -23.703 7.793 0.647 1 84.44 92 ALA B O 1
ATOM 2403 N N . GLY B 1 93 ? -22.734 8.805 2.383 1 80 93 GLY B N 1
ATOM 2404 C CA . GLY B 1 93 ? -23.875 8.594 3.26 1 80 93 GLY B CA 1
ATOM 2405 C C . GLY B 1 93 ? -23.688 7.43 4.211 1 80 93 GLY B C 1
ATOM 2406 O O . GLY B 1 93 ? -24.453 7.262 5.156 1 80 93 GLY B O 1
ATOM 2407 N N . GLU B 1 94 ? -22.828 6.551 3.906 1 82.94 94 GLU B N 1
ATOM 2408 C CA . GLU B 1 94 ? -22.516 5.453 4.82 1 82.94 94 GLU B CA 1
ATOM 2409 C C . GLU B 1 94 ? -21.234 5.727 5.594 1 82.94 94 GLU B C 1
ATOM 2411 O O . GLU B 1 94 ? -20.281 6.309 5.055 1 82.94 94 GLU B O 1
ATOM 2416 N N . PRO B 1 95 ? -21.281 5.301 6.859 1 88.44 95 PRO B N 1
ATOM 2417 C CA . PRO B 1 95 ? -20.031 5.457 7.613 1 88.44 95 PRO B CA 1
ATOM 2418 C C . PRO B 1 95 ? -18.859 4.707 6.98 1 88.44 95 PRO B C 1
ATOM 2420 O O . PRO B 1 95 ? -19 3.527 6.637 1 88.44 95 PRO B O 1
ATOM 2423 N N . LEU B 1 96 ? -17.797 5.387 6.812 1 92.19 96 LEU B N 1
ATOM 2424 C CA . LEU B 1 96 ? -16.625 4.832 6.141 1 92.19 96 LEU B CA 1
ATOM 2425 C C . LEU B 1 96 ? -16.094 3.613 6.895 1 92.19 96 LEU B C 1
ATOM 2427 O O . LEU B 1 96 ? -15.742 2.607 6.277 1 92.19 96 LEU B O 1
ATOM 2431 N N . PRO B 1 97 ? -16.125 3.625 8.266 1 92.06 97 PRO B N 1
ATOM 2432 C CA . PRO B 1 97 ? -15.633 2.436 8.961 1 92.06 97 PRO B CA 1
ATOM 2433 C C . PRO B 1 97 ? -16.484 1.199 8.703 1 92.06 97 PRO B C 1
ATOM 2435 O O . PRO B 1 97 ? -15.961 0.089 8.602 1 92.06 97 PRO B O 1
ATOM 2438 N N . ALA B 1 98 ? -17.734 1.39 8.562 1 94.44 98 ALA B N 1
ATOM 2439 C CA . ALA B 1 98 ? -18.625 0.259 8.289 1 94.44 98 ALA B CA 1
ATOM 2440 C C . ALA B 1 98 ? -18.359 -0.321 6.906 1 94.44 98 ALA B C 1
ATOM 2442 O O . ALA B 1 98 ? -18.344 -1.541 6.73 1 94.44 98 ALA B O 1
ATOM 2443 N N . ALA B 1 99 ? -18.25 0.567 5.953 1 95 99 ALA B N 1
ATOM 2444 C CA . ALA B 1 99 ? -17.922 0.137 4.594 1 95 99 ALA B CA 1
ATOM 2445 C C . ALA B 1 99 ? -16.594 -0.619 4.559 1 95 99 ALA B C 1
ATOM 2447 O O . ALA B 1 99 ? -16.484 -1.657 3.906 1 95 99 ALA B O 1
ATOM 2448 N N . ALA B 1 100 ? -15.625 -0.128 5.27 1 96.5 100 ALA B N 1
ATOM 2449 C CA . ALA B 1 100 ? -14.32 -0.778 5.34 1 96.5 100 ALA B CA 1
ATOM 2450 C C . ALA B 1 100 ? -14.438 -2.17 5.953 1 96.5 100 ALA B C 1
ATOM 2452 O O . ALA B 1 100 ? -13.812 -3.121 5.473 1 96.5 100 ALA B O 1
ATOM 2453 N N . ASP B 1 101 ? -15.219 -2.26 6.996 1 96.75 101 ASP B N 1
ATOM 2454 C CA . ASP B 1 101 ? -15.383 -3.539 7.676 1 96.75 101 ASP B CA 1
ATOM 2455 C C . ASP B 1 101 ? -15.992 -4.582 6.75 1 96.75 101 ASP B C 1
ATOM 2457 O O . ASP B 1 101 ? -15.57 -5.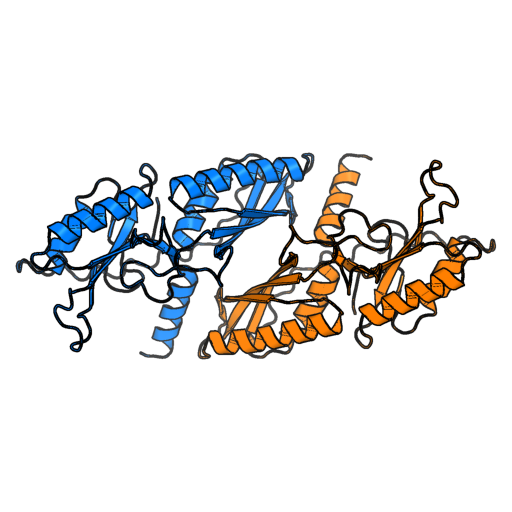738 6.738 1 96.75 101 ASP B O 1
ATOM 2461 N N . ARG B 1 102 ? -16.922 -4.172 6.008 1 97.12 102 ARG B N 1
ATOM 2462 C CA . ARG B 1 102 ? -17.547 -5.086 5.062 1 97.12 102 ARG B CA 1
ATOM 2463 C C . ARG B 1 102 ? -16.562 -5.551 4 1 97.12 102 ARG B C 1
ATOM 2465 O O . ARG B 1 102 ? -16.5 -6.738 3.678 1 97.12 102 ARG B O 1
ATOM 2472 N N . LEU B 1 103 ? -15.875 -4.594 3.523 1 97.88 103 LEU B N 1
ATOM 2473 C CA . LEU B 1 103 ? -14.891 -4.93 2.5 1 97.88 103 LEU B CA 1
ATOM 2474 C C . LEU B 1 103 ? -13.789 -5.82 3.072 1 97.88 103 LEU B C 1
ATOM 2476 O O . LEU B 1 103 ? -13.359 -6.777 2.426 1 97.88 103 LEU B O 1
ATOM 2480 N N . ARG B 1 104 ? -13.352 -5.527 4.262 1 98.12 104 ARG B N 1
ATOM 2481 C CA . ARG B 1 104 ? -12.328 -6.332 4.926 1 98.12 104 ARG B CA 1
ATOM 2482 C C . ARG B 1 104 ? -12.789 -7.781 5.07 1 98.12 104 ARG B C 1
ATOM 2484 O O . ARG B 1 104 ? -12.031 -8.711 4.785 1 98.12 104 ARG B O 1
ATOM 2491 N N . ALA B 1 105 ? -13.953 -7.914 5.469 1 97.88 105 ALA B N 1
ATOM 2492 C CA . ALA B 1 105 ? -14.508 -9.258 5.633 1 97.88 105 ALA B CA 1
ATOM 2493 C C . ALA B 1 105 ? -14.516 -10.008 4.305 1 97.88 105 ALA B C 1
ATOM 2495 O O . ALA B 1 105 ? -14.156 -11.188 4.25 1 97.88 105 ALA B O 1
ATOM 2496 N N . ALA B 1 106 ? -14.883 -9.352 3.262 1 98.06 106 ALA B N 1
ATOM 2497 C CA . ALA B 1 106 ? -14.93 -9.945 1.932 1 98.06 106 ALA B CA 1
ATOM 2498 C C . ALA B 1 106 ? -13.531 -10.352 1.469 1 98.06 106 ALA B C 1
ATOM 2500 O O . ALA B 1 106 ? -13.352 -11.43 0.896 1 98.06 106 ALA B O 1
ATOM 2501 N N . LEU B 1 107 ? -12.617 -9.492 1.739 1 98.44 107 LEU B N 1
ATOM 2502 C CA . LEU B 1 107 ? -11.258 -9.766 1.31 1 98.44 107 LEU B CA 1
ATOM 2503 C C . LEU B 1 107 ? -10.656 -10.922 2.107 1 98.44 107 LEU B C 1
ATOM 2505 O O . LEU B 1 107 ? -9.938 -11.758 1.554 1 98.44 107 LEU B O 1
ATOM 2509 N N . TYR B 1 108 ? -10.977 -11.023 3.369 1 97.88 108 TYR B N 1
ATOM 2510 C CA . TYR B 1 108 ? -10.555 -12.164 4.168 1 97.88 108 TYR B CA 1
ATOM 2511 C C . TYR B 1 108 ? -11.148 -13.461 3.631 1 97.88 108 TYR B C 1
ATOM 2513 O O . TYR B 1 108 ? -10.453 -14.477 3.531 1 97.88 108 TYR B O 1
ATOM 2521 N N . GLU B 1 109 ? -12.352 -13.367 3.346 1 97.06 109 GLU B N 1
ATOM 2522 C CA . GLU B 1 109 ? -13.031 -14.539 2.807 1 97.06 109 GLU B CA 1
ATOM 2523 C C . GLU B 1 109 ? -12.398 -14.984 1.49 1 97.06 109 GLU B C 1
ATOM 2525 O O . GLU B 1 109 ? -12.164 -16.172 1.28 1 97.06 109 GLU B O 1
ATOM 2530 N N . ALA B 1 110 ? -12.156 -14.062 0.633 1 97.44 110 ALA B N 1
ATOM 2531 C CA . ALA B 1 110 ? -11.531 -14.367 -0.65 1 97.44 110 ALA B CA 1
ATOM 2532 C C . ALA B 1 110 ? -10.148 -14.977 -0.454 1 97.44 110 ALA B C 1
ATOM 2534 O O . ALA B 1 110 ? -9.812 -15.984 -1.09 1 97.44 110 ALA B O 1
ATOM 2535 N N . ALA B 1 111 ? -9.391 -14.359 0.406 1 98.06 111 ALA B N 1
ATOM 2536 C CA . ALA B 1 111 ? -8.047 -14.859 0.675 1 98.06 111 ALA B CA 1
ATOM 2537 C C . ALA B 1 111 ? -8.086 -16.281 1.227 1 98.06 111 ALA B C 1
ATOM 2539 O O . ALA B 1 111 ? -7.316 -17.141 0.802 1 98.06 111 ALA B O 1
ATOM 2540 N N . ALA B 1 112 ? -8.984 -16.531 2.127 1 96.44 112 ALA B N 1
ATOM 2541 C CA . ALA B 1 112 ? -9.148 -17.859 2.705 1 96.44 112 ALA B CA 1
ATOM 2542 C C . ALA B 1 112 ? -9.547 -18.875 1.641 1 96.44 112 ALA B C 1
ATOM 2544 O O . ALA B 1 112 ? -9.062 -20 1.639 1 96.44 112 ALA B O 1
ATOM 2545 N N . GLY B 1 113 ? -10.367 -18.422 0.796 1 96.12 113 GLY B N 1
ATOM 2546 C CA . GLY B 1 113 ? -10.828 -19.281 -0.288 1 96.12 113 GLY B CA 1
ATOM 2547 C C . GLY B 1 113 ? -9.727 -19.672 -1.249 1 96.12 113 GLY B C 1
ATOM 2548 O O . GLY B 1 113 ? -9.836 -20.672 -1.958 1 96.12 113 GLY B O 1
ATOM 2549 N N . LEU B 1 114 ? -8.734 -18.891 -1.312 1 97.88 114 LEU B N 1
ATOM 2550 C CA . LEU B 1 114 ? -7.578 -19.188 -2.152 1 97.88 114 LEU B CA 1
ATOM 2551 C C . LEU B 1 114 ? -6.559 -20.031 -1.393 1 97.88 114 LEU B C 1
ATOM 2553 O O . LEU B 1 114 ? -5.742 -20.734 -2.002 1 97.88 114 LEU B O 1
ATOM 2557 N N . GLY B 1 115 ? -6.547 -19.922 -0.088 1 97.75 115 GLY B N 1
ATOM 2558 C CA . GLY B 1 115 ? -5.535 -20.562 0.73 1 97.75 115 GLY B CA 1
ATOM 2559 C C . G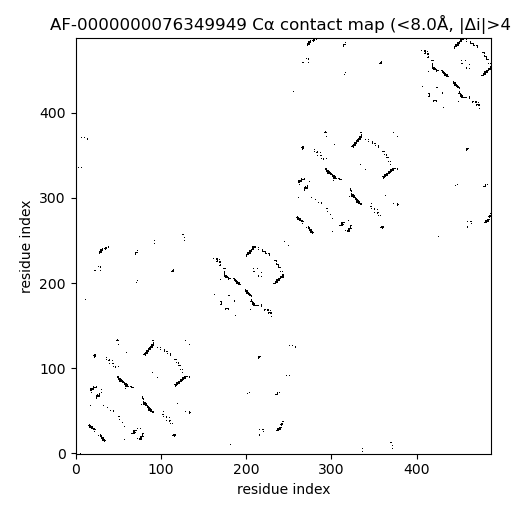LY B 1 115 ? -4.406 -19.641 1.131 1 97.75 115 GLY B C 1
ATOM 2560 O O . GLY B 1 115 ? -3.332 -20.094 1.528 1 97.75 115 GLY B O 1
ATOM 2561 N N . LEU B 1 116 ? -4.551 -18.312 0.995 1 98 116 LEU B N 1
ATOM 2562 C CA . LEU B 1 116 ? -3.572 -17.344 1.461 1 98 116 LEU B CA 1
ATOM 2563 C C . LEU B 1 116 ? -3.637 -17.188 2.977 1 98 116 LEU B C 1
ATOM 2565 O O . LEU B 1 116 ? -4.715 -16.969 3.537 1 98 116 LEU B O 1
ATOM 2569 N N . VAL B 1 117 ? -2.523 -17.344 3.596 1 97.19 117 VAL B N 1
ATOM 2570 C CA . VAL B 1 117 ? -2.461 -17.078 5.031 1 97.19 117 VAL B CA 1
ATOM 2571 C C . VAL B 1 117 ? -2.373 -15.586 5.289 1 97.19 117 VAL B C 1
ATOM 2573 O O . VAL B 1 117 ? -1.281 -15.008 5.281 1 97.19 117 VAL B O 1
ATOM 2576 N N . THR B 1 118 ? -3.482 -14.969 5.527 1 97.12 118 THR B N 1
ATOM 2577 C CA . THR B 1 118 ? -3.57 -13.516 5.672 1 97.12 118 THR B CA 1
ATOM 2578 C C . THR B 1 118 ? -3.805 -13.133 7.129 1 97.12 118 THR B C 1
ATOM 2580 O O . THR B 1 118 ? -4.758 -13.602 7.754 1 97.12 118 THR B O 1
ATOM 2583 N N . THR B 1 119 ? -3.008 -12.242 7.66 1 94.69 119 THR B N 1
ATOM 2584 C CA . THR B 1 119 ? -3.168 -11.852 9.055 1 94.69 119 THR B CA 1
ATOM 2585 C C . THR B 1 119 ? -3.725 -10.438 9.164 1 94.69 119 THR B C 1
ATOM 2587 O O . THR B 1 119 ? -4.281 -10.055 10.195 1 94.69 119 THR B O 1
ATOM 2590 N N . GLU B 1 120 ? -3.514 -9.656 8.125 1 92.75 120 GLU B N 1
ATOM 2591 C CA . GLU B 1 120 ? -3.926 -8.258 8.188 1 92.75 120 GLU B CA 1
ATOM 2592 C C . GLU B 1 120 ? -4.488 -7.785 6.844 1 92.75 120 GLU B C 1
ATOM 2594 O O . GLU B 1 120 ? -3.957 -8.133 5.789 1 92.75 120 GLU B O 1
ATOM 2599 N N . VAL B 1 121 ? -5.504 -7.105 6.906 1 95.56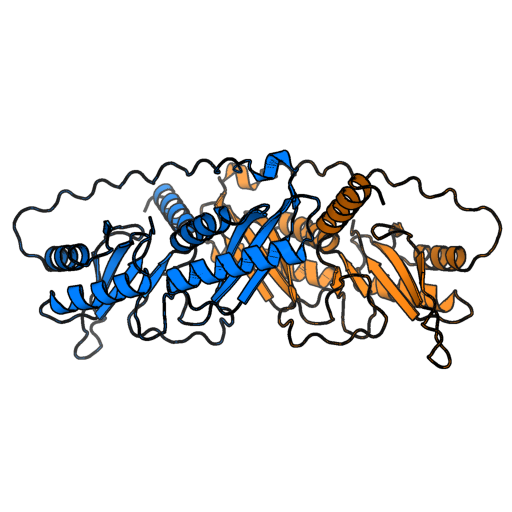 121 VAL B N 1
ATOM 2600 C CA . VAL B 1 121 ? -6.039 -6.352 5.773 1 95.56 121 VAL B CA 1
ATOM 2601 C C . VAL B 1 121 ? -6.148 -4.875 6.145 1 95.56 121 VAL B C 1
ATOM 2603 O O . VAL B 1 121 ? -6.984 -4.492 6.965 1 95.56 121 VAL B O 1
ATOM 2606 N N . ASP B 1 122 ? -5.352 -4.047 5.531 1 91.81 122 ASP B N 1
ATOM 2607 C CA . ASP B 1 122 ? -5.32 -2.611 5.789 1 91.81 122 ASP B CA 1
ATOM 2608 C C . ASP B 1 122 ? -5.934 -1.832 4.629 1 91.81 122 ASP B C 1
ATOM 2610 O O . ASP B 1 122 ? -5.355 -1.772 3.539 1 91.81 122 ASP B O 1
ATOM 2614 N N . LEU B 1 123 ? -7.012 -1.184 4.883 1 94.88 123 LEU B N 1
ATOM 2615 C CA . LEU B 1 123 ? -7.75 -0.482 3.84 1 94.88 123 LEU B CA 1
ATOM 2616 C C . LEU B 1 123 ? -7.73 1.023 4.078 1 94.88 123 LEU B C 1
ATOM 2618 O O . LEU B 1 123 ? -7.875 1.478 5.219 1 94.88 123 LEU B O 1
ATOM 2622 N N . LYS B 1 124 ? -7.555 1.723 3.061 1 91.75 124 LYS B N 1
ATOM 2623 C CA . LYS B 1 124 ? -7.605 3.182 3.092 1 91.75 124 LYS B CA 1
ATOM 2624 C C . LYS B 1 124 ? -8.703 3.711 2.17 1 91.75 124 LYS B C 1
ATOM 2626 O O . LYS B 1 124 ? -8.68 3.459 0.963 1 91.75 124 LYS B O 1
ATOM 2631 N N . ALA B 1 125 ? -9.609 4.402 2.697 1 93.69 125 ALA B N 1
ATOM 2632 C CA . ALA B 1 125 ? -10.594 5.098 1.866 1 93.69 125 ALA B CA 1
ATOM 2633 C C . ALA B 1 125 ? -9.953 6.27 1.126 1 93.69 125 ALA B C 1
ATOM 2635 O O . ALA B 1 125 ? -9.273 7.102 1.735 1 93.69 125 ALA B O 1
ATOM 2636 N N . THR B 1 126 ? -10.195 6.383 -0.157 1 92 126 THR B N 1
ATOM 2637 C CA . THR B 1 126 ? -9.508 7.426 -0.917 1 92 126 THR B CA 1
ATOM 2638 C C . THR B 1 126 ? -10.516 8.328 -1.625 1 92 126 THR B C 1
ATOM 2640 O O . THR B 1 126 ? -10.164 9.422 -2.08 1 92 126 THR B O 1
ATOM 2643 N N . ALA B 1 127 ? -11.758 7.852 -1.735 1 92.06 127 ALA B N 1
ATOM 2644 C CA . ALA B 1 127 ? -12.742 8.641 -2.473 1 92.06 127 ALA B CA 1
ATOM 2645 C C . ALA B 1 127 ? -14.164 8.312 -2.031 1 92.06 127 ALA B C 1
ATOM 2647 O O . ALA B 1 127 ? -14.398 7.273 -1.407 1 92.06 127 ALA B O 1
ATOM 2648 N N . LEU B 1 128 ? -15.031 9.289 -2.295 1 92.44 128 LEU B N 1
ATOM 2649 C CA . LEU B 1 128 ? -16.469 9.055 -2.148 1 92.44 128 LEU B CA 1
ATOM 2650 C C . LEU B 1 128 ? -17.125 8.859 -3.51 1 92.44 128 LEU B C 1
ATOM 2652 O O . LEU B 1 128 ? -16.812 9.578 -4.461 1 92.44 128 LEU B O 1
ATOM 2656 N N . LEU B 1 129 ? -17.891 7.809 -3.564 1 90.12 129 LEU B N 1
ATOM 2657 C CA . LEU B 1 129 ? -18.625 7.523 -4.789 1 90.12 129 LEU B CA 1
ATOM 2658 C C . LEU B 1 129 ? -19.953 8.266 -4.809 1 90.12 129 LEU B C 1
ATOM 2660 O O . LEU B 1 129 ? -20.562 8.492 -3.756 1 90.12 129 LEU B O 1
ATOM 2664 N N . ASP B 1 130 ? -20.297 8.781 -6.016 1 78.5 130 ASP B N 1
ATOM 2665 C CA . ASP B 1 130 ? -21.656 9.328 -6.156 1 78.5 130 ASP B CA 1
ATOM 2666 C C . ASP B 1 130 ? -22.703 8.219 -6.102 1 78.5 130 ASP B C 1
ATOM 2668 O O . ASP B 1 130 ? -22.406 7.066 -6.449 1 78.5 130 ASP B O 1
ATOM 2672 N N . GLU B 1 131 ? -23.781 8.367 -5.336 1 64.25 131 GLU B N 1
ATOM 2673 C CA . GLU B 1 131 ? -24.828 7.363 -5.172 1 64.25 131 GLU B CA 1
ATOM 2674 C C . GLU B 1 131 ? -25.062 6.586 -6.465 1 64.25 131 GLU B C 1
ATOM 2676 O O . GLU B 1 131 ? -25.297 5.379 -6.438 1 64.25 131 GLU B O 1
ATOM 2681 N N . ALA B 1 132 ? -25.172 7.301 -7.602 1 57 132 ALA B N 1
ATOM 2682 C CA . ALA B 1 132 ? -25.422 6.613 -8.859 1 57 132 ALA B CA 1
ATOM 2683 C C . ALA B 1 132 ? -24.234 5.758 -9.281 1 57 132 ALA B C 1
ATOM 2685 O O . ALA B 1 132 ? -24.391 4.746 -9.969 1 57 132 ALA B O 1
ATOM 2686 N N . ASP B 1 133 ? -23.109 6.203 -8.906 1 56.47 133 ASP B N 1
ATOM 2687 C CA . ASP B 1 133 ? -21.875 5.578 -9.367 1 56.47 133 ASP B CA 1
ATOM 2688 C C . ASP B 1 133 ? -21.594 4.281 -8.609 1 56.47 133 ASP B C 1
ATOM 2690 O O . ASP B 1 133 ? -20.641 3.564 -8.922 1 56.47 133 ASP B O 1
ATOM 2694 N N . GLY B 1 134 ? -22.219 4.121 -7.461 1 50.62 134 GLY B N 1
ATOM 2695 C CA . GLY B 1 134 ? -21.875 2.918 -6.719 1 50.62 134 GLY B CA 1
ATOM 2696 C C . GLY B 1 134 ? -21.984 1.654 -7.551 1 50.62 134 GLY B C 1
ATOM 2697 O O . GLY B 1 134 ? -21.594 0.573 -7.102 1 50.62 134 GLY B O 1
ATOM 2698 N N . THR B 1 135 ? -22.984 1.829 -8.383 1 47.69 135 THR B N 1
ATOM 2699 C CA . THR B 1 135 ? -23.156 0.633 -9.195 1 47.69 135 THR B CA 1
ATOM 2700 C C . THR B 1 135 ? -22.219 0.644 -10.398 1 47.69 135 THR B C 1
ATOM 2702 O O . THR B 1 135 ? -22.234 -0.279 -11.211 1 47.69 135 THR B O 1
ATOM 2705 N N . ASP B 1 136 ? -21.672 1.907 -10.602 1 46.31 136 ASP B N 1
ATOM 2706 C CA . ASP B 1 136 ? -21.031 1.938 -11.914 1 46.31 136 ASP B CA 1
ATOM 2707 C C . ASP B 1 136 ? -19.672 1.247 -11.875 1 46.31 136 ASP B C 1
ATOM 2709 O O . ASP B 1 136 ? -18.891 1.432 -10.93 1 46.31 136 ASP B O 1
ATOM 2713 N N . GLU B 1 137 ? -19.562 0.269 -12.523 1 41.81 137 GLU B N 1
ATOM 2714 C CA . GLU B 1 137 ? -18.359 -0.526 -12.773 1 41.81 137 GLU B CA 1
ATOM 2715 C C . GLU B 1 137 ? -17.203 0.35 -13.25 1 41.81 137 GLU B C 1
ATOM 2717 O O . GLU B 1 137 ? -17.344 1.114 -14.203 1 41.81 137 GLU B O 1
ATOM 2722 N N . ALA B 1 138 ? -16.406 0.999 -12.453 1 43.53 138 ALA B N 1
ATOM 2723 C CA . ALA B 1 138 ? -15.227 1.628 -13.031 1 43.53 138 ALA B CA 1
ATOM 2724 C C . ALA B 1 138 ? -14.836 0.957 -14.344 1 43.53 138 ALA B C 1
ATOM 2726 O O . ALA B 1 138 ? -14.922 -0.266 -14.469 1 43.53 138 ALA B O 1
ATOM 2727 N N . PRO B 1 139 ? -14.719 1.722 -15.406 1 37.31 139 PRO B N 1
ATOM 2728 C CA . PRO B 1 139 ? -14.312 1.023 -16.625 1 37.31 139 PRO B CA 1
ATOM 2729 C C . PRO B 1 139 ? -13.07 0.151 -16.422 1 37.31 139 PRO B C 1
ATOM 2731 O O . PRO B 1 139 ? -12.133 0.562 -15.742 1 37.31 139 PRO B O 1
ATOM 2734 N N . ALA B 1 140 ? -13.188 -1.04 -16.469 1 34.56 140 ALA B N 1
ATOM 2735 C CA . ALA B 1 140 ? -12.062 -1.979 -16.453 1 34.56 140 ALA B CA 1
ATOM 2736 C C . ALA B 1 140 ? -10.891 -1.445 -17.281 1 34.56 140 ALA B C 1
ATOM 2738 O O . ALA B 1 140 ? -11.086 -0.912 -18.375 1 34.56 140 ALA B O 1
ATOM 2739 N N . ARG B 1 141 ? -9.883 -0.768 -16.641 1 37.19 141 ARG B N 1
ATOM 2740 C CA . ARG B 1 141 ? -8.742 -0.571 -17.516 1 37.19 141 ARG B CA 1
ATOM 2741 C C . ARG B 1 141 ? -8.688 -1.641 -18.609 1 37.19 141 ARG B C 1
ATOM 2743 O O . ARG B 1 141 ? -8.969 -2.812 -18.344 1 37.19 141 ARG B O 1
ATOM 2750 N N . PRO B 1 142 ? -8.812 -1.269 -19.891 1 30.42 142 PRO B N 1
ATOM 2751 C CA . PRO B 1 142 ? -8.695 -2.33 -20.891 1 30.42 142 PRO B CA 1
ATOM 2752 C C . PRO B 1 142 ? -7.59 -3.328 -20.562 1 30.42 142 PRO B C 1
ATOM 2754 O O . PRO B 1 142 ? -6.465 -2.93 -20.266 1 30.42 142 PRO B O 1
ATOM 2757 N N . ALA B 1 143 ? -7.898 -4.453 -19.906 1 34.5 143 ALA B N 1
ATOM 2758 C CA . ALA B 1 143 ? -6.879 -5.5 -19.859 1 34.5 143 ALA B CA 1
ATOM 2759 C C . ALA B 1 143 ? -6.113 -5.59 -21.172 1 34.5 143 ALA B C 1
ATOM 2761 O O . ALA B 1 143 ? -6.703 -5.504 -22.25 1 34.5 143 ALA B O 1
ATOM 2762 N N . ASP B 1 144 ? -4.973 -4.906 -21.312 1 36.75 144 ASP B N 1
ATOM 2763 C CA . ASP B 1 144 ? -4.312 -5.418 -22.5 1 36.75 144 ASP B CA 1
ATOM 2764 C C . ASP B 1 144 ? -4.754 -6.844 -22.812 1 36.75 144 ASP B C 1
ATOM 2766 O O . ASP B 1 144 ? -5.086 -7.605 -21.906 1 36.75 144 ASP B O 1
ATOM 2770 N N . GLY B 1 145 ? -5.465 -7.133 -23.938 1 33.47 145 GLY B N 1
ATOM 2771 C CA . GLY B 1 145 ? -5.891 -8.461 -24.344 1 33.47 145 GLY B CA 1
ATOM 2772 C C . GLY B 1 145 ? -5.055 -9.57 -23.734 1 33.47 145 GLY B C 1
ATOM 2773 O O . GLY B 1 145 ? -3.949 -9.328 -23.25 1 33.47 145 GLY B O 1
ATOM 2774 N N . PRO B 1 146 ? -5.688 -10.57 -23.172 1 37.16 146 PRO B N 1
ATOM 2775 C CA . PRO B 1 146 ? -4.898 -11.711 -22.688 1 37.16 146 PRO B CA 1
ATOM 2776 C C . PRO B 1 146 ? -3.609 -11.914 -23.484 1 37.16 146 PRO B C 1
ATOM 2778 O O . PRO B 1 146 ? -3.547 -11.57 -24.672 1 37.16 146 PRO B O 1
ATOM 2781 N N . PRO B 1 147 ? -2.537 -11.672 -22.938 1 39.78 147 PRO B N 1
ATOM 2782 C CA . PRO B 1 147 ? -1.43 -12.078 -23.812 1 39.78 147 PRO B CA 1
ATOM 2783 C C . PRO B 1 147 ? -1.805 -13.227 -24.75 1 39.78 147 PRO B C 1
ATOM 2785 O O . PRO B 1 147 ? -2.689 -14.023 -24.438 1 39.78 147 PRO B O 1
ATOM 2788 N N . HIS B 1 148 ? -1.881 -12.969 -26.078 1 39.06 148 HIS B N 1
ATOM 2789 C CA . HIS B 1 148 ? -2.053 -14.078 -27.016 1 39.06 148 HIS B CA 1
ATOM 2790 C C . HIS B 1 148 ? -1.418 -15.359 -26.484 1 39.06 148 HIS B C 1
ATOM 2792 O O . HIS B 1 148 ? -0.326 -15.32 -25.906 1 39.06 148 HIS B O 1
ATOM 2798 N N . PRO B 1 149 ? -2.246 -16.328 -26.125 1 39.88 149 PRO B N 1
ATOM 2799 C CA . PRO B 1 149 ? -1.564 -17.578 -25.766 1 39.88 149 PRO B CA 1
ATOM 2800 C C . PRO B 1 149 ? -0.335 -17.844 -26.641 1 39.88 149 PRO B C 1
ATOM 2802 O O . PRO B 1 149 ? -0.362 -17.609 -27.844 1 39.88 149 PRO B O 1
ATOM 2805 N N . SER B 1 150 ? 0.756 -17.484 -26.25 1 42.5 150 SER B N 1
ATOM 2806 C CA . SER B 1 150 ? 1.852 -18 -27.078 1 42.5 150 SER B CA 1
ATOM 2807 C C . SER B 1 150 ? 1.505 -19.359 -27.672 1 42.5 150 SER B C 1
ATOM 2809 O O . SER B 1 150 ? 0.83 -20.172 -27.047 1 42.5 150 SER B O 1
ATOM 2811 N N . PRO B 1 151 ? 1.431 -19.438 -29.016 1 40.53 151 PRO B N 1
ATOM 2812 C CA . PRO B 1 151 ? 1.13 -20.766 -29.562 1 40.53 151 PRO B CA 1
ATOM 2813 C C . PRO B 1 151 ? 1.719 -21.906 -28.734 1 40.53 151 PRO B C 1
ATOM 2815 O O . PRO B 1 151 ? 2.834 -21.781 -28.219 1 40.53 151 PRO B O 1
ATOM 2818 N N . GLU B 1 152 ? 0.819 -22.578 -27.938 1 43.34 152 GLU B N 1
ATOM 2819 C CA . GLU B 1 152 ? 1.281 -23.812 -27.297 1 43.34 152 GLU B CA 1
ATOM 2820 C C . GLU B 1 152 ? 2.225 -24.578 -28.219 1 43.34 152 GLU B C 1
ATOM 2822 O O . GLU B 1 152 ? 1.972 -24.688 -29.422 1 43.34 152 GLU B O 1
ATOM 2827 N N . PRO B 1 153 ? 3.488 -24.562 -28.016 1 43.34 153 PRO B N 1
ATOM 2828 C CA . PRO B 1 153 ? 4.219 -25.438 -28.938 1 43.34 153 PRO B CA 1
ATOM 2829 C C . PRO B 1 153 ? 3.43 -26.703 -29.312 1 43.34 153 PRO B C 1
ATOM 2831 O O . PRO B 1 153 ? 2.584 -27.156 -28.531 1 43.34 153 PRO B O 1
ATOM 2834 N N . PRO B 1 154 ? 3.174 -26.969 -30.547 1 43.41 154 PRO B N 1
ATOM 2835 C CA . PRO B 1 154 ? 2.471 -28.188 -30.938 1 43.41 154 PRO B CA 1
ATOM 2836 C C . PRO B 1 154 ? 2.799 -29.375 -30.031 1 43.41 154 PRO B C 1
ATOM 2838 O O . PRO B 1 154 ? 3.9 -29.453 -29.484 1 43.41 154 PRO B O 1
ATOM 2841 N N . PRO B 1 155 ? 1.767 -29.969 -29.391 1 42.06 155 PRO B N 1
ATOM 2842 C CA . PRO B 1 155 ? 2.09 -31.172 -28.625 1 42.06 155 PRO B CA 1
ATOM 2843 C C . PRO B 1 155 ? 3.139 -32.031 -29.312 1 42.06 155 PRO B C 1
ATOM 2845 O O . PRO B 1 155 ? 3.07 -32.25 -30.516 1 42.06 155 PRO B O 1
ATOM 2848 N N . ALA B 1 156 ? 4.324 -31.906 -29.016 1 39.78 156 ALA B N 1
ATOM 2849 C CA . ALA B 1 156 ? 5.168 -32.938 -29.594 1 39.78 156 ALA B CA 1
ATOM 2850 C C . ALA B 1 156 ? 4.438 -34.281 -29.656 1 39.78 156 ALA B C 1
ATOM 2852 O O . ALA B 1 156 ? 3.721 -34.656 -28.719 1 39.78 156 ALA B O 1
ATOM 2853 N N . GLU B 1 157 ? 4.102 -34.875 -30.703 1 43.12 157 GLU B N 1
ATOM 2854 C CA . GLU B 1 157 ? 3.494 -36.188 -30.875 1 43.12 157 GLU B CA 1
ATOM 2855 C C . GLU B 1 157 ? 3.746 -37.094 -29.656 1 43.12 157 GLU B C 1
ATOM 2857 O O . GLU B 1 157 ? 4.316 -36.625 -28.656 1 43.12 157 GLU B O 1
ATOM 2862 N N . GLY B 1 158 ? 4.223 -38.5 -29.938 1 45.56 158 GLY B N 1
ATOM 2863 C CA . GLY B 1 158 ? 4.242 -39.906 -29.531 1 45.56 158 GLY B CA 1
ATOM 2864 C C . GLY B 1 158 ? 5.078 -40.156 -28.297 1 45.56 158 GLY B C 1
ATOM 2865 O O . GLY B 1 158 ? 5.211 -41.312 -27.844 1 45.56 158 GLY B O 1
ATOM 2866 N N . ALA B 1 159 ? 6.281 -39.531 -28.031 1 54.66 159 ALA B N 1
ATOM 2867 C CA . ALA B 1 159 ? 7.242 -40.094 -27.078 1 54.66 159 ALA B CA 1
ATOM 2868 C C . ALA B 1 159 ? 6.867 -39.719 -25.641 1 54.66 159 ALA B C 1
ATOM 2870 O O . ALA B 1 159 ? 6.461 -38.594 -25.375 1 54.66 159 ALA B O 1
ATOM 2871 N N . ASP B 1 160 ? 6.336 -40.625 -24.688 1 71.94 160 ASP B N 1
ATOM 2872 C CA . ASP B 1 160 ? 6.059 -40.719 -23.266 1 71.94 160 ASP B CA 1
ATOM 2873 C C . ASP B 1 160 ? 7.129 -39.969 -22.453 1 71.94 160 ASP B C 1
ATOM 2875 O O . ASP B 1 160 ? 7.879 -40.594 -21.703 1 71.94 160 ASP B O 1
ATOM 2879 N N . THR B 1 161 ? 7.324 -38.625 -22.734 1 88.5 161 THR B N 1
ATOM 2880 C CA . THR B 1 161 ? 8.32 -37.875 -22 1 88.5 161 THR B CA 1
ATOM 2881 C C . THR B 1 161 ? 7.832 -37.562 -20.578 1 88.5 161 THR B C 1
ATOM 2883 O O . THR B 1 161 ? 6.641 -37.688 -20.297 1 88.5 161 THR B O 1
ATOM 2886 N N . ASP B 1 162 ? 8.727 -37.375 -19.797 1 90.5 162 ASP B N 1
ATOM 2887 C CA . ASP B 1 162 ? 8.414 -37 -18.406 1 90.5 162 ASP B CA 1
ATOM 2888 C C . ASP B 1 162 ? 7.535 -35.75 -18.359 1 90.5 162 ASP B C 1
ATOM 2890 O O . ASP B 1 162 ? 6.652 -35.656 -17.516 1 90.5 162 ASP B O 1
ATOM 2894 N N . GLU B 1 163 ? 7.734 -34.812 -19.234 1 91.69 163 GLU B N 1
ATOM 2895 C CA . GLU B 1 163 ? 6.926 -33.594 -19.312 1 91.69 163 GLU B CA 1
ATOM 2896 C C . GLU B 1 163 ? 5.469 -33.938 -19.625 1 91.69 163 GLU B C 1
ATOM 2898 O O . GLU B 1 163 ? 4.555 -33.375 -19 1 91.69 163 GLU B O 1
ATOM 2903 N N . ALA B 1 164 ? 5.293 -34.781 -20.547 1 92.88 164 ALA B N 1
ATOM 2904 C CA . ALA B 1 164 ? 3.938 -35.156 -20.938 1 92.88 164 ALA B CA 1
ATOM 2905 C C . ALA B 1 164 ? 3.223 -35.875 -19.797 1 92.88 164 ALA B C 1
ATOM 2907 O O . ALA B 1 164 ? 2.023 -35.656 -19.578 1 92.88 164 ALA B O 1
ATOM 2908 N N . ARG B 1 165 ? 3.961 -36.75 -19.141 1 94.94 165 ARG B N 1
ATOM 2909 C CA . ARG B 1 165 ? 3.387 -37.438 -18.016 1 94.94 165 ARG B CA 1
ATOM 2910 C C . ARG B 1 165 ? 2.949 -36.469 -16.922 1 94.94 165 ARG B C 1
ATOM 2912 O O . ARG B 1 165 ? 1.862 -36.625 -16.359 1 94.94 165 ARG B O 1
ATOM 2919 N N . ALA B 1 166 ? 3.799 -35.531 -16.594 1 95.88 166 ALA B N 1
ATOM 2920 C CA . ALA B 1 166 ? 3.48 -34.531 -15.586 1 95.88 166 ALA B CA 1
ATOM 2921 C C . ALA B 1 166 ? 2.266 -33.719 -15.992 1 95.88 166 ALA B C 1
ATOM 2923 O O . ALA B 1 166 ? 1.401 -33.406 -15.164 1 95.88 166 ALA B O 1
ATOM 2924 N N . GLU B 1 167 ? 2.174 -33.312 -17.219 1 96.75 167 GLU B N 1
ATOM 2925 C CA . GLU B 1 167 ? 1.059 -32.531 -17.719 1 96.75 167 GLU B CA 1
ATOM 2926 C C . GLU B 1 167 ? -0.261 -33.281 -17.594 1 96.75 167 GLU B C 1
ATOM 2928 O O . GLU B 1 167 ? -1.259 -32.719 -17.125 1 96.75 167 GLU B O 1
ATOM 2933 N N . ARG B 1 168 ? -0.218 -34.5 -18.047 1 96.56 168 ARG B N 1
ATOM 2934 C CA . ARG B 1 168 ? -1.424 -35.312 -17.953 1 96.56 168 ARG B CA 1
ATOM 2935 C C . ARG B 1 168 ? -1.87 -35.5 -16.516 1 96.56 168 ARG B C 1
ATOM 2937 O O . ARG B 1 168 ? -3.062 -35.406 -16.203 1 96.56 168 ARG B O 1
ATOM 2944 N N . ALA B 1 169 ? -0.898 -35.719 -15.672 1 97.69 169 ALA B N 1
ATOM 2945 C CA . ALA B 1 169 ? -1.207 -35.875 -14.25 1 97.69 169 ALA B CA 1
ATOM 2946 C C . ALA B 1 169 ? -1.832 -34.625 -13.68 1 97.69 169 ALA B C 1
ATOM 2948 O O . ALA B 1 169 ? -2.836 -34.688 -12.969 1 97.69 169 ALA B O 1
ATOM 2949 N N . ALA B 1 170 ? -1.284 -33.469 -13.961 1 98.19 170 ALA B N 1
ATOM 2950 C CA . ALA B 1 170 ? -1.785 -32.188 -13.461 1 98.19 170 ALA B CA 1
ATOM 2951 C C . ALA B 1 170 ? -3.201 -31.922 -13.969 1 98.19 170 ALA B C 1
ATOM 2953 O O . ALA B 1 170 ? -4.07 -31.516 -13.195 1 98.19 170 ALA B O 1
ATOM 2954 N N . LEU B 1 171 ? -3.441 -32.156 -15.227 1 97.94 171 LEU B N 1
ATOM 2955 C CA . LEU B 1 171 ? -4.723 -31.875 -15.852 1 97.94 171 LEU B CA 1
ATOM 2956 C C . LEU B 1 171 ? -5.812 -32.812 -15.336 1 97.94 171 LEU B C 1
ATOM 2958 O O . LEU B 1 171 ? -7.004 -32.531 -15.484 1 97.94 171 LEU B O 1
ATOM 2962 N N . SER B 1 172 ? -5.383 -33.906 -14.828 1 97.94 172 SER B N 1
ATOM 2963 C CA . SER B 1 172 ? -6.348 -34.906 -14.344 1 97.94 172 SER B CA 1
ATOM 2964 C C . SER B 1 172 ? -6.91 -34.469 -12.984 1 97.94 172 SER B C 1
ATOM 2966 O O . SER B 1 172 ? -7.914 -35.031 -12.531 1 97.94 172 SER B O 1
ATOM 2968 N N . VAL B 1 173 ? -6.332 -33.562 -12.305 1 98.5 173 VAL B N 1
ATOM 2969 C CA . VAL B 1 173 ? -6.746 -33.125 -10.969 1 98.5 173 VAL B CA 1
ATOM 2970 C C . VAL B 1 173 ? -7.984 -32.25 -11.07 1 98.5 173 VAL B C 1
ATOM 2972 O O . VAL B 1 173 ? -7.977 -31.234 -11.773 1 98.5 173 VAL B O 1
ATOM 2975 N N . PRO B 1 174 ? -9.07 -32.594 -10.336 1 98.25 174 PRO B N 1
ATOM 2976 C CA . PRO B 1 174 ? -10.242 -31.719 -10.312 1 98.25 174 PRO B CA 1
ATOM 2977 C C . PRO B 1 174 ? -9.898 -30.297 -9.859 1 98.25 174 PRO B C 1
ATOM 2979 O O . PRO B 1 174 ? -9.156 -30.125 -8.891 1 98.25 174 PRO B O 1
ATOM 2982 N N . GLY B 1 175 ? -10.43 -29.281 -10.602 1 98.44 175 GLY B N 1
ATOM 2983 C CA . GLY B 1 175 ? -10.195 -27.875 -10.273 1 98.44 175 GLY B CA 1
ATOM 2984 C C . GLY B 1 175 ? -9.18 -27.219 -11.188 1 98.44 175 GLY B C 1
ATOM 2985 O O . GLY B 1 175 ? -9.109 -25.984 -11.258 1 98.44 175 GLY B O 1
ATOM 2986 N N . VAL B 1 176 ? -8.305 -28.062 -11.789 1 98.5 176 VAL B N 1
ATOM 2987 C CA . VAL B 1 176 ? -7.383 -27.516 -12.789 1 98.5 176 VAL B CA 1
ATOM 2988 C C . VAL B 1 176 ? -8.141 -27.188 -14.07 1 98.5 176 VAL B C 1
ATOM 2990 O O . VAL B 1 176 ? -8.805 -28.047 -14.648 1 98.5 176 VAL B O 1
ATOM 2993 N N . THR B 1 177 ? -8.086 -25.984 -14.531 1 97.94 177 THR B N 1
ATOM 2994 C CA . THR B 1 177 ? -8.805 -25.594 -15.742 1 97.94 177 THR B CA 1
ATOM 2995 C C . THR B 1 177 ? -7.891 -25.672 -16.953 1 97.94 177 THR B C 1
ATOM 2997 O O . THR B 1 177 ? -8.344 -26 -18.062 1 97.94 177 THR B O 1
ATOM 3000 N N . ARG B 1 178 ? -6.621 -25.344 -16.75 1 97.56 178 ARG B N 1
ATOM 3001 C CA . ARG B 1 178 ? -5.621 -25.469 -17.812 1 97.56 178 ARG B CA 1
ATOM 3002 C C . ARG B 1 178 ? -4.211 -25.312 -17.25 1 97.56 178 ARG B C 1
ATOM 3004 O O . ARG B 1 178 ? -4.031 -24.828 -16.141 1 97.56 178 ARG B O 1
ATOM 3011 N N . LEU B 1 179 ? -3.281 -25.797 -17.984 1 97.44 179 LEU B N 1
ATOM 3012 C CA . LEU B 1 179 ? -1.889 -25.484 -17.672 1 97.44 179 LEU B CA 1
ATOM 3013 C C . LEU B 1 179 ? -1.491 -24.125 -18.234 1 97.44 179 LEU B C 1
ATOM 3015 O O . LEU B 1 179 ? -2.062 -23.672 -19.234 1 97.44 179 LEU B O 1
ATOM 3019 N N . THR B 1 180 ? -0.591 -23.453 -17.578 1 95.25 180 THR B N 1
ATOM 3020 C CA . THR B 1 180 ? -0.14 -22.125 -18 1 95.25 180 THR B CA 1
ATOM 3021 C C . THR B 1 180 ? 1.383 -22.078 -18.094 1 95.25 180 THR B C 1
ATOM 3023 O O . THR B 1 180 ? 2.064 -23.016 -17.688 1 95.25 180 THR B O 1
ATOM 3026 N N . GLY B 1 181 ? 1.942 -21.094 -18.75 1 92.19 181 GLY B N 1
ATOM 3027 C CA . GLY B 1 181 ? 3.377 -20.953 -18.938 1 92.19 181 GLY B CA 1
ATOM 3028 C C . GLY B 1 181 ? 3.842 -19.5 -18.844 1 92.19 181 GLY B C 1
ATOM 3029 O O . GLY B 1 181 ? 4.551 -19.016 -19.734 1 92.19 181 GLY B O 1
ATOM 3030 N N . VAL B 1 182 ? 3.436 -18.891 -17.781 1 89.12 182 VAL B N 1
ATOM 3031 C CA . VAL B 1 182 ? 3.727 -17.453 -17.672 1 89.12 182 VAL B CA 1
ATOM 3032 C C . VAL B 1 182 ? 5.215 -17.25 -17.391 1 89.12 182 VAL B C 1
ATOM 3034 O O . VAL B 1 182 ? 5.77 -16.203 -17.688 1 89.12 182 VAL B O 1
ATOM 3037 N N . LEU B 1 183 ? 5.867 -18.141 -16.75 1 84.88 183 LEU B N 1
ATOM 3038 C CA . LEU B 1 183 ? 7.305 -18.078 -16.5 1 84.88 183 LEU B CA 1
ATOM 3039 C C . LEU B 1 183 ? 8.078 -18.875 -17.531 1 84.88 183 LEU B C 1
ATOM 3041 O O . LEU B 1 183 ? 9.289 -19.062 -17.406 1 84.88 183 LEU B O 1
ATOM 3045 N N . GLY B 1 184 ? 7.402 -19.359 -18.531 1 83.5 184 GLY B N 1
ATOM 3046 C CA . GLY B 1 184 ? 7.977 -20.203 -19.562 1 83.5 184 GLY B CA 1
ATOM 3047 C C . GLY B 1 184 ? 7.074 -21.359 -19.969 1 83.5 184 GLY B C 1
ATOM 3048 O O . GLY B 1 184 ? 5.945 -21.156 -20.406 1 83.5 184 GLY B O 1
ATOM 3049 N N . ARG B 1 185 ? 7.652 -22.578 -19.547 1 86.38 185 ARG B N 1
ATOM 3050 C CA . ARG B 1 185 ? 6.871 -23.766 -19.859 1 86.38 185 ARG B CA 1
ATOM 3051 C C . ARG B 1 185 ? 5.973 -24.156 -18.703 1 86.38 185 ARG B C 1
ATOM 3053 O O . ARG B 1 185 ? 6.301 -23.891 -17.531 1 86.38 185 ARG B O 1
ATOM 3060 N N . ALA B 1 186 ? 4.906 -24.734 -19.062 1 88.19 186 ALA B N 1
ATOM 3061 C CA . ALA B 1 186 ? 3.941 -25.156 -18.047 1 88.19 186 ALA B CA 1
ATOM 3062 C C . ALA B 1 186 ? 4.57 -26.141 -17.062 1 88.19 186 ALA B C 1
ATOM 3064 O O . ALA B 1 186 ? 4.297 -26.094 -15.867 1 88.19 186 ALA B O 1
ATOM 3065 N N . VAL B 1 187 ? 5.359 -27 -17.578 1 90.81 187 VAL B N 1
ATOM 3066 C CA . VAL B 1 187 ? 6.137 -27.938 -16.766 1 90.81 187 VAL B CA 1
ATOM 3067 C C . VAL B 1 187 ? 7.629 -27.734 -17.031 1 90.81 187 VAL B C 1
ATOM 3069 O O . VAL B 1 187 ? 8.078 -27.828 -18.172 1 90.81 187 VAL B O 1
ATOM 3072 N N . HIS B 1 188 ? 8.297 -27.391 -15.938 1 91.25 188 HIS B N 1
ATOM 3073 C CA . HIS B 1 188 ? 9.734 -27.141 -16.031 1 91.25 188 HIS B CA 1
ATOM 3074 C C . HIS B 1 188 ? 10.523 -28.047 -15.086 1 91.25 188 HIS B C 1
ATOM 3076 O O . HIS B 1 188 ? 10.203 -28.125 -13.898 1 91.25 188 HIS B O 1
ATOM 3082 N N . PHE B 1 189 ? 11.508 -28.703 -15.656 1 91 189 PHE B N 1
ATOM 3083 C CA . PHE B 1 189 ? 12.359 -29.562 -14.836 1 91 189 PHE B CA 1
ATOM 3084 C C . PHE B 1 189 ? 13.727 -28.906 -14.617 1 91 189 PHE B C 1
ATOM 3086 O O . PHE B 1 189 ? 14.289 -28.312 -15.531 1 91 189 PHE B O 1
ATOM 3093 N N . GLU B 1 190 ? 14.062 -28.844 -13.461 1 86.38 190 GLU B N 1
ATOM 3094 C CA . GLU B 1 190 ? 15.43 -28.438 -13.148 1 86.38 190 GLU B CA 1
ATOM 3095 C C . GLU B 1 190 ? 16.234 -29.594 -12.562 1 86.38 190 GLU B C 1
ATOM 3097 O O . GLU B 1 190 ? 15.734 -30.344 -11.719 1 86.38 190 GLU B O 1
ATOM 3102 N N . GLU B 1 191 ? 17.406 -29.734 -13.148 1 77.38 191 GLU B N 1
ATOM 3103 C CA . GLU B 1 191 ? 18.328 -30.75 -12.633 1 77.38 191 GLU B CA 1
ATOM 3104 C C . GLU B 1 191 ? 19.094 -30.234 -11.422 1 77.38 191 GLU B C 1
ATOM 3106 O O . GLU B 1 191 ? 19.5 -29.078 -11.383 1 77.38 191 GLU B O 1
ATOM 3111 N N . PRO B 1 192 ? 19.062 -30.969 -10.281 1 66.62 192 PRO B N 1
ATOM 3112 C CA . PRO B 1 192 ? 19.812 -30.547 -9.109 1 66.62 192 PRO B CA 1
ATOM 3113 C C . PRO B 1 192 ? 21.297 -30.328 -9.406 1 66.62 192 PRO B C 1
ATOM 3115 O O . PRO B 1 192 ? 21.828 -30.891 -10.367 1 66.62 192 PRO B O 1
ATOM 3118 N N . PRO B 1 193 ? 21.844 -29.25 -8.719 1 57.97 193 PRO B N 1
ATOM 3119 C CA . PRO B 1 193 ? 23.297 -29.188 -8.906 1 57.97 193 PRO B CA 1
ATOM 3120 C C . PRO B 1 193 ? 24 -30.484 -8.531 1 57.97 193 PRO B C 1
ATOM 3122 O O . PRO B 1 193 ? 23.5 -31.25 -7.715 1 57.97 193 PRO B O 1
ATOM 3125 N N . ALA B 1 194 ? 24.938 -30.984 -9.359 1 57.56 194 ALA B N 1
ATOM 3126 C CA . ALA B 1 194 ? 25.734 -32.219 -9.289 1 57.56 194 ALA B CA 1
ATOM 3127 C C . ALA B 1 194 ? 26.203 -32.469 -7.867 1 57.56 194 ALA B C 1
ATOM 3129 O O . ALA B 1 194 ? 26.609 -33.594 -7.539 1 57.56 194 ALA B O 1
ATOM 3130 N N . THR B 1 195 ? 26.5 -31.438 -7.164 1 54.19 195 THR B N 1
ATOM 3131 C CA . THR B 1 195 ? 27.297 -31.75 -5.992 1 54.19 195 THR B CA 1
ATOM 3132 C C . THR B 1 195 ? 26.5 -32.562 -4.977 1 54.19 195 THR B C 1
ATOM 3134 O O . THR B 1 195 ? 27.047 -33.094 -4.016 1 54.19 195 THR B O 1
ATOM 3137 N N . GLY B 1 196 ? 25.234 -32.406 -4.859 1 50.66 196 GLY B N 1
ATOM 3138 C CA . GLY B 1 196 ? 24.609 -33.156 -3.764 1 50.66 196 GLY B CA 1
ATOM 3139 C C . GLY B 1 196 ? 24.328 -34.594 -4.109 1 50.66 196 GLY B C 1
ATOM 3140 O O . GLY B 1 196 ? 24.422 -35 -5.27 1 50.66 196 GLY B O 1
ATOM 3141 N N . THR B 1 197 ? 24.484 -35.656 -3.111 1 51.5 197 THR B N 1
ATOM 3142 C CA . THR B 1 197 ? 24.188 -37.062 -3.27 1 51.5 197 THR B CA 1
ATOM 3143 C C . THR B 1 197 ? 23.031 -37.281 -4.246 1 51.5 197 THR B C 1
ATOM 3145 O O . THR B 1 197 ? 23.156 -38.031 -5.219 1 51.5 197 THR B O 1
ATOM 3148 N N . LEU B 1 198 ? 21.797 -37.781 -3.834 1 52.94 198 LEU B N 1
ATOM 3149 C CA . LEU B 1 198 ? 20.625 -38.156 -4.637 1 52.94 198 LEU B CA 1
ATOM 3150 C C . LEU B 1 198 ? 19.844 -36.938 -5.059 1 52.94 198 LEU B C 1
ATOM 3152 O O . LEU B 1 198 ? 18.906 -36.531 -4.367 1 52.94 198 LEU B O 1
ATOM 3156 N N . PRO B 1 199 ? 20.469 -36.094 -5.863 1 59.28 199 PRO B N 1
ATOM 3157 C CA . PRO B 1 199 ? 19.781 -34.844 -6.195 1 59.28 199 PRO B CA 1
ATOM 3158 C C . PRO B 1 199 ? 18.438 -35.094 -6.898 1 59.28 199 PRO B C 1
ATOM 3160 O O . PRO B 1 199 ? 18.344 -35.938 -7.789 1 59.28 199 PRO B O 1
ATOM 3163 N N . ARG B 1 200 ? 17.344 -35.125 -6.215 1 78.06 200 ARG B N 1
ATOM 3164 C CA . ARG B 1 200 ? 16.062 -35.281 -6.883 1 78.06 200 ARG B CA 1
ATOM 3165 C C . ARG B 1 200 ? 15.766 -34.094 -7.809 1 78.06 200 ARG B C 1
ATOM 3167 O O . ARG B 1 200 ? 16.156 -32.969 -7.523 1 78.06 200 ARG B O 1
ATOM 3174 N N . ARG B 1 201 ? 15.383 -34.531 -8.992 1 90 201 ARG B N 1
ATOM 3175 C CA . ARG B 1 201 ? 14.922 -33.531 -9.945 1 90 201 ARG B CA 1
ATOM 3176 C C . ARG B 1 201 ? 13.797 -32.688 -9.352 1 90 201 ARG B C 1
ATOM 3178 O O . ARG B 1 201 ? 13.164 -33.094 -8.383 1 90 201 ARG B O 1
ATOM 3185 N N . HIS B 1 202 ? 13.828 -31.531 -9.812 1 93.31 202 HIS B N 1
ATOM 3186 C CA . HIS B 1 202 ? 12.781 -30.625 -9.375 1 93.31 202 HIS B CA 1
ATOM 3187 C C . HIS B 1 202 ? 11.875 -30.219 -10.539 1 93.31 202 HIS B C 1
ATOM 3189 O O . HIS B 1 202 ? 12.359 -29.875 -11.617 1 93.31 202 HIS B O 1
ATOM 3195 N N . ALA B 1 203 ? 10.625 -30.391 -10.297 1 94.88 203 ALA B N 1
ATOM 3196 C CA . ALA B 1 203 ? 9.648 -30 -11.305 1 94.88 203 ALA B CA 1
ATOM 3197 C C . ALA B 1 203 ? 8.82 -28.797 -10.82 1 94.88 203 ALA B C 1
ATOM 3199 O O . ALA B 1 203 ? 8.43 -28.734 -9.648 1 94.88 203 ALA B O 1
ATOM 3200 N N . ARG B 1 204 ? 8.555 -27.875 -11.68 1 96.25 204 ARG B N 1
ATOM 3201 C CA . ARG B 1 204 ? 7.621 -26.781 -11.453 1 96.25 204 ARG B CA 1
ATOM 3202 C C . ARG B 1 204 ? 6.453 -26.844 -12.438 1 96.25 204 ARG B C 1
ATOM 3204 O O . ARG B 1 204 ? 6.656 -26.875 -13.648 1 96.25 204 ARG B O 1
ATOM 3211 N N . VAL B 1 205 ? 5.273 -26.797 -11.938 1 97.62 205 VAL B N 1
ATOM 3212 C CA . VAL B 1 205 ? 4.066 -26.875 -12.75 1 97.62 205 VAL B CA 1
ATOM 3213 C C . VAL B 1 205 ? 3.268 -25.578 -12.625 1 97.62 205 VAL B C 1
ATOM 3215 O O . VAL B 1 205 ? 3 -25.109 -11.508 1 97.62 205 VAL B O 1
ATOM 3218 N N . GLU B 1 206 ? 2.918 -24.969 -13.695 1 97.69 206 GLU B N 1
ATOM 3219 C CA . GLU B 1 206 ? 2.1 -23.75 -13.711 1 97.69 206 GLU B CA 1
ATOM 3220 C C . GLU B 1 206 ? 0.693 -24.047 -14.227 1 97.69 206 GLU B C 1
ATOM 3222 O O . GLU B 1 206 ? 0.526 -24.719 -15.25 1 97.69 206 GLU B O 1
ATOM 3227 N N . LEU B 1 207 ? -0.311 -23.453 -13.539 1 98.12 207 LEU B N 1
ATOM 3228 C CA . LEU B 1 207 ? -1.66 -23.844 -13.938 1 98.12 207 LEU B CA 1
ATOM 3229 C C . LEU B 1 207 ? -2.676 -22.781 -13.516 1 98.12 207 LEU B C 1
ATOM 3231 O O . LEU B 1 207 ? -2.342 -21.859 -12.773 1 98.12 207 LEU B O 1
ATOM 3235 N N . ALA B 1 208 ? -3.836 -22.875 -14.062 1 98 208 ALA B N 1
ATOM 3236 C CA . ALA B 1 208 ? -5.023 -22.109 -13.68 1 98 208 ALA B CA 1
ATOM 3237 C C . ALA B 1 208 ? -6.023 -23 -12.938 1 98 208 ALA B C 1
ATOM 3239 O O . ALA B 1 208 ? -6.176 -24.188 -13.273 1 98 208 ALA B O 1
ATOM 3240 N N . THR B 1 209 ? -6.66 -22.453 -11.977 1 98.19 209 THR B N 1
ATOM 3241 C CA . THR B 1 209 ? -7.672 -23.188 -11.227 1 98.19 209 THR B CA 1
ATOM 3242 C C . THR B 1 209 ? -9.047 -22.531 -11.391 1 98.19 209 THR B C 1
ATOM 3244 O O . THR B 1 209 ? -9.141 -21.359 -11.758 1 98.19 209 THR B O 1
ATOM 3247 N N . ASP B 1 210 ? -10.055 -23.297 -11.156 1 97 210 ASP B N 1
ATOM 3248 C CA . ASP B 1 210 ? -11.406 -22.75 -11.148 1 97 210 ASP B CA 1
ATOM 3249 C C . ASP B 1 210 ? -11.734 -22.109 -9.797 1 97 210 ASP B C 1
ATOM 3251 O O . ASP B 1 210 ? -10.914 -22.156 -8.875 1 97 210 ASP B O 1
ATOM 3255 N N . ARG B 1 211 ? -12.898 -21.5 -9.672 1 94.5 211 ARG B N 1
ATOM 3256 C CA . ARG B 1 211 ? -13.266 -20.766 -8.469 1 94.5 211 ARG B CA 1
ATOM 3257 C C . ARG B 1 211 ? -14.039 -21.641 -7.496 1 94.5 211 ARG B C 1
ATOM 3259 O O . ARG B 1 211 ? -14.312 -21.25 -6.367 1 94.5 211 ARG B O 1
ATOM 3266 N N . GLU B 1 212 ? -14.352 -22.781 -7.867 1 94.12 212 GLU B N 1
ATOM 3267 C CA . GLU B 1 212 ? -15.188 -23.656 -7.051 1 94.12 212 GLU B CA 1
ATOM 3268 C C . GLU B 1 212 ? -14.344 -24.406 -6.023 1 94.12 212 GLU B C 1
ATOM 3270 O O . GLU B 1 212 ? -14.828 -24.734 -4.938 1 94.12 212 GLU B O 1
ATOM 3275 N N . HIS B 1 213 ? -13.102 -24.672 -6.391 1 96.38 213 HIS B N 1
ATOM 3276 C CA . HIS B 1 213 ? -12.188 -25.359 -5.488 1 96.38 213 HIS B CA 1
ATOM 3277 C C . HIS B 1 213 ? -11.203 -24.375 -4.852 1 96.38 213 HIS B C 1
ATOM 3279 O O . HIS B 1 213 ? -10.828 -23.375 -5.469 1 96.38 213 HIS B O 1
ATOM 3285 N N . ARG B 1 214 ? -10.844 -24.672 -3.623 1 97.5 214 ARG B N 1
ATOM 3286 C CA . ARG B 1 214 ? -9.766 -23.906 -3.002 1 97.5 214 ARG B CA 1
ATOM 3287 C C . ARG B 1 214 ? -8.453 -24.094 -3.746 1 97.5 214 ARG B C 1
ATOM 3289 O O . ARG B 1 214 ? -7.984 -25.234 -3.896 1 97.5 214 ARG B O 1
ATOM 3296 N N . ALA B 1 215 ? -7.93 -23 -4.176 1 98.31 215 ALA B N 1
ATOM 3297 C CA . ALA B 1 215 ? -6.73 -23.062 -5.008 1 98.31 215 ALA B CA 1
ATOM 3298 C C . ALA B 1 215 ? -5.621 -23.859 -4.32 1 98.31 215 ALA B C 1
ATOM 3300 O O . ALA B 1 215 ? -4.922 -24.641 -4.965 1 98.31 215 ALA B O 1
ATOM 3301 N N . LEU B 1 216 ? -5.465 -23.672 -3.047 1 98.5 216 LEU B N 1
ATOM 3302 C CA . LEU B 1 216 ? -4.453 -24.406 -2.291 1 98.5 216 LEU B CA 1
ATOM 3303 C C . LEU B 1 216 ? -4.668 -25.906 -2.404 1 98.5 216 LEU B C 1
ATOM 3305 O O . LEU B 1 216 ? -3.725 -26.656 -2.668 1 98.5 216 LEU B O 1
ATOM 3309 N N . ASP B 1 217 ? -5.828 -26.359 -2.227 1 98.5 217 ASP B N 1
ATOM 3310 C CA . ASP B 1 217 ? -6.141 -27.781 -2.268 1 98.5 217 ASP B CA 1
ATOM 3311 C C . ASP B 1 217 ? -5.867 -28.359 -3.652 1 98.5 217 ASP B C 1
ATOM 3313 O O . ASP B 1 217 ? -5.324 -29.469 -3.771 1 98.5 217 ASP B O 1
ATOM 3317 N N . VAL B 1 218 ? -6.285 -27.609 -4.66 1 98.69 218 VAL B N 1
ATOM 3318 C CA . VAL B 1 218 ? -6.035 -28.047 -6.031 1 98.69 218 VAL B CA 1
ATOM 3319 C C . VAL B 1 218 ? -4.535 -28.188 -6.266 1 98.69 218 VAL B C 1
ATOM 3321 O O . VAL B 1 218 ? -4.07 -29.188 -6.797 1 98.69 218 VAL B O 1
ATOM 3324 N N . ALA B 1 219 ? -3.824 -27.188 -5.879 1 98.69 219 ALA B N 1
ATOM 3325 C CA . ALA B 1 219 ? -2.381 -27.172 -6.105 1 98.69 219 ALA B CA 1
ATOM 3326 C C . ALA B 1 219 ? -1.699 -28.312 -5.359 1 98.69 219 ALA B C 1
ATOM 3328 O O . ALA B 1 219 ? -0.782 -28.953 -5.891 1 98.69 219 ALA B O 1
ATOM 3329 N N . LEU B 1 220 ? -2.107 -28.594 -4.156 1 98.5 220 LEU B N 1
ATOM 3330 C CA . LEU B 1 220 ? -1.55 -29.688 -3.383 1 98.5 220 LEU B CA 1
ATOM 3331 C C . LEU B 1 220 ? -1.837 -31.031 -4.055 1 98.5 220 LEU B C 1
ATOM 3333 O O . LEU B 1 220 ? -0.973 -31.906 -4.094 1 98.5 220 LEU B O 1
ATOM 3337 N N . ALA B 1 221 ? -3.029 -31.156 -4.559 1 98.69 221 ALA B N 1
ATOM 3338 C CA . ALA B 1 221 ? -3.4 -32.375 -5.27 1 98.69 221 ALA B CA 1
ATOM 3339 C C . ALA B 1 221 ? -2.555 -32.562 -6.527 1 98.69 221 ALA B C 1
ATOM 3341 O O . ALA B 1 221 ? -2.152 -33.656 -6.855 1 98.69 221 ALA B O 1
ATOM 3342 N N . VAL B 1 222 ? -2.309 -31.438 -7.184 1 98.69 222 VAL B N 1
ATOM 3343 C CA . VAL B 1 222 ? -1.48 -31.484 -8.383 1 98.69 222 VAL B CA 1
ATOM 3344 C C . VAL B 1 222 ? -0.064 -31.922 -8.016 1 98.69 222 VAL B C 1
ATOM 3346 O O . VAL B 1 222 ? 0.534 -32.75 -8.695 1 98.69 222 VAL B O 1
ATOM 3349 N N . ARG B 1 223 ? 0.461 -31.344 -6.996 1 97.94 223 ARG B N 1
ATOM 3350 C CA . ARG B 1 223 ? 1.8 -31.703 -6.543 1 97.94 223 ARG B CA 1
ATOM 3351 C C . ARG B 1 223 ? 1.908 -33.219 -6.293 1 97.94 223 ARG B C 1
ATOM 3353 O O . ARG B 1 223 ? 2.865 -33.844 -6.73 1 97.94 223 ARG B O 1
ATOM 3360 N N . GLU B 1 224 ? 0.974 -33.75 -5.645 1 97.38 224 GLU B N 1
ATOM 3361 C CA . GLU B 1 224 ? 0.949 -35.188 -5.336 1 97.38 224 GLU B CA 1
ATOM 3362 C C . GLU B 1 224 ? 0.814 -36 -6.605 1 97.38 224 GLU B C 1
ATOM 3364 O O . GLU B 1 224 ? 1.538 -37 -6.785 1 97.38 224 GLU B O 1
ATOM 3369 N N . ALA B 1 225 ? -0.086 -35.625 -7.465 1 98.19 225 ALA B N 1
ATOM 3370 C CA . ALA B 1 225 ? -0.354 -36.344 -8.695 1 98.19 225 ALA B CA 1
ATOM 3371 C C . ALA B 1 225 ? 0.876 -36.375 -9.594 1 98.19 225 ALA B C 1
ATOM 3373 O O . ALA B 1 225 ? 1.232 -37.438 -10.133 1 98.19 225 ALA B O 1
ATOM 3374 N N . VAL B 1 226 ? 1.479 -35.219 -9.75 1 97.44 226 VAL B N 1
ATOM 3375 C CA . VAL B 1 226 ? 2.65 -35.125 -10.609 1 97.44 226 VAL B CA 1
ATOM 3376 C C . VAL B 1 226 ? 3.807 -35.938 -10 1 97.44 226 VAL B C 1
ATOM 3378 O O . VAL B 1 226 ? 4.508 -36.656 -10.711 1 97.44 226 VAL B O 1
ATOM 3381 N 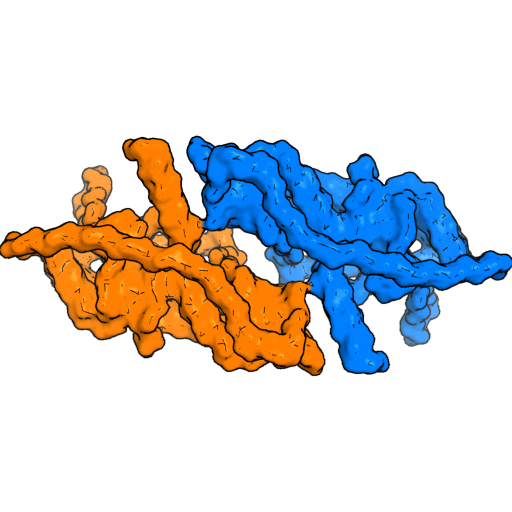N . GLY B 1 227 ? 4.012 -35.781 -8.742 1 95.38 227 GLY B N 1
ATOM 3382 C CA . GLY B 1 227 ? 5.039 -36.562 -8.078 1 95.38 227 GLY B CA 1
ATOM 3383 C C . GLY B 1 227 ? 4.871 -38.062 -8.273 1 95.38 227 GLY B C 1
ATOM 3384 O O . GLY B 1 227 ? 5.848 -38.781 -8.508 1 95.38 227 GLY B O 1
ATOM 3385 N N . ALA B 1 228 ? 3.672 -38.531 -8.211 1 95.44 228 ALA B N 1
ATOM 3386 C CA . ALA B 1 228 ? 3.371 -39.969 -8.32 1 95.44 228 ALA B CA 1
ATOM 3387 C C . ALA B 1 228 ? 3.51 -40.438 -9.758 1 95.44 228 ALA B C 1
ATOM 3389 O O . ALA B 1 228 ? 3.768 -41.625 -10 1 95.44 228 ALA B O 1
ATOM 3390 N N . ALA B 1 229 ? 3.35 -39.5 -10.672 1 95.06 229 ALA B N 1
ATOM 3391 C CA . ALA B 1 229 ? 3.34 -39.875 -12.078 1 95.06 229 ALA B CA 1
ATOM 3392 C C . ALA B 1 229 ? 4.758 -40.031 -12.617 1 95.06 229 ALA B C 1
ATOM 3394 O O . ALA B 1 229 ? 4.965 -40.594 -13.688 1 95.06 229 ALA B O 1
ATOM 3395 N N . LEU B 1 230 ? 5.664 -39.438 -11.914 1 92.44 230 LEU B N 1
ATOM 3396 C CA . LEU B 1 230 ? 7.039 -39.469 -12.398 1 92.44 230 LEU B CA 1
ATOM 3397 C C . LEU B 1 230 ? 7.855 -40.531 -11.68 1 92.44 230 LEU B C 1
ATOM 3399 O O . LEU B 1 230 ? 7.762 -40.688 -10.461 1 92.44 230 LEU B O 1
ATOM 3403 N N . PRO B 1 231 ? 8.664 -41.312 -12.391 1 87.44 231 PRO B N 1
ATOM 3404 C CA . PRO B 1 231 ? 9.344 -42.5 -11.852 1 87.44 231 PRO B CA 1
ATOM 3405 C C . PRO B 1 231 ? 10.383 -42.156 -10.781 1 87.44 231 PRO B C 1
ATOM 3407 O O . PRO B 1 231 ? 10.594 -42.906 -9.844 1 87.44 231 PRO B O 1
ATOM 3410 N N . ASP B 1 232 ? 11.07 -40.906 -10.859 1 86.94 232 ASP B N 1
ATOM 3411 C CA . ASP B 1 232 ? 12.148 -40.594 -9.93 1 86.94 232 ASP B CA 1
ATOM 3412 C C . ASP B 1 232 ? 11.609 -39.844 -8.711 1 86.94 232 ASP B C 1
ATOM 3414 O O . ASP B 1 232 ? 12.367 -39.5 -7.797 1 86.94 232 ASP B O 1
ATOM 3418 N N . GLY B 1 233 ? 10.297 -39.625 -8.641 1 87.56 233 GLY B N 1
ATOM 3419 C CA . GLY B 1 233 ? 9.68 -38.938 -7.508 1 87.56 233 GLY B CA 1
ATOM 3420 C C . GLY B 1 233 ? 10.305 -37.594 -7.203 1 87.56 233 GLY B C 1
ATOM 3421 O O . GLY B 1 233 ? 10.727 -37.344 -6.074 1 87.56 233 GLY B O 1
ATOM 3422 N N . PRO B 1 234 ? 10.375 -36.781 -8.148 1 91.44 234 PRO B N 1
ATOM 3423 C CA . PRO B 1 234 ? 11 -35.469 -7.945 1 91.44 234 PRO B CA 1
ATOM 3424 C C . PRO B 1 234 ? 10.227 -34.594 -6.965 1 91.44 234 PRO B C 1
ATOM 3426 O O . PRO B 1 234 ? 9.07 -34.875 -6.641 1 91.44 234 PRO B O 1
ATOM 3429 N N . SER B 1 235 ? 10.938 -33.594 -6.434 1 93.62 235 SER B N 1
ATOM 3430 C CA . SER B 1 235 ? 10.18 -32.531 -5.766 1 93.62 235 SER B CA 1
ATOM 3431 C C . SER B 1 235 ? 9.336 -31.75 -6.758 1 93.62 235 SER B C 1
ATOM 3433 O O . SER B 1 235 ? 9.695 -31.625 -7.934 1 93.62 235 SER B O 1
ATOM 3435 N N . VAL B 1 236 ? 8.195 -31.359 -6.324 1 96.19 236 VAL B N 1
ATOM 3436 C CA . VAL B 1 236 ? 7.273 -30.672 -7.223 1 96.19 236 VAL B CA 1
ATOM 3437 C C . VAL B 1 236 ? 6.816 -29.359 -6.586 1 96.19 236 VAL B C 1
ATOM 3439 O O . VAL B 1 236 ? 6.391 -29.344 -5.43 1 96.19 236 VAL B O 1
ATOM 3442 N N . ALA B 1 237 ? 6.953 -28.297 -7.312 1 97 237 ALA B N 1
ATOM 3443 C CA . ALA B 1 237 ? 6.344 -27.016 -6.977 1 97 237 ALA B CA 1
ATOM 3444 C C . ALA B 1 237 ? 5.203 -26.672 -7.934 1 97 237 ALA B C 1
ATOM 3446 O O . ALA B 1 237 ? 5.246 -27.031 -9.109 1 97 237 ALA B O 1
ATOM 3447 N N . VAL B 1 238 ? 4.199 -26.031 -7.406 1 98.19 238 VAL B N 1
ATOM 3448 C CA . VAL B 1 238 ? 3.07 -25.609 -8.242 1 98.19 238 VAL B CA 1
ATOM 3449 C C . VAL B 1 238 ? 2.869 -24.109 -8.125 1 98.19 238 VAL B C 1
ATOM 3451 O O . VAL B 1 238 ? 2.928 -23.547 -7.031 1 98.19 238 VAL B O 1
ATOM 3454 N N . LEU B 1 239 ? 2.67 -23.453 -9.242 1 98 239 LEU B N 1
ATOM 3455 C CA . LEU B 1 239 ? 2.375 -22.031 -9.328 1 98 239 LEU B CA 1
ATOM 3456 C C . LEU B 1 239 ? 1.007 -21.797 -9.961 1 98 239 LEU B C 1
ATOM 3458 O O . LEU B 1 239 ? 0.802 -22.109 -11.141 1 98 239 LEU B O 1
ATOM 3462 N N . VAL B 1 240 ? 0.132 -21.281 -9.203 1 98.44 240 VAL B N 1
ATOM 3463 C CA . VAL B 1 240 ? -1.181 -20.906 -9.719 1 98.44 240 VAL B CA 1
ATOM 3464 C C . VAL B 1 240 ? -1.114 -19.516 -10.336 1 98.44 240 VAL B C 1
ATOM 3466 O O . VAL B 1 240 ? -0.792 -18.547 -9.656 1 98.44 240 VAL B O 1
ATOM 3469 N N . THR B 1 241 ? -1.491 -19.375 -11.547 1 97.25 241 THR B N 1
ATOM 3470 C CA . THR B 1 241 ? -1.3 -18.109 -12.242 1 97.25 241 THR B CA 1
ATOM 3471 C C . THR B 1 241 ? -2.643 -17.484 -12.602 1 97.25 241 THR B C 1
ATOM 3473 O O . THR B 1 241 ? -2.701 -16.328 -13.023 1 97.25 241 THR B O 1
ATOM 3476 N N . GLU B 1 242 ? -3.699 -18.203 -12.406 1 96.44 242 GLU B N 1
ATOM 3477 C CA . GLU B 1 242 ? -5.039 -17.688 -12.695 1 96.44 242 GLU B CA 1
ATOM 3478 C C . GLU B 1 242 ? -6.098 -18.438 -11.891 1 96.44 242 GLU B C 1
ATOM 3480 O O . GLU B 1 242 ? -5.965 -19.641 -11.648 1 96.44 242 GLU B O 1
ATOM 3485 N N . VAL B 1 243 ? -7.074 -17.703 -11.523 1 96.44 243 VAL B N 1
ATOM 3486 C CA . VAL B 1 243 ? -8.266 -18.281 -10.914 1 96.44 243 VAL B CA 1
ATOM 3487 C C . VAL B 1 243 ? -9.508 -17.812 -11.664 1 96.44 243 VAL B C 1
ATOM 3489 O O . VAL B 1 243 ? -9.758 -16.594 -11.773 1 96.44 243 VAL B O 1
ATOM 3492 N N . ARG B 1 244 ? -10.281 -18.656 -12.148 1 90.56 244 ARG B N 1
ATOM 3493 C CA . ARG B 1 244 ? -11.438 -18.25 -12.953 1 90.56 244 ARG B CA 1
ATOM 3494 C C . ARG B 1 244 ? -12.641 -19.141 -12.648 1 90.56 244 ARG B C 1
ATOM 3496 O O . ARG B 1 244 ? -12.492 -20.297 -12.273 1 90.56 244 ARG B O 1
#

Sequence (488 aa):
MTGEGWTQAVRRQLGLGRVLPLGGAADGVWMTESAADGALRQMAERVPGVRLGAVRIALAAPDRAGTPAVPPPPSALGPGPLRITGEFAAVAGEPLPAAADRLRAALYEAAAGLGLVTTEVDLKATALLDEADGTDEAPARPADGPPHPSPEPPPAEGADTDEARAERAALSVPGVTRLTGVLGRAVHFEEPPATGTLPRRHARVELATDREHRALDVALAVREAVGAALPDGPSVAVLVTEVRMTGEGWTQAVRRQLGLGRVLPLGGAADGVWMTESAADGALRQMAERVPGVRLGAVRIALAAPDRAGTPAVPPPPSALGPGPLRITGEFAAVAGEPLPAAADRLRAALYEAAAGLGLVTTEVDLKATALLDEADGTDEAPARPADGPPHPSPEPPPAEGADTDEARAERAALSVPGVTRLTGVLGRAVHFEEPPATGTLPRRHARVELATDREHRALDVALAVREAVGAALPDGPSVAVLVTEVR

Solvent-accessible surface area (backbone atoms only — not comparable to full-atom values): 26178 Å² total; per-residue (Å²): 124,57,76,63,54,49,50,51,51,49,50,51,47,39,61,35,48,55,31,37,43,28,48,54,33,76,59,30,33,32,29,25,39,43,21,51,46,51,45,35,48,59,43,38,68,71,38,83,46,42,43,79,56,62,72,48,77,43,60,67,51,67,96,68,42,48,68,55,67,42,83,70,64,89,80,43,51,54,18,58,49,24,26,40,37,33,34,28,30,30,28,61,93,54,62,62,69,59,54,48,50,54,46,47,52,35,43,51,50,36,34,52,47,40,29,39,46,66,78,44,73,49,74,42,72,63,47,71,31,52,74,79,44,43,71,51,70,71,76,67,70,77,66,72,68,71,73,71,73,66,76,68,71,72,75,75,84,86,79,91,39,69,62,56,42,34,50,52,33,35,61,67,34,77,44,46,73,45,74,33,41,91,93,52,62,32,66,39,77,43,77,47,67,80,82,52,87,84,53,52,40,33,36,38,39,28,26,26,29,33,70,86,43,42,43,40,60,37,42,49,50,26,36,52,38,25,27,70,57,39,94,80,50,33,48,48,26,29,34,36,60,36,56,85,124,56,75,64,52,50,50,49,51,49,49,50,48,37,60,35,48,54,31,37,45,28,47,54,34,76,59,29,34,32,28,24,39,43,22,51,48,52,44,36,49,59,42,40,68,69,39,83,47,42,44,79,57,62,71,48,76,44,61,67,49,66,94,66,42,48,67,55,67,42,81,69,63,89,80,42,50,56,17,58,49,24,25,40,37,34,35,28,31,31,26,63,92,54,60,63,68,59,54,48,51,53,47,47,52,36,42,51,49,35,34,52,48,42,29,40,45,66,77,45,73,49,76,40,72,64,47,71,31,52,76,78,45,45,71,50,70,69,75,67,71,78,64,72,67,71,73,69,73,65,76,67,71,70,75,72,78,88,74,92,39,70,62,56,42,35,50,54,33,32,61,66,32,78,42,45,72,45,76,33,42,90,93,50,60,30,66,40,76,43,77,47,67,79,82,53,88,83,54,52,40,33,35,38,37,28,25,26,28,32,71,87,42,41,44,39,60,38,42,50,50,25,35,51,38,27,27,71,58,38,92,80,50,35,50,48,27,31,37,35,59,36,58,85

Organism: Streptomyces venezuelae (NCBI:txid54571)

Nearest PDB structures (foldseek):
  8f6f-assembly1_B  TM=6.556E-01  e=5.678E-02  Shewanella oneidensis
  8f6j-assembly1_A  TM=6.282E-01  e=7.749E-02  Shewanella oneidensis
  8f6i-assembly1_B  TM=6.456E-01  e=1.634E-01  Shewanella oneidensis MR-1
  8f6h-assembly1_B  TM=5.818E-01  e=1.443E-01  Shewanella oneidensis MR-1
  8f6e-assembly1_B  TM=6.582E-01  e=3.044E-01  Shewanella oneidensis

Radius of gyration: 26.99 Å; Cα contacts (8 Å, |Δi|>4): 960; chains: 2; bounding box: 54×88×69 Å